Protein AF-0000000068186287 (afdb_homodimer)

Secondary structure (DSSP, 8-state):
-TTSSS--B-HHHHHHHHHHHHHHHHHTTT-S----B-HHHHHHH-TTTTEETBEE-HHHHHHHHHHH--EEBTTTS------TT--STTGGGS---SSSTTTSEEE-TTS-EEE-SS--EE--SEEEEE---TTHHHHHHHHHHHHHHHH--EEEEE--GGGTT--SSEE--GGGBTPPP-EEEEEEEEEE-TTT--EEEEEE-SS-TTSTBTTEEEEESSS-BTTTTTSEEEEE-/-TTSSS--B-HHHHHHHHHHHHHHHHHTTT-S----B-HHHHHHH-TTTTEETBEE-HHHHHHHHHHH--EEBTTTS------TT--STTGGGS---SSSTTTSEEE-TTS-EEE-SS--EE--SEEEEE---TTHHHHHHHHHHHHHHHH--EEEEE--GGGTT--SSEE--GGGBTPPP-EEEEEEEEEE-TTT--EEEEEE-SS-TTSTBTTEEEEESSS-BTTTTTSEEEEE-

Sequence (474 aa):
NQHIPQYCGSCWAHGALSALADRIKIARQGLGDEINLSIQYVLNCAAHTAGSCHGGSHTGVYEFVHRQGFIPYETCMPYIACSTDSTDGFCGHVDTSCTALNTCRTCDASGTCRAITAFPNATVAEYGTYSYFTGGFGAVAEQIKAEIYARGPVATGVNAEPIVNYAGGVVNNTKIWNMMVNHVVSIVGWDMDEETGQQHWIVRNSWGQYWGEMGFFRIVMGKNALGIESEVAWATPNQHIPQYCGSCWAHGALSALADRIKIARQGLGDEINLSIQYVLNCAAHTAGSCHGGSHTGVYEFVHRQGFIPYETCMPYIACSTDSTDGFCGHVDTSCTALNTCRTCDASGTCRAITAFPNATVAEYGTYSYFTGGFGAVAEQIKAEIYARGPVATGVNAEPIVNYAGGVVNNTKIWNMMVNHVVSIVGWDMDEETGQQHWIVRNSWGQYWGEMGFFRIVMGKNALGIESEVAWATP

Solvent-accessible surface area (backbone atoms only — not comparable to full-atom values): 23729 Å² total; per-residue (Å²): 74,34,25,39,86,24,37,23,43,36,34,18,50,50,14,32,42,54,18,44,32,50,22,52,36,54,75,49,72,62,53,76,75,89,66,54,57,23,54,31,32,46,28,22,60,27,50,89,58,18,23,38,44,84,34,60,33,40,62,24,44,52,49,45,27,36,72,70,58,46,43,40,29,23,58,34,26,61,65,62,41,47,16,75,90,36,61,46,77,51,26,74,61,54,86,33,58,67,44,62,56,47,46,18,36,45,29,39,94,87,59,54,66,45,58,52,91,70,62,62,60,47,47,36,73,48,68,50,66,53,65,83,48,94,68,43,46,51,48,43,42,51,50,50,50,52,45,35,73,73,58,30,33,29,20,22,26,22,34,52,77,87,51,74,79,45,65,70,69,67,51,73,53,84,89,38,40,67,31,74,58,78,37,35,24,18,44,67,48,69,52,63,39,83,88,78,62,50,45,26,35,35,31,42,56,47,72,17,46,60,37,36,57,65,19,25,50,32,32,47,56,45,59,27,43,25,16,42,63,56,50,31,29,45,68,36,100,74,33,25,38,87,23,35,24,44,38,33,18,48,50,16,32,43,54,18,45,32,50,21,52,36,55,74,49,71,62,53,77,76,89,66,54,58,23,54,32,33,44,28,22,60,26,50,90,58,18,23,37,45,83,34,61,33,40,63,24,44,52,51,44,26,36,71,69,58,46,44,42,28,24,57,36,27,60,65,60,41,46,16,76,88,35,60,46,76,50,26,76,62,54,86,33,59,68,44,62,58,48,46,18,36,46,30,37,94,88,59,54,68,46,58,53,90,71,62,62,62,47,49,37,73,47,69,52,66,52,64,82,50,96,66,44,45,51,49,46,41,50,51,51,50,52,44,36,73,73,57,30,34,29,20,22,26,24,35,51,76,85,50,75,80,44,64,69,68,68,52,75,53,82,88,39,40,66,33,73,57,77,37,36,25,17,44,67,48,69,52,62,41,84,89,77,62,49,46,28,35,36,32,43,54,47,72,18,46,60,36,36,56,65,18,24,50,32,32,46,56,45,59,27,44,26,16,42,65,56,49,30,29,45,67,38,101

Radius of gyration: 22.87 Å; Cα contacts (8 Å, |Δi|>4): 1196; chains: 2; bounding box: 44×69×54 Å

Structure (mmCIF, N/CA/C/O backbone):
data_AF-0000000068186287-model_v1
#
loop_
_entity.id
_entity.type
_entity.pdbx_description
1 polymer 'Peptidase C1A papain C-terminal domain-containing protein'
#
loop_
_atom_site.group_PDB
_atom_site.id
_atom_site.type_symbol
_atom_site.label_atom_id
_atom_site.label_alt_id
_atom_site.label_comp_id
_atom_site.label_asym_id
_atom_site.label_entity_id
_atom_site.label_seq_id
_atom_site.pdbx_PDB_ins_code
_atom_site.Cartn_x
_atom_site.Cartn_y
_atom_site.Cartn_z
_atom_site.occupancy
_atom_site.B_iso_or_equiv
_atom_site.auth_seq_id
_atom_site.auth_comp_id
_atom_site.auth_asym_id
_atom_site.auth_atom_id
_atom_site.pdbx_PDB_model_num
ATOM 1 N N . ASN A 1 1 ? 2.262 8.367 -0.352 1 96.38 1 ASN A N 1
ATOM 2 C CA . ASN A 1 1 ? 3.059 9.43 -0.958 1 96.38 1 ASN A CA 1
ATOM 3 C C . ASN A 1 1 ? 2.223 10.281 -1.905 1 96.38 1 ASN A C 1
ATOM 5 O O . ASN A 1 1 ? 1.906 9.859 -3.018 1 96.38 1 ASN A O 1
ATOM 9 N N . GLN A 1 2 ? 1.938 11.547 -1.45 1 97.12 2 GLN A N 1
ATOM 10 C CA . GLN A 1 2 ? 1.008 12.383 -2.193 1 97.12 2 GLN A CA 1
ATOM 11 C C . GLN A 1 2 ? 1.682 13 -3.418 1 97.12 2 GLN A C 1
ATOM 13 O O . GLN A 1 2 ? 1.009 13.555 -4.293 1 97.12 2 GLN A O 1
ATOM 18 N N . HIS A 1 3 ? 2.955 12.875 -3.559 1 97.88 3 HIS A N 1
ATOM 19 C CA . HIS A 1 3 ? 3.711 13.602 -4.57 1 97.88 3 HIS A CA 1
ATOM 20 C C . HIS A 1 3 ? 3.887 12.766 -5.836 1 97.88 3 HIS A C 1
ATOM 22 O O . HIS A 1 3 ? 4.469 13.234 -6.816 1 97.88 3 HIS A O 1
ATOM 28 N N . ILE A 1 4 ? 3.393 11.539 -5.762 1 97.88 4 ILE A N 1
ATOM 29 C CA . ILE A 1 4 ? 3.613 10.633 -6.887 1 97.88 4 ILE A CA 1
ATOM 30 C C . ILE A 1 4 ? 2.35 9.82 -7.152 1 97.88 4 ILE A C 1
ATOM 32 O O . ILE A 1 4 ? 1.523 9.633 -6.258 1 97.88 4 ILE A O 1
ATOM 36 N N . PRO A 1 5 ? 2.184 9.375 -8.453 1 97.5 5 PRO A N 1
ATOM 37 C CA . PRO A 1 5 ? 3.08 9.43 -9.609 1 97.5 5 PRO A CA 1
ATOM 38 C C . PRO A 1 5 ? 3.152 10.828 -10.234 1 97.5 5 PRO A C 1
ATOM 40 O O . PRO A 1 5 ? 4.051 11.102 -11.031 1 97.5 5 PRO A O 1
ATOM 43 N N . GLN A 1 6 ? 2.215 11.688 -10.008 1 97.81 6 GLN A N 1
ATOM 44 C CA . GLN A 1 6 ? 2.244 13.125 -10.234 1 97.81 6 GLN A CA 1
ATOM 45 C C . GLN A 1 6 ? 1.784 13.883 -8.992 1 97.81 6 GLN A C 1
ATOM 47 O O . GLN A 1 6 ? 1.196 13.297 -8.086 1 97.81 6 GLN A O 1
ATOM 52 N N . TYR A 1 7 ? 2.035 15.156 -9.008 1 98 7 TYR A N 1
ATOM 53 C CA . TYR A 1 7 ? 1.709 15.922 -7.809 1 98 7 TYR A CA 1
ATOM 54 C C . TYR A 1 7 ? 0.2 16.047 -7.637 1 98 7 TYR A C 1
ATOM 56 O O . TYR A 1 7 ? -0.52 16.328 -8.594 1 98 7 TYR A O 1
ATOM 64 N N . CYS A 1 8 ? -0.28 15.836 -6.457 1 98.56 8 CYS A N 1
ATOM 65 C CA . CYS A 1 8 ? -1.641 16.094 -6.004 1 98.56 8 CYS A CA 1
ATOM 66 C C . CYS A 1 8 ? -1.648 16.594 -4.566 1 98.56 8 CYS A C 1
ATOM 68 O O . CYS A 1 8 ? -1.132 15.938 -3.668 1 98.56 8 CYS A O 1
ATOM 70 N N . GLY A 1 9 ? -2.176 17.812 -4.332 1 98.12 9 GLY A N 1
ATOM 71 C CA . GLY A 1 9 ? -2.289 18.344 -2.986 1 98.12 9 GLY A CA 1
ATOM 72 C C . GLY A 1 9 ? -3.318 17.625 -2.141 1 98.12 9 GLY A C 1
ATOM 73 O O . GLY A 1 9 ? -4.289 18.219 -1.679 1 98.12 9 GLY A O 1
ATOM 74 N N . SER A 1 10 ? -3.086 16.344 -1.918 1 98.62 10 SER A N 1
ATOM 75 C CA . SER A 1 10 ? -4.055 15.477 -1.254 1 98.62 10 SER A CA 1
ATOM 76 C C . SER A 1 10 ? -3.576 15.078 0.136 1 98.62 10 SER A C 1
ATOM 78 O O . SER A 1 10 ? -3.963 14.023 0.65 1 98.62 10 SER A O 1
ATOM 80 N N . CYS A 1 11 ? -2.73 15.875 0.776 1 98.69 11 CYS A N 1
ATOM 81 C CA . CYS A 1 11 ? -2.201 15.594 2.105 1 98.69 11 CYS A CA 1
ATOM 82 C C . CYS A 1 11 ? -3.328 15.391 3.111 1 98.69 11 CYS A C 1
ATOM 84 O O . CYS A 1 11 ? -3.205 14.594 4.039 1 98.69 11 CYS A O 1
ATOM 86 N N . TRP A 1 12 ? -4.414 16.094 2.908 1 98.75 12 TRP A N 1
ATOM 87 C CA . TRP A 1 12 ? -5.566 16.031 3.803 1 98.75 12 TRP A CA 1
ATOM 88 C C . TRP A 1 12 ? -6.176 14.633 3.818 1 98.75 12 TRP A C 1
ATOM 90 O O . TRP A 1 12 ? -6.555 14.125 4.875 1 98.75 12 TRP A O 1
ATOM 100 N N . ALA A 1 13 ? -6.25 14.062 2.727 1 98.88 13 ALA A N 1
ATOM 101 C CA . ALA A 1 13 ? -6.781 12.703 2.631 1 98.88 13 ALA A CA 1
ATOM 102 C C . ALA A 1 13 ? -5.785 11.688 3.188 1 98.88 13 ALA A C 1
ATOM 104 O O . ALA A 1 13 ? -6.172 10.758 3.895 1 98.88 13 ALA A O 1
ATOM 105 N N . HIS A 1 14 ? -4.504 11.891 2.873 1 98.75 14 HIS A N 1
ATOM 106 C CA . HIS A 1 14 ? -3.471 10.992 3.377 1 98.75 14 HIS A CA 1
ATOM 107 C C . HIS A 1 14 ? -3.406 11.023 4.898 1 98.75 14 HIS A C 1
ATOM 109 O O . HIS A 1 14 ? -3.371 9.969 5.547 1 98.75 14 HIS A O 1
ATOM 115 N N . GLY A 1 15 ? -3.355 12.195 5.441 1 98.75 15 GLY A N 1
ATOM 116 C CA . GLY A 1 15 ? -3.295 12.312 6.891 1 98.75 15 GLY A CA 1
ATOM 117 C C . GLY A 1 15 ? -4.492 11.703 7.594 1 98.75 15 GLY A C 1
ATOM 118 O O . GLY A 1 15 ? -4.336 10.977 8.578 1 98.75 15 GLY A O 1
ATOM 119 N N . ALA A 1 16 ? -5.648 11.938 7.098 1 98.81 16 ALA A N 1
ATOM 120 C CA . ALA A 1 16 ? -6.883 11.469 7.727 1 98.81 16 ALA A CA 1
ATOM 121 C C . ALA A 1 16 ? -7.012 9.953 7.621 1 98.81 16 ALA A C 1
ATOM 123 O O . ALA A 1 16 ? -7.262 9.273 8.617 1 98.81 16 ALA A O 1
ATOM 124 N N . LEU A 1 17 ? -6.793 9.461 6.457 1 98.69 17 LEU A N 1
ATOM 125 C CA . LEU A 1 17 ? -7.109 8.055 6.227 1 98.69 17 LEU A CA 1
ATOM 126 C C . LEU A 1 17 ? -6.02 7.152 6.793 1 98.69 17 LEU A C 1
ATOM 128 O O . LEU A 1 17 ? -6.293 6.027 7.207 1 98.69 17 LEU A O 1
ATOM 132 N N . SER A 1 18 ? -4.773 7.605 6.781 1 97.75 18 SER A N 1
ATOM 133 C CA . SER A 1 18 ? -3.762 6.801 7.457 1 97.75 18 SER A CA 1
ATOM 134 C C . SER A 1 18 ? -4.039 6.707 8.953 1 97.75 18 SER A C 1
ATOM 136 O O . SER A 1 18 ? -3.844 5.652 9.562 1 97.75 18 SER A O 1
ATOM 138 N N . ALA A 1 19 ? -4.473 7.816 9.562 1 98.38 19 ALA A N 1
ATOM 139 C CA . ALA A 1 19 ? -4.844 7.789 10.969 1 98.38 19 ALA A CA 1
ATOM 140 C C . ALA A 1 19 ? -5.996 6.816 11.219 1 98.38 19 ALA A C 1
ATOM 142 O O . ALA A 1 19 ? -5.941 5.996 12.141 1 98.38 19 ALA A O 1
ATOM 143 N N . LEU A 1 20 ? -7.008 6.883 10.375 1 98.5 20 LEU A N 1
ATOM 144 C CA . LEU A 1 20 ? -8.164 6.008 10.531 1 98.5 20 LEU A CA 1
ATOM 145 C C . LEU A 1 20 ? -7.77 4.543 10.367 1 98.5 20 LEU A C 1
ATOM 147 O O . LEU A 1 20 ? -8.203 3.689 11.141 1 98.5 20 LEU A O 1
ATOM 151 N N . ALA A 1 21 ? -7.016 4.238 9.414 1 97.25 21 ALA A N 1
ATOM 152 C CA . ALA A 1 21 ? -6.566 2.867 9.18 1 97.25 21 ALA A CA 1
ATOM 153 C C . ALA A 1 21 ? -5.816 2.32 10.391 1 97.25 21 ALA A C 1
ATOM 155 O O . ALA A 1 21 ? -6.035 1.178 10.797 1 97.25 21 ALA A O 1
ATOM 156 N N . ASP A 1 22 ? -4.898 3.096 10.906 1 96.31 22 ASP A N 1
ATOM 157 C CA . ASP A 1 22 ? -4.152 2.688 12.094 1 96.31 22 ASP A CA 1
ATOM 158 C C . ASP A 1 22 ? -5.09 2.422 13.266 1 96.31 22 ASP A C 1
ATOM 160 O O . ASP A 1 22 ? -4.895 1.465 14.023 1 96.31 22 ASP A O 1
ATOM 164 N N . ARG A 1 23 ? -6.027 3.312 13.43 1 97.44 23 ARG A N 1
ATOM 165 C CA . ARG A 1 23 ? -6.973 3.16 14.523 1 97.44 23 ARG A CA 1
ATOM 166 C C . ARG A 1 23 ? -7.758 1.857 14.398 1 97.44 23 ARG A C 1
ATOM 168 O O . ARG A 1 23 ? -8.047 1.203 15.398 1 97.44 23 ARG A O 1
ATOM 175 N N . ILE A 1 24 ? -8.125 1.488 13.234 1 96.88 24 ILE A N 1
ATOM 176 C CA . ILE A 1 24 ? -8.812 0.226 12.992 1 96.88 24 ILE A CA 1
ATOM 177 C C . ILE A 1 24 ? -7.906 -0.941 13.375 1 96.88 24 ILE A C 1
ATOM 179 O O . ILE A 1 24 ? -8.344 -1.885 14.031 1 96.88 24 ILE A O 1
ATOM 183 N N . LYS A 1 25 ? -6.648 -0.848 12.961 1 94.06 25 LYS A N 1
ATOM 184 C CA . LYS A 1 25 ? -5.691 -1.894 13.305 1 94.06 25 LYS A CA 1
ATOM 185 C C . LYS A 1 25 ? -5.523 -2.012 14.812 1 94.06 25 LYS A C 1
ATOM 187 O O . LYS A 1 25 ? -5.449 -3.119 15.352 1 94.06 25 LYS A O 1
ATOM 192 N N . ILE A 1 26 ? -5.438 -0.93 15.438 1 95 26 ILE A N 1
ATOM 193 C CA . ILE A 1 26 ? -5.289 -0.903 16.891 1 95 26 ILE A CA 1
ATOM 194 C C . ILE A 1 26 ? -6.531 -1.503 17.547 1 95 26 ILE A C 1
ATOM 196 O O . ILE A 1 26 ? -6.426 -2.314 18.469 1 95 26 ILE A O 1
ATOM 200 N N . ALA A 1 27 ? -7.676 -1.167 17.078 1 94.56 27 ALA A N 1
ATOM 201 C CA . ALA A 1 27 ? -8.93 -1.683 17.625 1 94.56 27 ALA A CA 1
ATOM 202 C C . ALA A 1 27 ? -9.008 -3.199 17.484 1 94.56 27 ALA A C 1
ATOM 204 O O . ALA A 1 27 ? -9.609 -3.881 18.312 1 94.56 27 ALA A O 1
ATOM 205 N N . ARG A 1 28 ? -8.359 -3.686 16.453 1 93.88 28 ARG A N 1
ATOM 206 C CA . ARG A 1 28 ? -8.336 -5.125 16.203 1 93.88 28 ARG A CA 1
ATOM 207 C C . ARG A 1 28 ? -7.176 -5.789 16.938 1 93.88 28 ARG A C 1
ATOM 209 O O . ARG A 1 28 ? -6.926 -6.98 16.766 1 93.88 28 ARG A O 1
ATOM 216 N N . GLN A 1 29 ? -6.395 -5.027 17.734 1 92.31 29 GLN A N 1
ATOM 217 C CA . GLN A 1 29 ? -5.25 -5.5 18.516 1 92.31 29 GLN A CA 1
ATOM 218 C C . GLN A 1 29 ? -4.168 -6.066 17.594 1 92.31 29 GLN A C 1
ATOM 220 O O . GLN A 1 29 ? -3.541 -7.078 17.922 1 92.31 29 GLN A O 1
ATOM 225 N N . GLY A 1 30 ? -4.152 -5.465 16.453 1 86 30 GLY A N 1
ATOM 226 C CA . GLY A 1 30 ? -3.125 -5.84 15.492 1 86 30 GLY A CA 1
ATOM 227 C C . GLY A 1 30 ? -3.447 -7.117 14.734 1 86 30 GLY A C 1
ATOM 228 O O . GLY A 1 30 ? -2.609 -7.637 13.992 1 86 30 GLY A O 1
ATOM 229 N N . LEU A 1 31 ? -4.578 -7.582 14.898 1 86.56 31 LEU A N 1
ATOM 230 C CA . LEU A 1 31 ? -4.953 -8.844 14.266 1 86.56 31 LEU A CA 1
ATOM 231 C C . LEU A 1 31 ? -5.445 -8.609 12.844 1 86.5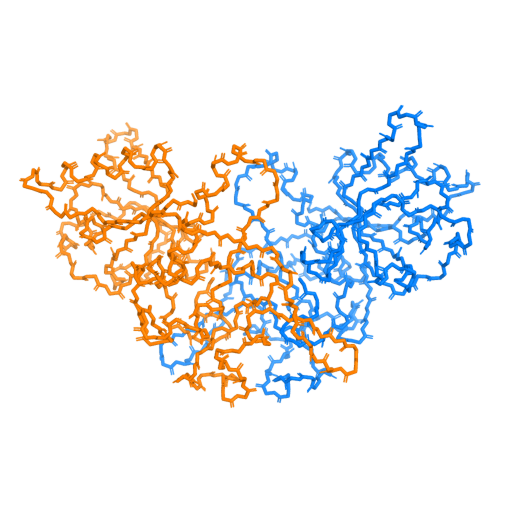6 31 LEU A C 1
ATOM 233 O O . LEU A 1 31 ? -6.02 -7.562 12.539 1 86.56 31 LEU A O 1
ATOM 237 N N . GLY A 1 32 ? -5.121 -9.562 12.039 1 81.88 32 GLY A N 1
ATOM 238 C CA . GLY A 1 32 ? -5.598 -9.508 10.664 1 81.88 32 GLY A CA 1
ATOM 239 C C . GLY A 1 32 ? -4.66 -8.766 9.742 1 81.88 32 GLY A C 1
ATOM 240 O O . GLY A 1 32 ? -3.535 -8.43 10.117 1 81.88 32 GLY A O 1
ATOM 241 N N . ASP A 1 33 ? -5.172 -8.508 8.562 1 80 33 ASP A N 1
ATOM 242 C CA . ASP A 1 33 ? -4.352 -7.898 7.523 1 80 33 ASP A CA 1
ATOM 243 C C . ASP A 1 33 ? -4.234 -6.391 7.727 1 80 33 ASP A C 1
ATOM 245 O O . ASP A 1 33 ? -5.102 -5.773 8.352 1 80 33 ASP A O 1
ATOM 249 N N . GLU A 1 34 ? -3.111 -5.906 7.219 1 80.81 34 GLU A N 1
ATOM 250 C CA . GLU A 1 34 ? -2.982 -4.453 7.16 1 80.81 34 GLU A CA 1
ATOM 251 C C . GLU A 1 34 ? -4.055 -3.838 6.266 1 80.81 34 GLU A C 1
ATOM 253 O O . GLU A 1 34 ? -4.379 -4.383 5.211 1 80.81 34 GLU A O 1
ATOM 258 N N . ILE A 1 35 ? -4.578 -2.73 6.762 1 86.5 35 ILE A N 1
ATOM 259 C CA . ILE A 1 35 ? -5.648 -2.072 6.02 1 86.5 35 ILE A CA 1
ATOM 260 C C . ILE A 1 35 ? -5.148 -0.739 5.465 1 86.5 35 ILE A C 1
ATOM 262 O O . ILE A 1 35 ? -4.555 0.058 6.195 1 86.5 35 ILE A O 1
ATOM 266 N N . ASN A 1 36 ? -5.188 -0.537 4.203 1 94.31 36 ASN A N 1
ATOM 267 C CA . ASN A 1 36 ? -5.051 0.76 3.547 1 94.31 36 ASN A CA 1
ATOM 268 C C . ASN A 1 36 ? -6.363 1.202 2.902 1 94.31 36 ASN A C 1
ATOM 270 O O . ASN A 1 36 ? -7.012 0.421 2.203 1 94.31 36 ASN A O 1
ATOM 274 N N . LEU A 1 37 ? -6.715 2.387 3.205 1 98.38 37 LEU A N 1
ATOM 275 C CA . LEU A 1 37 ? -7.98 2.908 2.695 1 98.38 37 LEU A CA 1
ATOM 276 C C . LEU A 1 37 ? -7.762 3.699 1.409 1 98.38 37 LEU A C 1
ATOM 278 O O . LEU A 1 37 ? -6.676 4.242 1.185 1 98.38 37 LEU A O 1
ATOM 282 N N . SER A 1 38 ? -8.766 3.756 0.603 1 98.62 38 SER A N 1
ATOM 283 C CA . SER A 1 38 ? -8.609 4.281 -0.75 1 98.62 38 SER A CA 1
ATOM 284 C C . SER A 1 38 ? -8.664 5.805 -0.76 1 98.62 38 SER A C 1
ATOM 286 O O . SER A 1 38 ? -9.742 6.395 -0.789 1 98.62 38 SER A O 1
ATOM 288 N N . ILE A 1 39 ? -7.539 6.387 -0.848 1 98.75 39 ILE A N 1
ATOM 289 C CA . ILE A 1 39 ? -7.434 7.836 -0.994 1 98.75 39 ILE A CA 1
ATOM 290 C C . ILE A 1 39 ? -8.062 8.266 -2.318 1 98.75 39 ILE A C 1
ATOM 292 O O . ILE A 1 39 ? -8.75 9.289 -2.383 1 98.75 39 ILE A O 1
ATOM 296 N N . GLN A 1 40 ? -7.863 7.465 -3.342 1 98.81 40 GLN A N 1
ATOM 297 C CA . GLN A 1 40 ? -8.367 7.809 -4.668 1 98.81 40 GLN A CA 1
ATOM 298 C C . GLN A 1 40 ? -9.891 7.871 -4.676 1 98.81 40 GLN A C 1
ATOM 300 O O . GLN A 1 40 ? -10.484 8.711 -5.363 1 98.81 40 GLN A O 1
ATOM 305 N N . TYR A 1 41 ? -10.523 7.012 -3.941 1 98.81 41 TYR A N 1
ATOM 306 C CA . TYR A 1 41 ? -11.977 7.07 -3.846 1 98.81 41 TYR A CA 1
ATOM 307 C C . TYR A 1 41 ? -12.438 8.414 -3.301 1 98.81 41 TYR A C 1
ATOM 309 O O . TYR A 1 41 ? -13.406 9 -3.801 1 98.81 41 TYR A O 1
ATOM 317 N N . VAL A 1 42 ? -11.781 8.914 -2.281 1 98.88 42 VAL A N 1
ATOM 318 C CA . VAL A 1 42 ? -12.117 10.203 -1.688 1 98.88 42 VAL A CA 1
ATOM 319 C C . VAL A 1 42 ? -11.891 11.32 -2.711 1 98.88 42 VAL A C 1
ATOM 321 O O . VAL A 1 42 ? -12.703 12.234 -2.828 1 98.88 42 VAL A O 1
ATOM 324 N N . LEU A 1 43 ? -10.82 11.219 -3.455 1 98.81 43 LEU A N 1
ATOM 325 C CA . LEU A 1 43 ? -10.555 12.203 -4.496 1 98.81 43 LEU A CA 1
ATOM 326 C C . LEU A 1 43 ? -11.633 12.164 -5.574 1 98.81 43 LEU A C 1
ATOM 328 O O . LEU A 1 43 ? -11.961 13.195 -6.164 1 98.81 43 LEU A O 1
ATOM 332 N N . ASN A 1 44 ? -12.141 10.977 -5.805 1 98.75 44 ASN A N 1
ATOM 333 C CA . ASN A 1 44 ? -13.164 10.805 -6.824 1 98.75 44 ASN A CA 1
ATOM 334 C C . ASN A 1 44 ? -14.516 11.352 -6.355 1 98.75 44 ASN A C 1
ATOM 336 O O . ASN A 1 44 ? -15.258 11.938 -7.145 1 98.75 44 ASN A O 1
ATOM 340 N N . CYS A 1 45 ? -14.82 11.195 -5.059 1 98.62 45 CYS A N 1
ATOM 341 C CA . CYS A 1 45 ? -16.234 11.289 -4.719 1 98.62 45 CYS A CA 1
ATOM 342 C C . CYS A 1 45 ? -16.469 12.344 -3.648 1 98.62 45 CYS A C 1
ATOM 344 O O . CYS A 1 45 ? -17.625 12.711 -3.379 1 98.62 45 CYS A O 1
ATOM 346 N N . ALA A 1 46 ? -15.43 12.852 -3.057 1 98.44 46 ALA A N 1
ATOM 347 C CA . ALA A 1 46 ? -15.656 13.703 -1.895 1 98.44 46 ALA A CA 1
ATOM 348 C C . ALA A 1 46 ? -15.305 15.156 -2.205 1 98.44 46 ALA A C 1
ATOM 350 O O . ALA A 1 46 ? -15.016 15.938 -1.296 1 98.44 46 ALA A O 1
ATOM 351 N N . ALA A 1 47 ? -15.273 15.562 -3.428 1 94.75 47 ALA A N 1
ATOM 352 C CA . ALA A 1 47 ? -14.82 16.875 -3.859 1 94.75 47 ALA A CA 1
ATOM 353 C C . ALA A 1 47 ? -15.555 17.984 -3.105 1 94.75 47 ALA A C 1
ATOM 355 O O . ALA A 1 47 ? -14.93 18.938 -2.627 1 94.75 47 ALA A O 1
ATOM 356 N N . HIS A 1 48 ? -16.797 17.812 -2.824 1 95 48 HIS A N 1
ATOM 357 C CA . HIS A 1 48 ? -17.609 18.891 -2.262 1 95 48 HIS A CA 1
ATOM 358 C C . HIS A 1 48 ? -17.438 18.969 -0.748 1 95 48 HIS A C 1
ATOM 360 O O . HIS A 1 48 ? -17.641 20.031 -0.153 1 95 48 HIS A O 1
ATOM 366 N N . THR A 1 49 ? -17.078 17.891 -0.161 1 97.25 49 THR A N 1
ATOM 367 C CA . THR A 1 49 ? -17.047 17.844 1.297 1 97.25 49 THR A CA 1
ATOM 368 C C . THR A 1 49 ? -15.609 17.844 1.811 1 97.25 49 THR A C 1
ATOM 370 O O . THR A 1 49 ? -15.32 18.406 2.871 1 97.25 49 THR A O 1
ATOM 373 N N . ALA A 1 50 ? -14.711 17.25 1.019 1 97.81 50 ALA A N 1
ATOM 374 C CA . ALA A 1 50 ? -13.359 17.047 1.539 1 97.81 50 ALA A CA 1
ATOM 375 C C . ALA A 1 50 ? -12.336 17.812 0.703 1 97.81 50 ALA A C 1
ATOM 377 O O . ALA A 1 50 ? -11.484 18.516 1.246 1 97.81 50 ALA A O 1
ATOM 378 N N . GLY A 1 51 ? -12.359 17.609 -0.627 1 98.12 51 GLY A N 1
ATOM 379 C CA . GLY A 1 51 ? -11.398 18.375 -1.408 1 98.12 51 GLY A CA 1
ATOM 380 C C . GLY A 1 51 ? -10.984 17.672 -2.689 1 98.12 51 GLY A C 1
ATOM 381 O O . GLY A 1 51 ? -11.695 16.812 -3.189 1 98.12 51 GLY A O 1
ATOM 382 N N . SER A 1 52 ? -9.883 18.203 -3.312 1 98.25 52 SER A N 1
ATOM 383 C CA . SER A 1 52 ? -9.312 17.719 -4.566 1 98.25 52 SER A CA 1
ATOM 384 C C . SER A 1 52 ? -7.793 17.797 -4.551 1 98.25 52 SER A C 1
ATOM 386 O O . SER A 1 52 ? -7.184 17.875 -3.482 1 98.25 52 SER A O 1
ATOM 388 N N . CYS A 1 53 ? -7.191 17.719 -5.723 1 98.31 53 CYS A N 1
ATOM 389 C CA . CYS A 1 53 ? -5.738 17.812 -5.812 1 98.31 53 CYS A CA 1
ATOM 390 C C . CYS A 1 53 ? -5.262 19.234 -5.559 1 98.31 53 CYS A C 1
ATOM 392 O O . CYS A 1 53 ? -4.062 19.516 -5.602 1 98.31 53 CYS A O 1
ATOM 394 N N . HIS A 1 54 ? -6.125 20.062 -5.191 1 97.38 54 HIS A N 1
ATOM 395 C CA . HIS A 1 54 ? -5.781 21.453 -4.934 1 97.38 54 HIS A CA 1
ATOM 396 C C . HIS A 1 54 ? -6.047 21.828 -3.48 1 97.38 54 HIS A C 1
ATOM 398 O O . HIS A 1 54 ? -6.227 23 -3.16 1 97.38 54 HIS A O 1
ATOM 404 N N . GLY A 1 55 ? -6.125 20.859 -2.668 1 97.56 55 GLY A N 1
ATOM 405 C CA . GLY A 1 55 ? -6.328 21.078 -1.247 1 97.56 55 GLY A CA 1
ATOM 406 C C . GLY A 1 55 ? -7.625 20.5 -0.727 1 97.56 55 GLY A C 1
ATOM 407 O O . GLY A 1 55 ? -8.5 20.109 -1.509 1 97.56 55 GLY A O 1
ATOM 408 N N . GLY A 1 56 ? -7.723 20.438 0.556 1 97.94 56 GLY A N 1
ATOM 409 C CA . GLY A 1 56 ? -8.906 19.875 1.184 1 97.94 56 GLY A CA 1
ATOM 410 C C . GLY A 1 56 ? -8.844 19.891 2.699 1 97.94 56 GLY A C 1
ATOM 411 O O . GLY A 1 56 ? -8.055 20.625 3.285 1 97.94 56 GLY A O 1
ATOM 412 N N . SER A 1 57 ? -9.797 19.094 3.25 1 97.69 57 SER A N 1
ATOM 413 C CA . SER A 1 57 ? -9.992 19.094 4.695 1 97.69 57 SER A CA 1
ATOM 414 C C . SER A 1 57 ? -9.961 17.672 5.262 1 97.69 57 SER A C 1
ATOM 416 O O . SER A 1 57 ? -10.688 16.797 4.793 1 97.69 57 SER A O 1
ATOM 418 N N . HIS A 1 58 ? -9.094 17.578 6.289 1 98 58 HIS A N 1
ATOM 419 C CA . HIS A 1 58 ? -9.039 16.266 6.93 1 98 58 HIS A CA 1
ATOM 420 C C . HIS A 1 58 ? -10.344 15.953 7.664 1 98 58 HIS A C 1
ATOM 422 O O . HIS A 1 58 ? -10.82 14.82 7.645 1 98 58 HIS A O 1
ATOM 428 N N . THR A 1 59 ? -10.961 16.938 8.297 1 97.69 59 THR A N 1
ATOM 429 C CA . THR A 1 59 ? -12.258 16.719 8.93 1 97.69 59 THR A CA 1
ATOM 430 C C . THR A 1 59 ? -13.328 16.406 7.887 1 97.69 59 THR A C 1
ATOM 432 O O . THR A 1 59 ? -14.25 15.633 8.141 1 97.69 59 THR A O 1
ATOM 435 N N . GLY A 1 60 ? -13.195 17.062 6.766 1 98.56 60 GLY A N 1
ATOM 436 C CA . GLY A 1 60 ? -14.109 16.781 5.664 1 98.56 60 GLY A CA 1
ATOM 437 C C . GLY A 1 60 ? -14.078 15.344 5.207 1 98.56 60 GLY A C 1
ATOM 438 O O . GLY A 1 60 ? -15.094 14.797 4.789 1 98.56 60 GLY A O 1
ATOM 439 N N . VAL A 1 61 ? -12.953 14.719 5.273 1 98.88 61 VAL A N 1
ATOM 440 C CA . VAL A 1 61 ? -12.828 13.312 4.906 1 98.88 61 VAL A CA 1
ATOM 441 C C . VAL A 1 61 ? -13.68 12.461 5.844 1 98.88 61 VAL A C 1
ATOM 443 O O . VAL A 1 61 ? -14.445 11.602 5.395 1 98.88 61 VAL A O 1
ATOM 446 N N . TYR A 1 62 ? -13.508 12.672 7.156 1 98.88 62 TYR A N 1
ATOM 447 C CA . TYR A 1 62 ? -14.258 11.898 8.141 1 98.88 62 TYR A CA 1
ATOM 448 C C . TYR A 1 62 ? -15.758 12.125 7.992 1 98.88 62 TYR A C 1
ATOM 450 O O . TYR A 1 62 ? -16.547 11.188 8.078 1 98.88 62 TYR A O 1
ATOM 458 N N . GLU A 1 63 ? -16.109 13.391 7.738 1 98.75 63 GLU A N 1
ATOM 459 C CA . GLU A 1 63 ? -17.516 13.711 7.516 1 98.75 63 GLU A CA 1
ATOM 460 C C . GLU A 1 63 ? -18.078 12.961 6.309 1 98.75 63 GLU A C 1
ATOM 462 O O . GLU A 1 63 ? -19.141 12.352 6.391 1 98.75 63 GLU A O 1
ATOM 467 N N . PHE A 1 64 ? -17.391 13.031 5.246 1 98.88 64 PHE A N 1
ATOM 468 C CA . PHE A 1 64 ? -17.812 12.367 4.02 1 98.88 64 PHE A CA 1
ATOM 469 C C . PHE A 1 64 ? -18.016 10.875 4.25 1 98.88 64 PHE A C 1
ATOM 471 O O . PHE A 1 64 ? -19.062 10.32 3.889 1 98.88 64 PHE A O 1
ATOM 478 N N . VAL A 1 65 ? -17.016 10.172 4.875 1 98.88 65 VAL A N 1
ATOM 479 C CA . VAL A 1 65 ? -17.078 8.727 5.082 1 98.88 65 VAL A CA 1
ATOM 480 C C . VAL A 1 65 ? -18.234 8.398 6.031 1 98.88 65 VAL A C 1
ATOM 482 O O . VAL A 1 65 ? -18.938 7.402 5.84 1 98.88 65 VAL A O 1
ATOM 485 N N . HIS A 1 66 ? -18.375 9.211 7.074 1 98.81 66 HIS A N 1
ATOM 486 C CA . HIS A 1 66 ? -19.484 9.016 8.008 1 98.81 66 HIS A CA 1
ATOM 487 C C . HIS A 1 66 ? -20.828 9.07 7.293 1 98.81 66 HIS A C 1
ATOM 489 O O . HIS A 1 66 ? -21.672 8.195 7.48 1 98.81 66 HIS A O 1
ATOM 495 N N . ARG A 1 67 ? -21.047 10.008 6.461 1 98.38 67 ARG A N 1
ATOM 496 C CA . ARG A 1 67 ? -22.312 10.195 5.754 1 98.38 67 ARG A CA 1
ATOM 497 C C . ARG A 1 67 ? -22.5 9.141 4.668 1 98.38 67 ARG A C 1
ATOM 499 O O . ARG A 1 67 ? -23.594 8.617 4.488 1 98.38 67 ARG A O 1
ATOM 506 N N . GLN A 1 68 ? -21.438 8.93 3.928 1 98 68 GLN A N 1
ATOM 507 C CA . GLN A 1 68 ? -21.469 7.957 2.842 1 98 68 GLN A CA 1
ATOM 508 C C . GLN A 1 68 ? -21.734 6.551 3.373 1 98 68 GLN A C 1
ATOM 510 O O . GLN A 1 68 ? -22.359 5.73 2.693 1 98 68 GLN A O 1
ATOM 515 N N . GLY A 1 69 ? -21.094 6.273 4.523 1 98.44 69 GLY A N 1
ATOM 516 C CA . GLY A 1 69 ? -21.312 4.996 5.176 1 98.44 69 GLY A CA 1
ATOM 517 C C . GLY A 1 69 ? -20.219 3.984 4.914 1 98.44 69 GLY A C 1
ATOM 518 O O . GLY A 1 69 ? -20.219 2.889 5.477 1 98.44 69 GLY A O 1
ATOM 519 N N . PHE A 1 70 ? -19.297 4.352 3.986 1 98.5 70 PHE A N 1
ATOM 520 C CA . PHE A 1 70 ? -18.188 3.43 3.75 1 98.5 70 PHE A CA 1
ATOM 521 C C . PHE A 1 70 ? -17.016 4.152 3.109 1 98.5 70 PHE A C 1
ATOM 523 O O . PHE A 1 70 ? -17.172 5.23 2.539 1 98.5 70 PHE A O 1
ATOM 530 N N . ILE A 1 71 ? -15.906 3.6 3.225 1 98.75 71 ILE A N 1
ATOM 531 C CA . ILE A 1 71 ? -14.711 3.883 2.445 1 98.75 71 ILE A CA 1
ATOM 532 C C . ILE A 1 71 ? -14.055 2.574 2.012 1 98.75 71 ILE A C 1
ATOM 534 O O . ILE A 1 71 ? -13.727 1.731 2.85 1 98.75 71 ILE A O 1
ATOM 538 N N . PRO A 1 72 ? -13.906 2.371 0.671 1 98.56 72 PRO A N 1
ATOM 539 C CA . PRO A 1 72 ? -13.297 1.125 0.207 1 98.56 72 PRO A CA 1
ATOM 540 C C . PRO A 1 72 ? -11.812 1.028 0.566 1 98.56 72 PRO A C 1
ATOM 542 O O . PRO A 1 72 ? -11.172 2.047 0.832 1 98.56 72 PRO A O 1
ATOM 545 N N . TYR A 1 73 ? -11.32 -0.214 0.59 1 97.75 73 TYR A N 1
ATOM 546 C CA . TYR A 1 73 ? -9.883 -0.427 0.703 1 97.75 73 TYR A CA 1
ATOM 547 C C . TYR A 1 73 ? -9.164 0.021 -0.564 1 97.75 73 TYR A C 1
ATOM 549 O O . TYR A 1 73 ? -9.781 0.148 -1.624 1 97.75 73 TYR A O 1
ATOM 557 N N . GLU A 1 74 ? -7.938 0.279 -0.411 1 96.94 74 GLU A N 1
ATOM 558 C CA . GLU A 1 74 ? -7.113 0.774 -1.51 1 96.94 74 GLU A CA 1
ATOM 559 C C . GLU A 1 74 ? -7.094 -0.213 -2.674 1 96.94 74 GLU A C 1
ATOM 561 O O . GLU A 1 74 ? -6.93 0.184 -3.828 1 96.94 74 GLU A O 1
ATOM 566 N N . THR A 1 75 ? -7.332 -1.553 -2.414 1 96.25 75 THR A N 1
ATOM 567 C CA . THR A 1 75 ? -7.277 -2.586 -3.441 1 96.25 75 THR A CA 1
ATOM 568 C C . THR A 1 75 ? -8.477 -2.479 -4.379 1 96.25 75 THR A C 1
ATOM 570 O O . THR A 1 75 ? -8.539 -3.166 -5.402 1 96.25 75 THR A O 1
ATOM 573 N N . CYS A 1 76 ? -9.375 -1.546 -4.047 1 97.44 76 CYS A N 1
ATOM 574 C CA . CYS A 1 76 ? -10.508 -1.232 -4.918 1 97.44 76 CYS A CA 1
ATOM 575 C C . CYS A 1 76 ? -10.148 -0.111 -5.887 1 97.44 76 CYS A C 1
ATOM 577 O O . CYS A 1 76 ? -10.625 -0.093 -7.023 1 97.44 76 CYS A O 1
ATOM 579 N N . MET A 1 77 ? -9.445 0.838 -5.32 1 97.44 77 MET A N 1
ATOM 580 C CA . MET A 1 77 ? -9.07 2.039 -6.062 1 97.44 77 MET A CA 1
ATOM 581 C C . MET A 1 77 ? -7.707 2.555 -5.602 1 97.44 77 MET A C 1
ATOM 583 O O . MET A 1 77 ? -7.629 3.377 -4.688 1 97.44 77 MET A O 1
ATOM 587 N N . PRO A 1 78 ? -6.664 2.102 -6.273 1 97.69 78 PRO A N 1
ATOM 588 C CA . PRO A 1 78 ? -5.336 2.566 -5.855 1 97.69 78 PRO A CA 1
ATOM 589 C C . PRO A 1 78 ? -5.117 4.051 -6.141 1 97.69 78 PRO A C 1
ATOM 591 O O . PRO A 1 78 ? -5.695 4.598 -7.082 1 97.69 78 PRO A O 1
ATOM 594 N N . TYR A 1 79 ? -4.293 4.648 -5.355 1 98.5 79 TYR A N 1
ATOM 595 C CA . TYR A 1 79 ? -3.973 6.066 -5.488 1 98.5 79 TYR A CA 1
ATOM 596 C C . TYR A 1 79 ? -3.232 6.336 -6.793 1 98.5 79 TYR A C 1
ATOM 598 O O . TYR A 1 79 ? -2.174 5.754 -7.047 1 98.5 79 TYR A O 1
ATOM 606 N N . ILE A 1 80 ? -3.809 7.234 -7.621 1 98.06 80 ILE A N 1
ATOM 607 C CA . ILE A 1 80 ? -3.127 7.582 -8.867 1 98.06 80 ILE A CA 1
ATOM 608 C C . ILE A 1 80 ? -2.877 9.086 -8.914 1 98.06 80 ILE A C 1
ATOM 610 O O . ILE A 1 80 ? -2.35 9.602 -9.906 1 98.06 80 ILE A O 1
ATOM 614 N N . ALA A 1 81 ? -3.301 9.805 -7.848 1 98.5 81 ALA A N 1
ATOM 615 C CA . ALA A 1 81 ? -3.018 11.227 -7.684 1 98.5 81 ALA A CA 1
ATOM 616 C C . ALA A 1 81 ? -3.715 12.047 -8.766 1 98.5 81 ALA A C 1
ATOM 618 O O . ALA A 1 81 ? -3.092 12.906 -9.398 1 98.5 81 ALA A O 1
ATOM 619 N N . CYS A 1 82 ? -4.973 11.742 -8.961 1 98.5 82 CYS A N 1
ATOM 620 C CA . CYS A 1 82 ? -5.789 12.492 -9.906 1 98.5 82 CYS A CA 1
ATOM 621 C C . CYS A 1 82 ? -7.145 12.844 -9.312 1 98.5 82 CYS A C 1
ATOM 623 O O . CYS A 1 82 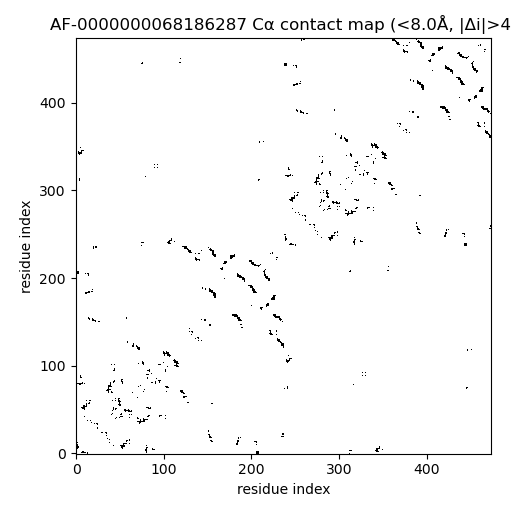? -7.75 12.023 -8.617 1 98.5 82 CYS A O 1
ATOM 625 N N . SER A 1 83 ? -7.547 14 -9.492 1 98.31 83 SER A N 1
ATOM 626 C CA . SER A 1 83 ? -8.922 14.43 -9.266 1 98.31 83 SER A CA 1
ATOM 627 C C . SER A 1 83 ? -9.531 15.039 -10.523 1 98.31 83 SER A C 1
ATOM 629 O O . SER A 1 83 ? -8.828 15.234 -11.523 1 98.31 83 SER A O 1
ATOM 631 N N . THR A 1 84 ? -10.82 15.281 -10.492 1 96.88 84 THR A N 1
ATOM 632 C CA . THR A 1 84 ? -11.539 15.734 -11.68 1 96.88 84 THR A CA 1
ATOM 633 C C . THR A 1 84 ? -10.938 17.031 -12.219 1 96.88 84 THR A C 1
ATOM 635 O O . THR A 1 84 ? -10.93 17.266 -13.43 1 96.88 84 THR A O 1
ATOM 638 N N . ASP A 1 85 ? -10.414 17.828 -11.375 1 96.81 85 ASP A N 1
ATOM 639 C CA . ASP A 1 85 ? -9.938 19.156 -11.766 1 96.81 85 ASP A CA 1
ATOM 640 C C . ASP A 1 85 ? -8.414 19.188 -11.875 1 96.81 85 ASP A C 1
ATOM 642 O O . ASP A 1 85 ? -7.82 20.266 -11.969 1 96.81 85 ASP A O 1
ATOM 646 N N . SER A 1 86 ? -7.793 18.016 -11.875 1 96.5 86 SER A N 1
ATOM 647 C CA . SER A 1 86 ? -6.34 17.984 -12 1 96.5 86 SER A CA 1
ATOM 648 C C . SER A 1 86 ? -5.914 17.625 -13.422 1 96.5 86 SER A C 1
ATOM 650 O O . SER A 1 86 ? -6.605 16.875 -14.117 1 96.5 86 SER A O 1
ATOM 652 N N . THR A 1 87 ? -4.727 18.188 -13.836 1 95.06 87 THR A N 1
ATOM 653 C CA . THR A 1 87 ? -4.266 17.969 -15.203 1 95.06 87 THR A CA 1
ATOM 654 C C . THR A 1 87 ? -2.814 17.5 -15.219 1 95.06 87 THR A C 1
ATOM 656 O O . THR A 1 87 ? -2.244 17.25 -16.281 1 95.06 87 THR A O 1
ATOM 659 N N . ASP A 1 88 ? -2.227 17.391 -14.102 1 95.88 88 ASP A N 1
ATOM 660 C CA . ASP A 1 88 ? -0.825 16.984 -14.031 1 95.88 88 ASP A CA 1
ATOM 661 C C . ASP A 1 88 ? -0.642 15.555 -14.531 1 95.88 88 ASP A C 1
ATOM 663 O O . ASP A 1 88 ? -1.494 14.695 -14.289 1 95.88 88 ASP A O 1
ATOM 667 N N . GLY A 1 89 ? 0.504 15.367 -15.172 1 95.69 89 GLY A N 1
ATOM 668 C CA . GLY A 1 89 ? 0.813 14.023 -15.625 1 95.69 89 GLY A CA 1
ATOM 669 C C . GLY A 1 89 ? -0.243 13.445 -16.547 1 95.69 89 GLY A C 1
ATOM 670 O O . GLY A 1 89 ? -0.604 14.07 -17.547 1 95.69 89 GLY A O 1
ATOM 671 N N . PHE A 1 90 ? -0.722 12.289 -16.156 1 97.44 90 PHE A N 1
ATOM 672 C CA . PHE A 1 90 ? -1.665 11.609 -17.031 1 97.44 90 PHE A CA 1
ATOM 673 C C . PHE A 1 90 ? -3.102 11.883 -16.609 1 97.44 90 PHE A C 1
ATOM 675 O O . PHE A 1 90 ? -4.027 11.211 -17.062 1 97.44 90 PHE A O 1
ATOM 682 N N . CYS A 1 91 ? -3.338 12.812 -15.727 1 97.75 91 CYS A N 1
ATOM 683 C CA . CYS A 1 91 ? -4.652 13.023 -15.133 1 97.75 91 CYS A CA 1
ATOM 684 C C . CYS A 1 91 ? -5.672 13.422 -16.188 1 97.75 91 CYS A C 1
ATOM 686 O O . CYS A 1 91 ? -6.863 13.133 -16.062 1 97.75 91 CYS A O 1
ATOM 688 N N . GLY A 1 92 ? -5.246 14.047 -17.25 1 97.06 92 GLY A N 1
ATOM 689 C CA . GLY A 1 92 ? -6.156 14.414 -18.312 1 97.06 92 GLY A CA 1
ATOM 690 C C . GLY A 1 92 ? -6.707 13.211 -19.062 1 97.06 92 GLY A C 1
ATOM 691 O O . GLY A 1 92 ? -7.641 13.344 -19.859 1 97.06 92 GLY A O 1
ATOM 692 N N . HIS A 1 93 ? -6.223 12.047 -18.797 1 96.94 93 HIS A N 1
ATOM 693 C CA . HIS A 1 93 ? -6.594 10.844 -19.531 1 96.94 93 HIS A CA 1
ATOM 694 C C . HIS A 1 93 ? -7.234 9.805 -18.609 1 96.94 93 HIS A C 1
ATOM 696 O O . HIS A 1 93 ? -7.293 8.625 -18.953 1 96.94 93 HIS A O 1
ATOM 702 N N . VAL A 1 94 ? -7.652 10.242 -17.438 1 96.81 94 VAL A N 1
ATOM 703 C CA . VAL A 1 94 ? -8.242 9.344 -16.453 1 96.81 94 VAL A CA 1
ATOM 704 C C . VAL A 1 94 ? -9.641 9.828 -16.094 1 96.81 94 VAL A C 1
ATOM 706 O O . VAL A 1 94 ? -9.867 11.031 -15.93 1 96.81 94 VAL A O 1
ATOM 709 N N . ASP A 1 95 ? -10.57 8.906 -15.984 1 97.44 95 ASP A N 1
ATOM 710 C CA . ASP A 1 95 ? -11.898 9.219 -15.461 1 97.44 95 ASP A CA 1
ATOM 711 C C . ASP A 1 95 ? -11.922 9.148 -13.938 1 97.44 95 ASP A C 1
ATOM 713 O O . ASP A 1 95 ? -11.781 8.07 -13.359 1 97.44 95 ASP A O 1
ATOM 717 N N . THR A 1 96 ? -12.109 10.258 -13.297 1 98.06 96 THR A N 1
ATOM 718 C CA . THR A 1 96 ? -12.148 10.297 -11.836 1 98.06 96 THR A CA 1
ATOM 719 C C . THR A 1 96 ? -13.531 10.703 -11.344 1 98.06 96 THR A C 1
ATOM 721 O O . THR A 1 96 ? -13.672 11.234 -10.242 1 98.06 96 THR A O 1
ATOM 724 N N . SER A 1 97 ? -14.594 10.539 -12.188 1 98 97 SER A N 1
ATOM 725 C CA . SER A 1 97 ? -15.953 10.852 -11.766 1 98 97 SER A CA 1
ATOM 726 C C . SER A 1 97 ? -16.422 9.914 -10.664 1 98 97 SER A C 1
ATOM 728 O O . SER A 1 97 ? -15.945 8.781 -10.562 1 98 97 SER A O 1
ATOM 730 N N . CYS A 1 98 ? -17.312 10.398 -9.836 1 98.31 98 CYS A N 1
ATOM 731 C CA . CYS A 1 98 ? -17.844 9.578 -8.75 1 98.31 98 CYS A CA 1
ATOM 732 C C . CYS A 1 98 ? -18.891 8.609 -9.266 1 98.31 98 CYS A C 1
ATOM 734 O O . CYS A 1 98 ? -20.078 8.945 -9.359 1 98.31 98 CYS A O 1
ATOM 736 N N . THR A 1 99 ? -18.547 7.422 -9.664 1 98.31 99 THR A N 1
ATOM 737 C CA . THR A 1 99 ? -19.391 6.355 -10.18 1 98.31 99 THR A CA 1
ATOM 738 C C . THR A 1 99 ? -19.078 5.027 -9.492 1 98.31 99 THR A C 1
ATOM 740 O O . THR A 1 99 ? -18.094 4.926 -8.75 1 98.31 99 THR A O 1
ATOM 743 N N . ALA A 1 100 ? -19.859 4.008 -9.734 1 98.31 100 ALA A N 1
ATOM 744 C CA . ALA A 1 100 ? -19.594 2.678 -9.195 1 98.31 100 ALA A CA 1
ATOM 745 C C . ALA A 1 100 ? -18.25 2.145 -9.656 1 98.31 100 ALA A C 1
ATOM 747 O O . ALA A 1 100 ? -17.516 1.536 -8.875 1 98.31 100 ALA A O 1
ATOM 748 N N . LEU A 1 101 ? -17.906 2.422 -10.938 1 98.19 101 LEU A N 1
ATOM 749 C CA . LEU A 1 101 ? -16.641 1.977 -11.516 1 98.19 101 LEU A CA 1
ATOM 750 C C . LEU A 1 101 ? -15.453 2.629 -10.812 1 98.19 101 LEU A C 1
ATOM 752 O O . LEU A 1 101 ? -14.398 2.016 -10.672 1 98.19 101 LEU A O 1
ATOM 756 N N . ASN A 1 102 ? -15.641 3.854 -10.383 1 98.31 102 ASN A N 1
ATOM 757 C CA . ASN A 1 102 ? -14.555 4.605 -9.75 1 98.31 102 ASN A CA 1
ATOM 758 C C . ASN A 1 102 ? -14.672 4.578 -8.234 1 98.31 102 ASN A C 1
ATOM 760 O O . ASN A 1 102 ? -14.133 5.449 -7.547 1 98.31 102 ASN A O 1
ATOM 764 N N . THR A 1 103 ? -15.477 3.615 -7.723 1 98.5 103 THR A N 1
ATOM 765 C CA . THR A 1 103 ? -15.547 3.252 -6.309 1 98.5 103 THR A CA 1
ATOM 766 C C . THR A 1 103 ? -14.766 1.967 -6.043 1 98.5 103 THR A C 1
ATOM 768 O O . THR A 1 103 ? -13.883 1.937 -5.184 1 98.5 103 THR A O 1
ATOM 771 N N . CYS A 1 104 ? -15.062 0.982 -6.789 1 98.56 104 CYS A N 1
ATOM 772 C CA . CYS A 1 104 ? -14.367 -0.297 -6.805 1 98.56 104 CYS A CA 1
ATOM 773 C C . CYS A 1 104 ? -14.516 -0.988 -8.156 1 98.56 104 CYS A C 1
ATOM 775 O O . CYS A 1 104 ? -15.625 -1.09 -8.68 1 98.56 104 CYS A O 1
ATOM 777 N N . ARG A 1 105 ? -13.391 -1.412 -8.688 1 98.44 105 ARG A N 1
ATOM 778 C CA . ARG A 1 105 ? -13.492 -2.074 -9.984 1 98.44 105 ARG A CA 1
ATOM 779 C C . ARG A 1 105 ? -12.469 -3.191 -10.109 1 98.44 105 ARG A C 1
ATOM 781 O O . ARG A 1 105 ? -11.547 -3.291 -9.297 1 98.44 105 ARG A O 1
ATOM 788 N N . THR A 1 106 ? -12.648 -4.031 -11.023 1 98.06 106 THR A N 1
ATOM 789 C CA . THR A 1 106 ? -11.672 -4.992 -11.523 1 98.06 106 THR A CA 1
ATOM 790 C C . THR A 1 106 ? -11.617 -4.965 -13.047 1 98.06 106 THR A C 1
ATOM 792 O O . THR A 1 106 ? -12.609 -4.625 -13.703 1 98.06 106 THR A O 1
ATOM 795 N N . CYS A 1 107 ? -10.484 -5.203 -13.562 1 98 107 CYS A N 1
ATOM 796 C CA . CYS A 1 107 ? -10.305 -5.238 -15.016 1 98 107 CYS A CA 1
ATOM 797 C C . CYS A 1 107 ? -9.75 -6.586 -15.461 1 98 107 CYS A C 1
ATOM 799 O O . CYS A 1 107 ? -9.172 -7.32 -14.656 1 98 107 CYS A O 1
ATOM 801 N N . ASP A 1 108 ? -9.984 -6.926 -16.703 1 95.62 108 ASP A N 1
ATOM 802 C CA . ASP A 1 108 ? -9.516 -8.211 -17.219 1 95.62 108 ASP A CA 1
ATOM 803 C C . ASP A 1 108 ? -8.562 -8.023 -18.391 1 95.62 108 ASP A C 1
ATOM 805 O O . ASP A 1 108 ? -8.25 -6.891 -18.766 1 95.62 108 ASP A O 1
ATOM 809 N N . ALA A 1 109 ? -8.133 -9.133 -18.953 1 92.88 109 ALA A N 1
ATOM 810 C CA . ALA A 1 109 ? -7.062 -9.133 -19.938 1 92.88 109 ALA A CA 1
ATOM 811 C C . ALA A 1 109 ? -7.523 -8.484 -21.25 1 92.88 109 ALA A C 1
ATOM 813 O O . ALA A 1 109 ? -6.703 -8.125 -22.094 1 92.88 109 ALA A O 1
ATOM 814 N N . SER A 1 110 ? -8.789 -8.352 -21.484 1 93.94 110 SER A N 1
ATOM 815 C CA . SER A 1 110 ? -9.312 -7.695 -22.688 1 93.94 110 SER A CA 1
ATOM 816 C C . SER A 1 110 ? -9.273 -6.176 -22.531 1 93.94 110 SER A C 1
ATOM 818 O O . SER A 1 110 ? -9.523 -5.449 -23.5 1 93.94 110 SER A O 1
ATOM 820 N N . GLY A 1 111 ? -9.023 -5.715 -21.312 1 93.06 111 GLY A N 1
ATOM 821 C CA . GLY A 1 111 ? -9 -4.285 -21.047 1 93.06 111 GLY A CA 1
ATOM 822 C C . GLY A 1 111 ? -10.32 -3.756 -20.516 1 93.06 111 GLY A C 1
ATOM 823 O O . GLY A 1 111 ? -10.445 -2.566 -20.219 1 93.06 111 GLY A O 1
ATOM 824 N N . THR A 1 112 ? -11.266 -4.629 -20.359 1 96.62 112 THR A N 1
ATOM 825 C CA . THR A 1 112 ? -12.578 -4.23 -19.875 1 96.62 112 THR A CA 1
ATOM 826 C C . THR A 1 112 ? -12.602 -4.207 -18.344 1 96.62 112 THR A C 1
ATOM 828 O O . THR A 1 112 ? -12.133 -5.145 -17.703 1 96.62 112 THR A O 1
ATOM 831 N N . CYS A 1 113 ? -13.078 -3.121 -17.844 1 97.75 113 CYS A N 1
ATOM 832 C CA . CYS A 1 113 ? -13.258 -3.012 -16.406 1 97.75 113 CYS A CA 1
ATOM 833 C C . CYS A 1 113 ? -14.734 -3.059 -16.031 1 97.75 113 CYS A C 1
ATOM 835 O O . CYS A 1 113 ? -15.594 -2.635 -16.812 1 97.75 113 CYS A O 1
ATOM 837 N N . ARG A 1 114 ? -15.031 -3.641 -14.906 1 98 114 ARG A N 1
ATOM 838 C CA . ARG A 1 114 ? -16.391 -3.697 -14.375 1 98 114 ARG A CA 1
ATOM 839 C C . ARG A 1 114 ? -16.406 -3.287 -12.906 1 98 114 ARG A C 1
ATOM 841 O O . ARG A 1 114 ? -15.445 -3.523 -12.172 1 98 114 ARG A O 1
ATOM 848 N N . ALA A 1 115 ? -17.484 -2.719 -12.469 1 98.31 115 ALA A N 1
ATOM 849 C CA . ALA A 1 115 ? -17.672 -2.336 -11.07 1 98.31 115 ALA A CA 1
ATOM 850 C C . ALA A 1 115 ? -17.891 -3.562 -10.195 1 98.31 115 ALA A C 1
ATOM 852 O O . ALA A 1 115 ? -18.531 -4.527 -10.617 1 98.31 115 ALA A O 1
ATOM 853 N N . ILE A 1 116 ? -17.328 -3.553 -9.055 1 97.44 116 ILE A N 1
ATOM 854 C CA . ILE A 1 116 ? -17.562 -4.535 -8 1 97.44 116 ILE A CA 1
ATOM 855 C C . ILE A 1 116 ? -18.531 -3.955 -6.965 1 97.44 116 ILE A C 1
ATOM 857 O O . ILE A 1 116 ? -18.344 -2.836 -6.488 1 97.44 116 ILE A O 1
ATOM 861 N N . THR A 1 117 ? -19.547 -4.645 -6.547 1 94.44 117 THR A N 1
ATOM 862 C CA . THR A 1 117 ? -20.594 -4.078 -5.684 1 94.44 117 THR A CA 1
ATOM 863 C C . THR A 1 117 ? -20.391 -4.531 -4.238 1 94.44 117 THR A C 1
ATOM 865 O O . THR A 1 117 ? -20.953 -3.936 -3.318 1 94.44 117 THR A O 1
ATOM 868 N N . ALA A 1 118 ? -19.734 -5.641 -4.039 1 96.06 118 ALA A N 1
ATOM 869 C CA . ALA A 1 118 ? -19.391 -6.113 -2.703 1 96.06 118 ALA A CA 1
ATOM 870 C C . ALA A 1 118 ? -17.875 -6.121 -2.5 1 96.06 118 ALA A C 1
ATOM 872 O O . ALA A 1 118 ? -17.156 -6.863 -3.174 1 96.06 118 ALA A O 1
ATOM 873 N N . PHE A 1 119 ? -17.422 -5.266 -1.685 1 97.12 119 PHE A N 1
ATOM 874 C CA . PHE A 1 119 ? -15.992 -5.102 -1.466 1 97.12 119 PHE A CA 1
ATOM 875 C C . PHE A 1 119 ? -15.703 -4.746 -0.013 1 97.12 119 PHE A C 1
ATOM 877 O O . PHE A 1 119 ? -16.562 -4.184 0.675 1 97.12 119 PHE A O 1
ATOM 884 N N . PRO A 1 120 ? -14.547 -5.148 0.45 1 96.44 120 PRO A N 1
ATOM 885 C CA . PRO A 1 120 ? -14.211 -4.762 1.821 1 96.44 120 PRO A CA 1
ATOM 886 C C . PRO A 1 120 ? -14.109 -3.248 1.998 1 96.44 120 PRO A C 1
ATOM 888 O O . PRO A 1 120 ? -13.641 -2.549 1.095 1 96.44 120 PRO A O 1
ATOM 891 N N . ASN A 1 121 ? -14.539 -2.777 3.113 1 97.75 121 ASN A N 1
ATOM 892 C CA . ASN A 1 121 ? -14.562 -1.349 3.408 1 97.75 121 ASN A CA 1
ATOM 893 C C . ASN A 1 121 ? -14.523 -1.085 4.91 1 97.75 121 ASN A C 1
ATOM 895 O O . ASN A 1 121 ? -14.539 -2.023 5.711 1 97.75 121 ASN A O 1
ATOM 899 N N . ALA A 1 122 ? -14.305 0.134 5.238 1 97.94 122 ALA A N 1
ATOM 900 C CA . ALA A 1 122 ? -14.383 0.63 6.609 1 97.94 122 ALA A CA 1
ATOM 901 C C . ALA A 1 122 ? -15.422 1.743 6.73 1 97.94 122 ALA A C 1
ATOM 903 O O . ALA A 1 122 ? -15.945 2.225 5.723 1 97.94 122 ALA A O 1
ATOM 904 N N . THR A 1 123 ? -15.773 2.074 7.996 1 98.31 123 THR A N 1
ATOM 905 C CA . THR A 1 123 ? -16.75 3.123 8.258 1 98.31 123 THR A CA 1
ATOM 906 C C . THR A 1 123 ? -16.219 4.098 9.312 1 98.31 123 THR A C 1
ATOM 908 O O . THR A 1 123 ? -15.195 3.848 9.938 1 98.31 123 THR A O 1
ATOM 911 N N . VAL A 1 124 ? -16.828 5.203 9.359 1 98.56 124 VAL A N 1
ATOM 912 C CA . VAL A 1 124 ? -16.641 6.145 10.461 1 98.56 124 VAL A CA 1
ATOM 913 C C . VAL A 1 124 ? -17.938 6.238 11.273 1 98.56 124 VAL A C 1
ATOM 915 O O . VAL A 1 124 ? -18.969 6.688 10.766 1 98.56 124 VAL A O 1
ATOM 918 N N . ALA A 1 125 ? -17.875 5.773 12.469 1 98.25 125 ALA A N 1
ATOM 919 C CA . ALA A 1 125 ? -19.031 5.852 13.352 1 98.25 125 ALA A CA 1
ATOM 920 C C . ALA A 1 125 ? -19.172 7.242 13.961 1 98.25 125 ALA A C 1
ATOM 922 O O . ALA A 1 125 ? -20.266 7.816 13.969 1 98.25 125 ALA A O 1
ATOM 923 N N . GLU A 1 126 ? -18.031 7.781 14.523 1 97.88 126 GLU A N 1
ATOM 924 C CA . GLU A 1 126 ? -17.969 9.109 15.117 1 97.88 126 GLU A CA 1
ATOM 925 C C . GLU A 1 126 ? -16.703 9.844 14.68 1 97.88 126 GLU A C 1
ATOM 927 O O . GLU A 1 126 ? -15.711 9.219 14.312 1 97.88 126 GLU A O 1
ATOM 932 N N . TYR A 1 127 ? -16.797 11.109 14.688 1 97.88 127 TYR A N 1
ATOM 933 C CA . TYR A 1 127 ? -15.641 11.953 14.438 1 97.88 127 TYR A CA 1
ATOM 934 C C . TYR A 1 127 ? -15.766 13.289 15.156 1 97.88 127 TYR A C 1
ATOM 936 O O . TYR A 1 127 ? -16.859 13.672 15.578 1 97.88 127 TYR A O 1
ATOM 944 N N . GLY A 1 128 ? -14.641 13.922 15.367 1 95.56 128 GLY A N 1
ATOM 945 C CA . GLY A 1 128 ? -14.633 15.195 16.062 1 95.56 128 GLY A CA 1
ATOM 946 C C . GLY A 1 128 ? -13.297 15.906 16 1 95.56 128 GLY A C 1
ATOM 947 O O . GLY A 1 128 ? -12.383 15.453 15.312 1 95.56 128 GLY A O 1
ATOM 948 N N . THR A 1 129 ? -13.289 17.031 16.578 1 93.25 129 THR A N 1
ATOM 949 C CA . THR A 1 129 ? -12.086 17.844 16.641 1 93.25 129 THR A CA 1
ATOM 950 C C . THR A 1 129 ? -11.789 18.281 18.078 1 93.25 129 THR A C 1
ATOM 952 O O . THR A 1 129 ? -12.68 18.25 18.938 1 93.25 129 THR A O 1
ATOM 955 N N . TYR A 1 130 ? -10.531 18.375 18.266 1 83.25 130 TYR A N 1
ATOM 956 C CA . TYR A 1 130 ? -10.148 19.031 19.516 1 83.25 130 TYR A CA 1
ATOM 957 C C . TYR A 1 130 ? -9.875 20.516 19.281 1 83.25 130 TYR A C 1
ATOM 959 O O . TYR A 1 130 ? -9.234 20.891 18.281 1 83.25 130 TYR A O 1
ATOM 967 N N . SER A 1 131 ? -10.695 21.344 19.859 1 65.62 131 SER A N 1
ATOM 968 C CA . SER A 1 131 ? -10.547 22.797 19.797 1 65.62 131 SER A CA 1
ATOM 969 C C . SER A 1 131 ? -9.703 23.328 20.938 1 65.62 131 SER A C 1
ATOM 971 O O . SER A 1 131 ? -9.602 22.688 21.984 1 65.62 131 SER A O 1
ATOM 973 N N . TYR A 1 132 ? -9.016 24.469 20.469 1 62.22 132 TYR A N 1
ATOM 974 C CA . TYR A 1 132 ? -8.258 25.188 21.484 1 62.22 132 TYR A CA 1
ATOM 975 C C . TYR A 1 132 ? -9.055 25.312 22.781 1 62.22 132 TYR A C 1
ATOM 977 O O . TYR A 1 132 ? -10.227 25.703 22.766 1 62.22 132 TYR A O 1
ATOM 985 N N . PHE A 1 133 ? -8.586 24.547 23.781 1 60.03 133 PHE A N 1
ATOM 986 C CA . PHE A 1 133 ? -9.164 24.719 25.109 1 60.03 133 PHE A CA 1
ATOM 987 C C . PHE A 1 133 ? -8.469 25.859 25.844 1 60.03 133 PHE A C 1
ATOM 989 O O . PHE A 1 133 ? -7.312 26.172 25.578 1 60.03 133 PHE A O 1
ATOM 996 N N . THR A 1 134 ? -9.125 26.547 26.641 1 63.88 134 THR A N 1
ATOM 997 C CA . THR A 1 134 ? -8.781 27.656 27.516 1 63.88 134 THR A CA 1
ATOM 998 C C . THR A 1 134 ? -7.52 27.344 28.328 1 63.88 134 THR A C 1
ATOM 1000 O O . THR A 1 134 ? -6.828 28.25 28.781 1 63.88 134 THR A O 1
ATOM 1003 N N . GLY A 1 135 ? -7.113 26.141 28.391 1 67.81 135 GLY A N 1
ATOM 1004 C CA . GLY A 1 135 ? -6.016 25.812 29.281 1 67.81 135 GLY A CA 1
ATOM 1005 C C . GLY A 1 135 ? -4.664 25.828 28.594 1 67.81 135 GLY A C 1
ATOM 1006 O O . GLY A 1 135 ? -3.666 25.375 29.156 1 67.81 135 GLY A O 1
ATOM 1007 N N . GLY A 1 136 ? -4.574 26.406 27.438 1 82.62 136 GLY A N 1
ATOM 1008 C CA . GLY A 1 136 ? -3.297 26.5 26.75 1 82.62 136 GLY A CA 1
ATOM 1009 C C . GLY A 1 136 ? -2.955 25.234 25.969 1 82.62 136 GLY A C 1
ATOM 1010 O O . GLY A 1 136 ? -3.686 24.25 26.031 1 82.62 136 GLY A O 1
ATOM 1011 N N . PHE A 1 137 ? -1.823 25.266 25.328 1 86.94 137 PHE A N 1
ATOM 1012 C CA . PHE A 1 137 ? -1.475 24.172 24.422 1 86.94 137 PHE A CA 1
ATOM 1013 C C . PHE A 1 137 ? -0.916 22.984 25.188 1 86.94 137 PHE A C 1
ATOM 1015 O O . PHE A 1 137 ? -0.902 21.859 24.672 1 86.94 137 PHE A O 1
ATOM 1022 N N . GLY A 1 138 ? -0.53 23.219 26.391 1 86.81 138 GLY A N 1
ATOM 1023 C CA . GLY A 1 138 ? -0.215 22.094 27.25 1 86.81 138 GLY A CA 1
ATOM 1024 C C . GLY A 1 138 ? -1.409 21.188 27.516 1 86.81 138 GLY A C 1
ATOM 1025 O O . GLY A 1 138 ? -1.295 19.969 27.453 1 86.81 138 GLY A O 1
ATOM 1026 N N . ALA A 1 139 ? -2.438 21.859 27.797 1 88.38 139 ALA A N 1
ATOM 1027 C CA . ALA A 1 139 ? -3.666 21.109 28.062 1 88.38 139 ALA A CA 1
ATOM 1028 C C . ALA A 1 139 ? -4.145 20.391 26.812 1 88.38 139 ALA A C 1
ATOM 1030 O O . ALA A 1 139 ? -4.617 19.25 26.891 1 88.38 139 ALA A O 1
ATOM 1031 N N . VAL A 1 140 ? -4.027 21.031 25.703 1 90.94 140 VAL A N 1
ATOM 1032 C CA . VAL A 1 140 ? -4.414 20.422 24.438 1 90.94 140 VAL A CA 1
ATOM 1033 C C . VAL A 1 140 ? -3.547 19.188 24.156 1 90.94 140 VAL A C 1
ATOM 1035 O O . VAL A 1 140 ? -4.051 18.156 23.734 1 90.94 140 VAL A O 1
ATOM 1038 N N . ALA A 1 141 ? -2.275 19.344 24.438 1 93.88 141 ALA A N 1
ATOM 1039 C CA . ALA A 1 141 ? -1.346 18.234 24.234 1 93.88 141 ALA A CA 1
ATOM 1040 C C . ALA A 1 141 ? -1.744 17.016 25.078 1 93.88 141 ALA A C 1
ATOM 1042 O O . ALA A 1 141 ? -1.678 15.883 24.594 1 93.88 141 ALA A O 1
ATOM 1043 N N . GLU A 1 142 ? -2.162 17.25 26.266 1 93.31 142 GLU A N 1
ATOM 1044 C CA . GLU A 1 142 ? -2.59 16.141 27.125 1 93.31 142 GLU A CA 1
ATOM 1045 C C . GLU A 1 142 ? -3.838 15.469 26.562 1 93.31 142 GLU A C 1
ATOM 1047 O O . GLU A 1 142 ? -3.988 14.25 26.672 1 93.31 142 GLU A O 1
ATOM 1052 N N . GLN A 1 143 ? -4.707 16.25 26.031 1 93.19 143 GLN A N 1
ATOM 1053 C CA . GLN A 1 143 ? -5.895 15.688 25.406 1 93.19 143 GLN A CA 1
ATOM 1054 C C . GLN A 1 143 ? -5.527 14.828 24.203 1 93.19 143 GLN A C 1
ATOM 1056 O O . GLN A 1 143 ? -6.094 13.75 24 1 93.19 143 GLN A O 1
ATOM 1061 N N . ILE A 1 144 ? -4.648 15.328 23.438 1 95.94 144 ILE A N 1
ATOM 1062 C CA . ILE A 1 144 ? -4.199 14.594 22.25 1 95.94 144 ILE A CA 1
ATOM 1063 C C . ILE A 1 144 ? -3.539 13.281 22.688 1 95.94 144 ILE A C 1
ATOM 1065 O O . ILE A 1 144 ? -3.812 12.227 22.125 1 95.94 144 ILE A O 1
ATOM 1069 N N . LYS A 1 145 ? -2.691 13.352 23.734 1 96.62 145 LYS A N 1
ATOM 1070 C CA . LYS A 1 145 ? -2.057 12.148 24.266 1 96.62 145 LYS A CA 1
ATOM 1071 C C . LYS A 1 145 ? -3.1 11.117 24.688 1 96.62 145 LYS A C 1
ATOM 1073 O O . LYS A 1 145 ? -2.977 9.93 24.391 1 96.62 145 LYS A O 1
ATOM 1078 N N . ALA A 1 146 ? -4.062 11.602 25.422 1 96 146 ALA A N 1
ATOM 1079 C CA . ALA A 1 146 ? -5.117 10.711 25.891 1 96 146 ALA A CA 1
ATOM 1080 C C . ALA A 1 146 ? -5.848 10.055 24.734 1 96 146 ALA A C 1
ATOM 1082 O O . ALA A 1 146 ? -6.164 8.859 24.781 1 96 146 ALA A O 1
ATOM 1083 N N . GLU A 1 147 ? -6.129 10.844 23.688 1 96.31 147 GLU A N 1
ATOM 1084 C CA . GLU A 1 147 ? -6.801 10.336 22.5 1 96.31 147 GLU A CA 1
ATOM 1085 C C . GLU A 1 147 ? -5.973 9.258 21.812 1 96.31 147 GLU A C 1
ATOM 1087 O O . GLU A 1 147 ? -6.484 8.18 21.5 1 96.31 147 GLU A O 1
ATOM 1092 N N . ILE A 1 148 ? -4.727 9.516 21.656 1 97.88 148 ILE A N 1
ATOM 1093 C CA . ILE A 1 148 ? -3.834 8.586 20.969 1 97.88 148 ILE A CA 1
ATOM 1094 C C . ILE A 1 148 ? -3.688 7.312 21.797 1 97.88 148 ILE A C 1
ATOM 1096 O O . ILE A 1 148 ? -3.725 6.207 21.25 1 97.88 148 ILE A O 1
ATOM 1100 N N . TYR A 1 149 ? -3.543 7.484 23.094 1 97.62 149 TYR A N 1
ATOM 1101 C CA . TYR A 1 149 ? -3.396 6.34 23.984 1 97.62 149 TYR A CA 1
ATOM 1102 C C . TYR A 1 149 ? -4.617 5.43 23.906 1 97.62 149 TYR A C 1
ATOM 1104 O O . TYR A 1 149 ? -4.488 4.207 23.859 1 97.62 149 TYR A O 1
ATOM 1112 N N . ALA A 1 150 ? -5.73 6.039 23.859 1 96.31 150 ALA A N 1
ATOM 1113 C CA . ALA A 1 150 ? -6.977 5.285 23.969 1 96.31 150 ALA A CA 1
ATOM 1114 C C . ALA A 1 150 ? -7.383 4.691 22.625 1 96.31 150 ALA A C 1
ATOM 1116 O O . ALA A 1 150 ? -7.871 3.559 22.562 1 96.31 150 ALA A O 1
ATOM 1117 N N . ARG A 1 151 ? -7.23 5.523 21.562 1 96.5 151 ARG A N 1
ATOM 1118 C CA . ARG A 1 151 ? -7.938 5.102 20.344 1 96.5 151 ARG A CA 1
ATOM 1119 C C . ARG A 1 151 ? -7.023 5.168 19.125 1 96.5 151 ARG A C 1
ATOM 1121 O O . ARG A 1 151 ? -7.398 4.715 18.047 1 96.5 151 ARG A O 1
ATOM 1128 N N . GLY A 1 152 ? -5.836 5.805 19.266 1 97.94 152 GLY A N 1
ATOM 1129 C CA . GLY A 1 152 ? -4.891 5.773 18.156 1 97.94 152 GLY A CA 1
ATOM 1130 C C . GLY A 1 152 ? -4.609 7.145 17.578 1 97.94 152 GLY A C 1
ATOM 1131 O O . GLY A 1 152 ? -5.016 8.164 18.141 1 97.94 152 GLY A O 1
ATOM 1132 N N . PRO A 1 153 ? -3.973 7.203 16.438 1 98.44 153 PRO A N 1
ATOM 1133 C CA . PRO A 1 153 ? -3.461 8.438 15.828 1 98.44 153 PRO A CA 1
ATOM 1134 C C . PRO A 1 153 ? -4.566 9.445 15.516 1 98.44 153 PRO A C 1
ATOM 1136 O O . PRO A 1 153 ? -5.734 9.062 15.398 1 98.44 153 PRO A O 1
ATOM 1139 N N . VAL A 1 154 ? -4.105 10.695 15.344 1 98.69 154 VAL A N 1
ATOM 1140 C CA . VAL A 1 154 ? -5.016 11.773 14.984 1 98.69 154 VAL A CA 1
ATOM 1141 C C . VAL A 1 154 ? -4.484 12.516 13.766 1 98.69 154 VAL A C 1
ATOM 1143 O O . VAL A 1 154 ? -3.277 12.531 13.516 1 98.69 154 VAL A O 1
ATOM 1146 N N . ALA A 1 155 ? -5.395 13.102 12.984 1 98.62 155 ALA A N 1
ATOM 1147 C CA . ALA A 1 155 ? -5.031 13.984 11.875 1 98.62 155 ALA A CA 1
ATOM 1148 C C . ALA A 1 155 ? -4.992 15.445 12.32 1 98.62 155 ALA A C 1
ATOM 1150 O O . ALA A 1 155 ? -5.824 15.875 13.125 1 98.62 155 ALA A O 1
ATOM 1151 N N . THR A 1 156 ? -4.016 16.188 11.75 1 98 156 THR A N 1
ATOM 1152 C CA . THR A 1 156 ? -3.92 17.594 12.148 1 98 156 THR A CA 1
ATOM 1153 C C . THR A 1 156 ? -3.207 18.406 11.07 1 98 156 THR A C 1
ATOM 1155 O O . THR A 1 156 ? -2.621 17.844 10.141 1 98 156 THR A O 1
ATOM 1158 N N . GLY A 1 157 ? -3.299 19.734 11.25 1 97 157 GLY A N 1
ATOM 1159 C CA . GLY A 1 157 ? -2.607 20.641 10.352 1 97 157 GLY A CA 1
ATOM 1160 C C . GLY A 1 157 ? -1.24 21.062 10.859 1 97 157 GLY A C 1
ATOM 1161 O O . GLY A 1 157 ? -1.005 21.094 12.07 1 97 157 GLY A O 1
ATOM 1162 N N . VAL A 1 158 ? -0.36 21.359 9.922 1 97.75 158 VAL A N 1
ATOM 1163 C CA . VAL A 1 158 ? 0.926 21.984 10.211 1 97.75 158 VAL A CA 1
ATOM 1164 C C . VAL A 1 158 ? 1.288 22.969 9.094 1 97.75 158 VAL A C 1
ATOM 1166 O O . VAL A 1 158 ? 0.733 22.906 7.996 1 97.75 158 VAL A O 1
ATOM 1169 N N . ASN A 1 159 ? 2.098 23.875 9.484 1 98.31 159 ASN A N 1
ATOM 1170 C CA . ASN A 1 159 ? 2.766 24.641 8.438 1 98.31 159 ASN A CA 1
ATOM 1171 C C . ASN A 1 159 ? 3.941 23.875 7.84 1 98.31 159 ASN A C 1
ATOM 1173 O O . ASN A 1 159 ? 4.891 23.531 8.547 1 98.31 159 ASN A O 1
ATOM 1177 N N . ALA A 1 160 ? 3.924 23.672 6.562 1 97.69 160 ALA A N 1
ATOM 1178 C CA . ALA A 1 160 ? 4.891 22.766 5.93 1 97.69 160 ALA A CA 1
ATOM 1179 C C . ALA A 1 160 ? 6.188 23.5 5.602 1 97.69 160 ALA A C 1
ATOM 1181 O O . ALA A 1 160 ? 7.227 22.875 5.387 1 97.69 160 ALA A O 1
ATOM 1182 N N . GLU A 1 161 ? 6.23 24.734 5.543 1 96.94 161 GLU A N 1
ATOM 1183 C CA . GLU A 1 161 ? 7.32 25.516 4.961 1 96.94 161 GLU A CA 1
ATOM 1184 C C . GLU A 1 161 ? 8.633 25.25 5.695 1 96.94 161 GLU A C 1
ATOM 1186 O O . GLU A 1 161 ? 9.656 24.984 5.066 1 96.94 161 GLU A O 1
ATOM 1191 N N . PRO A 1 162 ? 8.625 25.234 6.984 1 97.5 162 PRO A N 1
ATOM 1192 C CA . PRO A 1 162 ? 9.898 25.078 7.684 1 97.5 162 PRO A CA 1
ATOM 1193 C C . PRO A 1 162 ? 10.422 23.641 7.648 1 97.5 162 PRO A C 1
ATOM 1195 O O . PRO A 1 162 ? 11.57 23.391 8.016 1 97.5 162 PRO A O 1
ATOM 1198 N N . ILE A 1 163 ? 9.609 22.703 7.207 1 97.56 163 ILE A N 1
ATOM 1199 C CA . ILE A 1 163 ? 10.055 21.312 7.348 1 97.56 163 ILE A CA 1
ATOM 1200 C C . ILE A 1 163 ? 10.305 20.719 5.965 1 97.56 163 ILE A C 1
ATOM 1202 O O . ILE A 1 163 ? 10.539 19.516 5.844 1 97.56 163 ILE A O 1
ATOM 1206 N N . VAL A 1 164 ? 10.336 21.484 4.945 1 96.75 164 VAL A N 1
ATOM 1207 C CA . VAL A 1 164 ? 10.547 20.984 3.59 1 96.75 164 VAL A CA 1
ATOM 1208 C C . VAL A 1 164 ? 11.867 20.234 3.516 1 96.75 164 VAL A C 1
ATOM 1210 O O . VAL A 1 164 ? 11.953 19.172 2.889 1 96.75 164 VAL A O 1
ATOM 1213 N N . ASN A 1 165 ? 12.914 20.688 4.277 1 95.88 165 ASN A N 1
ATOM 1214 C CA . ASN A 1 165 ? 14.242 20.078 4.223 1 95.88 165 ASN A CA 1
ATOM 1215 C C . ASN A 1 165 ? 14.562 19.312 5.504 1 95.88 165 ASN A C 1
ATOM 1217 O O . ASN A 1 165 ? 15.734 19.125 5.836 1 95.88 165 ASN A O 1
ATOM 1221 N N . TYR A 1 166 ? 13.57 19 6.25 1 97.25 166 TYR A N 1
ATOM 1222 C CA . TYR A 1 166 ? 13.773 18.234 7.477 1 97.25 166 TYR A CA 1
ATOM 1223 C C . TYR A 1 166 ? 14.469 16.906 7.191 1 97.25 166 TYR A C 1
ATOM 1225 O O . TYR A 1 166 ? 14.047 16.156 6.312 1 97.25 166 TYR A O 1
ATOM 1233 N N . ALA A 1 167 ? 15.523 16.625 7.969 1 95.12 167 ALA A N 1
ATOM 1234 C CA . ALA A 1 167 ? 16.281 15.398 7.754 1 95.12 167 ALA A CA 1
ATOM 1235 C C . ALA A 1 167 ? 16.438 14.609 9.055 1 95.12 167 ALA A C 1
ATOM 1237 O O . ALA A 1 167 ? 16.922 13.477 9.047 1 95.12 167 ALA A O 1
ATOM 1238 N N . GLY A 1 168 ? 16.047 15.266 10.203 1 95.94 168 GLY A N 1
ATOM 1239 C CA . GLY A 1 168 ? 16.141 14.578 11.477 1 95.94 168 GLY A CA 1
ATOM 1240 C C . GLY A 1 168 ? 16.141 15.523 12.664 1 95.94 168 GLY A C 1
ATOM 1241 O O . GLY A 1 168 ? 16.203 16.75 12.492 1 95.94 168 GLY A O 1
ATOM 1242 N N . GLY A 1 169 ? 15.992 14.938 13.867 1 94.5 169 GLY A N 1
ATOM 1243 C CA . GLY A 1 169 ? 15.945 15.711 15.094 1 94.5 169 GLY A CA 1
ATOM 1244 C C . GLY A 1 169 ? 14.547 16.172 15.461 1 94.5 169 GLY A C 1
ATOM 1245 O O . GLY A 1 169 ? 13.586 15.883 14.742 1 94.5 169 GLY A O 1
ATOM 1246 N N . VAL A 1 170 ? 14.461 16.859 16.609 1 96.5 170 VAL A N 1
ATOM 1247 C CA . VAL A 1 170 ? 13.18 17.391 17.062 1 96.5 170 VAL A CA 1
ATOM 1248 C C . VAL A 1 170 ? 13.023 18.828 16.594 1 96.5 170 VAL A C 1
ATOM 1250 O O . VAL A 1 170 ? 13.852 19.688 16.922 1 96.5 170 VAL A O 1
ATOM 1253 N N . VAL A 1 171 ? 12.055 19.109 15.75 1 95.75 171 VAL A N 1
ATOM 1254 C CA . VAL A 1 171 ? 11.742 20.469 15.336 1 95.75 171 VAL A CA 1
ATOM 1255 C C . VAL A 1 171 ? 11.344 21.297 16.562 1 95.75 171 VAL A C 1
ATOM 1257 O O . VAL A 1 171 ? 10.297 21.047 17.172 1 95.75 171 VAL A O 1
ATOM 1260 N N . ASN A 1 172 ? 12.203 22.141 16.922 1 92.38 172 ASN A N 1
ATOM 1261 C CA . ASN A 1 172 ? 12.047 22.938 18.125 1 92.38 172 ASN A CA 1
ATOM 1262 C C . ASN A 1 172 ? 12.625 24.344 17.953 1 92.38 172 ASN A C 1
ATOM 1264 O O . ASN A 1 172 ? 13.789 24.578 18.281 1 92.38 172 ASN A O 1
ATOM 1268 N N . ASN A 1 173 ? 11.914 25.156 17.375 1 91.31 173 ASN A N 1
ATOM 1269 C CA . ASN A 1 173 ? 12.273 26.547 17.203 1 91.31 173 ASN A CA 1
ATOM 1270 C C . ASN A 1 173 ? 11.117 27.469 17.562 1 91.31 173 ASN A C 1
ATOM 1272 O O . ASN A 1 173 ? 10.023 27.359 17 1 91.31 173 ASN A O 1
ATOM 1276 N N . THR A 1 174 ? 11.398 28.406 18.5 1 90.81 174 THR A N 1
ATOM 1277 C CA . THR A 1 174 ? 10.352 29.281 18.984 1 90.81 174 THR A CA 1
ATOM 1278 C C . THR A 1 174 ? 9.773 30.125 17.844 1 90.81 174 THR A C 1
ATOM 1280 O O . THR A 1 174 ? 8.656 30.625 17.938 1 90.81 174 THR A O 1
ATOM 1283 N N . LYS A 1 175 ? 10.484 30.328 16.766 1 94.75 175 LYS A N 1
ATOM 1284 C CA . LYS A 1 175 ? 10.062 31.156 15.641 1 94.75 175 LYS A CA 1
ATOM 1285 C C . LYS A 1 175 ? 8.953 30.5 14.836 1 94.75 175 LYS A C 1
ATOM 1287 O O . LYS A 1 175 ? 8.289 31.141 14.023 1 94.75 175 LYS A O 1
ATOM 1292 N N . ILE A 1 176 ? 8.711 29.203 15.141 1 93.69 176 ILE A N 1
ATOM 1293 C CA . ILE A 1 176 ? 7.754 28.5 14.297 1 93.69 176 ILE A CA 1
ATOM 1294 C C . ILE A 1 176 ? 6.496 28.172 15.102 1 93.69 176 ILE A C 1
ATOM 1296 O O . ILE A 1 176 ? 5.656 27.391 14.664 1 93.69 176 ILE A O 1
ATOM 1300 N N . TRP A 1 177 ? 6.395 28.844 16.281 1 93.12 177 TRP A N 1
ATOM 1301 C CA . TRP A 1 177 ? 5.215 28.609 17.109 1 93.12 177 TRP A CA 1
ATOM 1302 C C . TRP A 1 177 ? 3.986 29.281 16.5 1 93.12 177 TRP A C 1
ATOM 1304 O O . TRP A 1 177 ? 4.094 30.359 15.922 1 93.12 177 TRP A O 1
ATOM 1314 N N . ASN A 1 178 ? 2.852 28.578 16.641 1 93.56 178 ASN A N 1
ATOM 1315 C CA . ASN A 1 178 ? 1.535 29.109 16.297 1 93.56 178 ASN A CA 1
ATOM 1316 C C . ASN A 1 178 ? 1.468 29.547 14.836 1 93.56 178 ASN A C 1
ATOM 1318 O O . ASN A 1 178 ? 0.885 30.594 14.531 1 93.56 178 ASN A O 1
ATOM 1322 N N . MET A 1 179 ? 2.115 28.828 13.969 1 94.94 179 MET A N 1
ATOM 1323 C CA . MET A 1 179 ? 2.057 29.156 12.547 1 94.94 179 MET A CA 1
ATOM 1324 C C . MET A 1 179 ? 0.727 28.719 11.945 1 94.94 179 MET A C 1
ATOM 1326 O O . MET A 1 179 ? 0.088 27.797 12.438 1 94.94 179 MET A O 1
ATOM 1330 N N . MET A 1 180 ? 0.328 29.5 10.93 1 95.81 180 MET A N 1
ATOM 1331 C CA . MET A 1 180 ? -0.858 29.094 10.172 1 95.81 180 MET A CA 1
ATOM 1332 C C . MET A 1 180 ? -0.622 27.781 9.445 1 95.81 180 MET A C 1
ATOM 1334 O O . MET A 1 180 ? 0.41 27.594 8.797 1 95.81 180 MET A O 1
ATOM 1338 N N . VAL A 1 181 ? -1.598 26.922 9.5 1 96.44 181 VAL A N 1
ATOM 1339 C CA . VAL A 1 181 ? -1.422 25.578 8.93 1 96.44 181 VAL A CA 1
ATOM 1340 C C . VAL A 1 181 ? -1.69 25.625 7.426 1 96.44 181 VAL A C 1
ATOM 1342 O O . VAL A 1 181 ? -2.549 26.375 6.961 1 96.44 181 VAL A O 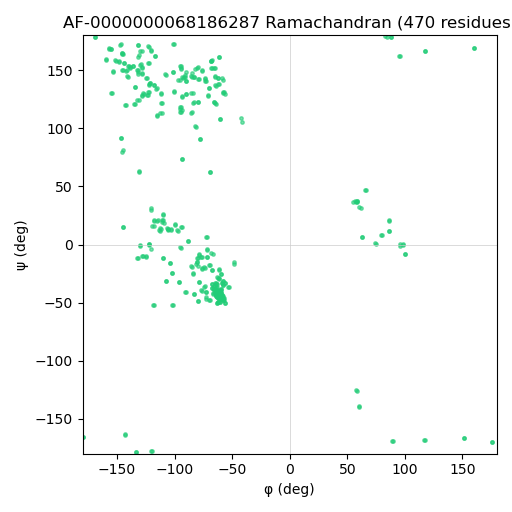1
ATOM 1345 N N . ASN A 1 182 ? -0.946 24.828 6.594 1 97.75 182 ASN A N 1
ATOM 1346 C CA . ASN A 1 182 ? -1.142 24.719 5.156 1 97.75 182 ASN A CA 1
ATOM 1347 C C . ASN A 1 182 ? -0.87 23.297 4.664 1 97.75 182 ASN A C 1
ATOM 1349 O O . ASN A 1 182 ? -0.689 23.062 3.467 1 97.75 182 ASN A O 1
ATOM 1353 N N . HIS A 1 183 ? -0.817 22.391 5.535 1 98.19 183 HIS A N 1
ATOM 1354 C CA . HIS A 1 183 ? -0.541 20.984 5.293 1 98.19 183 HIS A CA 1
ATOM 1355 C C . HIS A 1 183 ? -1.163 20.109 6.371 1 98.19 183 HIS A C 1
ATOM 1357 O O . HIS A 1 183 ? -1.33 20.547 7.512 1 98.19 183 HIS A O 1
ATOM 1363 N N . VAL A 1 184 ? -1.548 18.891 5.953 1 98.69 184 VAL A N 1
ATOM 1364 C CA . VAL A 1 184 ? -2.152 17.984 6.926 1 98.69 184 VAL A CA 1
ATOM 1365 C C . VAL A 1 184 ? -1.26 16.766 7.117 1 98.69 184 VAL A C 1
ATOM 1367 O O . VAL A 1 184 ? -0.74 16.203 6.145 1 98.69 184 VAL A O 1
ATOM 1370 N N . VAL A 1 185 ? -1.044 16.375 8.375 1 98.81 185 VAL A N 1
ATOM 1371 C CA . VAL A 1 185 ? -0.243 15.227 8.781 1 98.81 185 VAL A CA 1
ATOM 1372 C C . VAL A 1 185 ? -0.994 14.422 9.836 1 98.81 185 VAL A C 1
ATOM 1374 O O . VAL A 1 185 ? -2.158 14.703 10.133 1 98.81 185 VAL A O 1
ATOM 1377 N N . SER A 1 186 ? -0.353 13.344 10.328 1 98.75 186 SER A N 1
ATOM 1378 C CA . SER A 1 186 ? -0.915 12.539 11.414 1 98.75 186 SER A CA 1
ATOM 1379 C C . SER A 1 186 ? 0.043 12.469 12.594 1 98.75 186 SER A C 1
ATOM 1381 O O . SER A 1 186 ? 1.228 12.164 12.422 1 98.75 186 SER A O 1
ATOM 1383 N N . ILE A 1 187 ? -0.444 12.773 13.781 1 98.75 187 ILE A N 1
ATOM 1384 C CA . ILE A 1 187 ? 0.311 12.453 14.984 1 98.75 187 ILE A CA 1
ATOM 1385 C C . ILE A 1 187 ? 0.051 11.008 15.391 1 98.75 187 ILE A C 1
ATOM 1387 O O . ILE A 1 187 ? -1.084 10.641 15.703 1 98.75 187 ILE A O 1
ATOM 1391 N N . VAL A 1 188 ? 1.169 10.195 15.469 1 98.19 188 VAL A N 1
ATOM 1392 C CA . VAL A 1 188 ? 0.958 8.766 15.664 1 98.19 188 VAL A CA 1
ATOM 1393 C C . VAL A 1 188 ? 1.402 8.367 17.078 1 98.19 188 VAL A C 1
ATOM 1395 O O . VAL A 1 188 ? 1.136 7.254 17.516 1 98.19 188 VAL A O 1
ATOM 1398 N N . GLY A 1 189 ? 2.068 9.234 17.734 1 98.31 189 GLY A N 1
ATOM 1399 C CA . GLY A 1 189 ? 2.555 8.977 19.078 1 98.31 189 GLY A CA 1
ATOM 1400 C C . GLY A 1 189 ? 3.41 10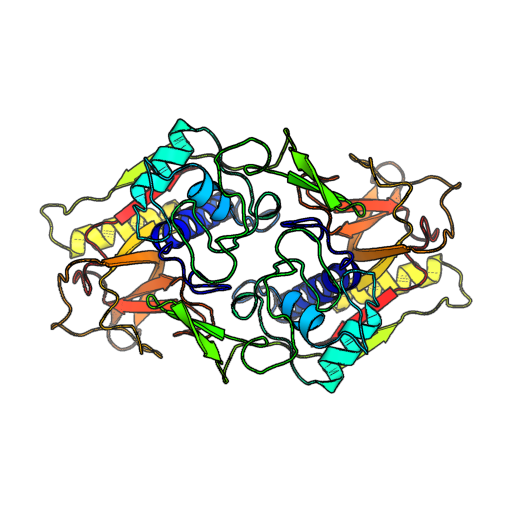.094 19.641 1 98.31 189 GLY A C 1
ATOM 1401 O O . GLY A 1 189 ? 3.396 11.211 19.109 1 98.31 189 GLY A O 1
ATOM 1402 N N . TRP A 1 190 ? 4.008 9.789 20.75 1 98.25 190 TRP A N 1
ATOM 1403 C CA . TRP A 1 190 ? 4.906 10.75 21.375 1 98.25 190 TRP A CA 1
ATOM 1404 C C . TRP A 1 190 ? 6.023 10.031 22.125 1 98.25 190 TRP A C 1
ATOM 1406 O O . TRP A 1 190 ? 5.961 8.82 22.344 1 98.25 190 TRP A O 1
ATOM 1416 N N . ASP A 1 191 ? 7.016 10.789 22.281 1 97.31 191 ASP A N 1
ATOM 1417 C CA . ASP A 1 191 ? 8.148 10.297 23.062 1 97.31 191 ASP A CA 1
ATOM 1418 C C . ASP A 1 191 ? 8.828 11.43 23.812 1 97.31 191 ASP A C 1
ATOM 1420 O O . ASP A 1 191 ? 8.367 12.57 23.781 1 97.31 191 ASP A O 1
ATOM 1424 N N . MET A 1 192 ? 9.773 11.055 24.688 1 95.19 192 MET A N 1
ATOM 1425 C CA . MET A 1 192 ? 10.484 12.016 25.516 1 95.19 192 MET A CA 1
ATOM 1426 C C . MET A 1 192 ? 12 11.859 25.375 1 95.19 192 MET A C 1
ATOM 1428 O O . MET A 1 192 ? 12.5 10.734 25.312 1 95.19 192 MET A O 1
ATOM 1432 N N . ASP A 1 193 ? 12.656 12.977 25.125 1 91.38 193 ASP A N 1
ATOM 1433 C CA . ASP A 1 193 ? 14.117 12.953 25.203 1 91.38 193 ASP A CA 1
ATOM 1434 C C . ASP A 1 193 ? 14.578 12.656 26.625 1 91.38 193 ASP A C 1
ATOM 1436 O O . ASP A 1 193 ? 14.289 13.422 27.547 1 91.38 193 ASP A O 1
ATOM 1440 N N . GLU A 1 194 ? 15.305 11.602 26.672 1 90.31 194 GLU A N 1
ATOM 1441 C CA . GLU A 1 194 ? 15.664 11.141 28 1 90.31 194 GLU A CA 1
ATOM 1442 C C . GLU A 1 194 ? 16.609 12.133 28.688 1 90.31 194 GLU A C 1
ATOM 1444 O O . GLU A 1 194 ? 16.578 12.289 29.906 1 90.31 194 GLU A O 1
ATOM 1449 N N . GLU A 1 195 ? 17.469 12.766 27.906 1 89.88 195 GLU A N 1
ATOM 1450 C CA . GLU A 1 195 ? 18.453 13.68 28.484 1 89.88 195 GLU A CA 1
ATOM 1451 C C . GLU A 1 195 ? 17.828 15.016 28.859 1 89.88 195 GLU A C 1
ATOM 1453 O O . GLU A 1 195 ? 18.094 15.539 29.953 1 89.88 195 GLU A O 1
ATOM 1458 N N . THR A 1 196 ? 16.938 15.57 28.109 1 88.31 196 THR A N 1
ATOM 1459 C CA . THR A 1 196 ? 16.422 16.922 28.312 1 88.31 196 THR A CA 1
ATOM 1460 C C . THR A 1 196 ? 15.016 16.875 28.922 1 88.31 196 THR A C 1
ATOM 1462 O O . THR A 1 196 ? 14.516 17.875 29.438 1 88.31 196 THR A O 1
ATOM 1465 N N . GLY A 1 197 ? 14.375 15.703 28.859 1 91.25 197 GLY A N 1
ATOM 1466 C CA . GLY A 1 197 ? 13 15.578 29.328 1 91.25 197 GLY A CA 1
ATOM 1467 C C . GLY A 1 197 ? 11.992 16.203 28.375 1 91.25 197 GLY A C 1
ATOM 1468 O O . GLY A 1 197 ? 10.797 16.219 28.672 1 91.25 197 GLY A O 1
ATOM 1469 N N . GLN A 1 198 ? 12.445 16.719 27.328 1 92.25 198 GLN A N 1
ATOM 1470 C CA . GLN A 1 198 ? 11.555 17.359 26.359 1 92.25 198 GLN A CA 1
ATOM 1471 C C . GLN A 1 198 ? 10.711 16.328 25.625 1 92.25 198 GLN A C 1
ATOM 1473 O O . GLN A 1 198 ? 11.242 15.344 25.094 1 92.25 198 GLN A O 1
ATOM 1478 N N . GLN A 1 199 ? 9.367 16.641 25.672 1 96.75 199 GLN A N 1
ATOM 1479 C CA . GLN A 1 199 ? 8.453 15.742 24.984 1 96.75 199 GLN A CA 1
ATOM 1480 C C . GLN A 1 199 ? 8.219 16.188 23.547 1 96.75 199 GLN A C 1
ATOM 1482 O O . GLN A 1 199 ? 8.234 17.391 23.25 1 96.75 199 GLN A O 1
ATOM 1487 N N . HIS A 1 200 ? 8.078 15.203 22.656 1 98.06 200 HIS A N 1
ATOM 1488 C CA . HIS A 1 200 ? 7.828 15.531 21.25 1 98.06 200 HIS A CA 1
ATOM 1489 C C . HIS A 1 200 ? 6.789 14.594 20.641 1 98.06 200 HIS A C 1
ATOM 1491 O O . HIS A 1 200 ? 6.594 13.477 21.141 1 98.06 200 HIS A O 1
ATOM 1497 N N . TRP A 1 201 ? 6.102 15.133 19.641 1 98.5 201 TRP A N 1
ATOM 1498 C CA . TRP A 1 201 ? 5.199 14.328 18.828 1 98.5 201 TRP A CA 1
ATOM 1499 C C . TRP A 1 201 ? 5.973 13.523 17.781 1 98.5 201 TRP A C 1
ATOM 1501 O O . TRP A 1 201 ? 6.977 13.992 17.25 1 98.5 201 TRP A O 1
ATOM 1511 N N . ILE A 1 202 ? 5.562 12.305 17.516 1 98.44 202 ILE A N 1
ATOM 1512 C CA . ILE A 1 202 ? 5.949 11.539 16.344 1 98.44 202 ILE A CA 1
ATOM 1513 C C . ILE A 1 202 ? 4.902 11.711 15.242 1 98.44 202 ILE A C 1
ATOM 1515 O O . ILE A 1 202 ? 3.73 11.375 15.438 1 98.44 202 ILE A O 1
ATOM 1519 N N . VAL A 1 203 ? 5.352 12.273 14.109 1 98.81 203 VAL A N 1
ATOM 1520 C CA . VAL A 1 203 ? 4.395 12.742 13.117 1 98.81 203 VAL A CA 1
ATOM 1521 C C . VAL A 1 203 ? 4.66 12.055 11.781 1 98.81 203 VAL A C 1
ATOM 1523 O O . VAL A 1 203 ? 5.805 11.992 11.32 1 98.81 203 VAL A O 1
ATOM 1526 N N . ARG A 1 204 ? 3.625 11.523 11.18 1 98.31 204 ARG A N 1
ATOM 1527 C CA . ARG A 1 204 ? 3.713 10.906 9.859 1 98.31 204 ARG A CA 1
ATOM 1528 C C . ARG A 1 204 ? 3.373 11.914 8.766 1 98.31 204 ARG A C 1
ATOM 1530 O O . ARG A 1 204 ? 2.326 12.562 8.812 1 98.31 204 ARG A O 1
ATOM 1537 N N . ASN A 1 205 ? 4.246 12.023 7.828 1 98.44 205 ASN A N 1
ATOM 1538 C CA . ASN A 1 205 ? 4.066 12.867 6.652 1 98.44 205 ASN A CA 1
ATOM 1539 C C . ASN A 1 205 ? 3.65 12.047 5.434 1 98.44 205 ASN A C 1
ATOM 1541 O O . ASN A 1 205 ? 3.537 10.828 5.512 1 98.44 205 ASN A O 1
ATOM 1545 N N . SER A 1 206 ? 3.316 12.758 4.34 1 98.38 206 SER A N 1
ATOM 1546 C CA . SER A 1 206 ? 2.865 12.078 3.133 1 98.38 206 SER A CA 1
ATOM 1547 C C . SER A 1 206 ? 3.771 12.391 1.947 1 98.38 206 SER A C 1
ATOM 1549 O O . SER A 1 206 ? 3.309 12.453 0.806 1 98.38 206 SER A O 1
ATOM 1551 N N . TRP A 1 207 ? 5.031 12.641 2.203 1 97.75 207 TRP A N 1
ATOM 1552 C CA . TRP A 1 207 ? 5.949 13.07 1.151 1 97.75 207 TRP A CA 1
ATOM 1553 C C . TRP A 1 207 ? 6.891 11.938 0.753 1 97.75 207 TRP A C 1
ATOM 1555 O O . TRP A 1 207 ? 7.895 12.172 0.078 1 97.75 207 TRP A O 1
ATOM 1565 N N . GLY A 1 208 ? 6.551 10.719 1.191 1 95.31 208 GLY A N 1
ATOM 1566 C CA . GLY A 1 208 ? 7.367 9.562 0.861 1 95.31 208 GLY A CA 1
ATOM 1567 C C . GLY A 1 208 ? 8.367 9.203 1.945 1 95.31 208 GLY A C 1
ATOM 1568 O O . GLY A 1 208 ? 8.734 10.055 2.762 1 95.31 208 GLY A O 1
ATOM 1569 N N . GLN A 1 209 ? 8.891 7.957 1.88 1 95.69 209 GLN A N 1
ATOM 1570 C CA . GLN A 1 209 ? 9.773 7.449 2.926 1 95.69 209 GLN A CA 1
ATOM 1571 C C . GLN A 1 209 ? 11.195 7.957 2.736 1 95.69 209 GLN A C 1
ATOM 1573 O O . GLN A 1 209 ? 12.023 7.867 3.648 1 95.69 209 GLN A O 1
ATOM 1578 N N . TYR A 1 210 ? 11.477 8.492 1.544 1 94.75 210 TYR A N 1
ATOM 1579 C CA . TYR A 1 210 ? 12.797 9.086 1.34 1 94.75 210 TYR A CA 1
ATOM 1580 C C . TYR A 1 210 ? 12.961 10.344 2.188 1 94.75 210 TYR A C 1
ATOM 1582 O O . TYR A 1 210 ? 14.086 10.742 2.498 1 94.75 210 TYR A O 1
ATOM 1590 N N . TRP A 1 211 ? 11.906 10.938 2.574 1 96.94 211 TRP A N 1
ATOM 1591 C CA . TRP A 1 211 ? 11.883 12.227 3.256 1 96.94 211 TRP A CA 1
ATOM 1592 C C . TRP A 1 211 ? 11.961 12.047 4.766 1 96.94 211 TRP A C 1
ATOM 1594 O O . TRP A 1 211 ? 11.312 11.148 5.32 1 96.94 211 TRP A O 1
ATOM 1604 N N . GLY A 1 212 ? 12.703 12.906 5.465 1 97.19 212 GLY A N 1
ATOM 1605 C CA . GLY A 1 212 ? 12.75 12.914 6.918 1 97.19 212 GLY A CA 1
ATOM 1606 C C . GLY A 1 212 ? 13.25 11.609 7.508 1 97.19 212 GLY A C 1
ATOM 1607 O O . GLY A 1 212 ? 14.273 11.078 7.074 1 97.19 212 GLY A O 1
ATOM 1608 N N . GLU A 1 213 ? 12.617 11.242 8.547 1 96.38 213 GLU A N 1
ATOM 1609 C CA . GLU A 1 213 ? 12.922 9.969 9.188 1 96.38 213 GLU A CA 1
ATOM 1610 C C . GLU A 1 213 ? 12.008 8.859 8.688 1 96.38 213 GLU A C 1
ATOM 1612 O O . GLU A 1 213 ? 11.055 8.484 9.359 1 96.38 213 GLU A O 1
ATOM 1617 N N . MET A 1 214 ? 12.289 8.422 7.418 1 95.12 214 MET A N 1
ATOM 1618 C CA . MET A 1 214 ? 11.492 7.391 6.758 1 95.12 214 MET A CA 1
ATOM 1619 C C . MET A 1 214 ? 10.031 7.809 6.66 1 95.12 214 MET A C 1
ATOM 1621 O O . MET A 1 214 ? 9.133 7.016 6.949 1 95.12 214 MET A O 1
ATOM 1625 N N . GLY A 1 215 ? 9.844 9.102 6.418 1 96.75 215 GLY A N 1
ATOM 1626 C CA . GLY A 1 215 ? 8.5 9.609 6.219 1 96.75 215 GLY A CA 1
ATOM 1627 C C . GLY A 1 215 ? 7.906 10.234 7.469 1 96.75 215 GLY A C 1
ATOM 1628 O O . GLY A 1 215 ? 6.785 10.75 7.441 1 96.75 215 GLY A O 1
ATOM 1629 N N . PHE A 1 216 ? 8.719 10.234 8.57 1 97.81 216 PHE A N 1
ATOM 1630 C CA . PHE A 1 216 ? 8.266 10.797 9.836 1 97.81 216 PHE A CA 1
ATOM 1631 C C . PHE A 1 216 ? 9.125 11.984 10.242 1 97.81 216 PHE A C 1
ATOM 1633 O O . PHE A 1 216 ? 10.203 12.203 9.68 1 97.81 216 PHE A O 1
ATOM 1640 N N . PHE A 1 217 ? 8.609 12.766 11.141 1 98.31 217 PHE A N 1
ATOM 1641 C CA . PHE A 1 217 ? 9.398 13.805 11.797 1 98.31 217 PHE A CA 1
ATOM 1642 C C . PHE A 1 217 ? 8.961 13.992 13.242 1 98.31 217 PHE A C 1
ATOM 1644 O O . PHE A 1 217 ? 7.918 13.461 13.648 1 98.31 217 PHE A O 1
ATOM 1651 N N . ARG A 1 218 ? 9.758 14.648 14.016 1 98.31 218 ARG A N 1
ATOM 1652 C CA . ARG A 1 218 ? 9.508 14.906 15.43 1 98.31 218 ARG A CA 1
ATOM 1653 C C . ARG A 1 218 ? 9.414 16.406 15.695 1 98.31 218 ARG A C 1
ATOM 1655 O O . ARG A 1 218 ? 10.172 17.188 15.125 1 98.31 218 ARG A O 1
ATOM 1662 N N . ILE A 1 219 ? 8.453 16.703 16.484 1 98 219 ILE A N 1
ATOM 1663 C CA . ILE A 1 219 ? 8.242 18.125 16.75 1 98 219 ILE A CA 1
ATOM 1664 C C . ILE A 1 219 ? 7.875 18.328 18.219 1 98 219 ILE A C 1
ATOM 1666 O O . ILE A 1 219 ? 7.133 17.531 18.797 1 98 219 ILE A O 1
ATOM 1670 N N . VAL A 1 220 ? 8.336 19.422 18.812 1 97.25 220 VAL A N 1
ATOM 1671 C CA . VAL A 1 220 ? 8.148 19.703 20.219 1 97.25 220 VAL A CA 1
ATOM 1672 C C . VAL A 1 220 ? 6.656 19.734 20.562 1 97.25 220 VAL A C 1
ATOM 1674 O O . VAL A 1 220 ? 5.852 20.25 19.781 1 97.25 220 VAL A O 1
ATOM 1677 N N . MET A 1 221 ? 6.336 19.219 21.703 1 96.31 221 MET A N 1
ATOM 1678 C CA . MET A 1 221 ? 4.961 19.078 22.188 1 96.31 221 MET A CA 1
ATOM 1679 C C . MET A 1 221 ? 4.574 20.25 23.078 1 96.31 221 MET A C 1
ATOM 1681 O O . MET A 1 221 ? 5.391 20.719 23.875 1 96.31 221 MET A O 1
ATOM 1685 N N . GLY A 1 222 ? 3.332 20.688 22.938 1 93.56 222 GLY A N 1
ATOM 1686 C CA . GLY A 1 222 ? 2.746 21.594 23.906 1 93.56 222 GLY A CA 1
ATOM 1687 C C . GLY A 1 222 ? 3.057 23.047 23.625 1 93.56 222 GLY A C 1
ATOM 1688 O O . GLY A 1 222 ? 2.771 23.922 24.453 1 93.56 222 GLY A O 1
ATOM 1689 N N . LYS A 1 223 ? 3.613 23.312 22.406 1 93.69 223 LYS A N 1
ATOM 1690 C CA . LYS A 1 223 ? 3.988 24.688 22.078 1 93.69 223 LYS A CA 1
ATOM 1691 C C . LYS A 1 223 ? 3.258 25.156 20.812 1 93.69 223 LYS A C 1
ATOM 1693 O O . LYS A 1 223 ? 3.459 26.297 20.375 1 93.69 223 LYS A O 1
ATOM 1698 N N . ASN A 1 224 ? 2.475 24.312 20.25 1 95.19 224 ASN A N 1
ATOM 1699 C CA . ASN A 1 224 ? 1.775 24.547 18.984 1 95.19 224 ASN A CA 1
ATOM 1700 C C . ASN A 1 224 ? 2.742 24.938 17.875 1 95.19 224 ASN A C 1
ATOM 1702 O O . ASN A 1 224 ? 2.488 25.875 17.125 1 95.19 224 ASN A O 1
ATOM 1706 N N . ALA A 1 225 ? 3.881 24.297 17.969 1 96.38 225 ALA A N 1
ATOM 1707 C CA . ALA A 1 225 ? 4.863 24.469 16.906 1 96.38 225 ALA A CA 1
ATOM 1708 C C . ALA A 1 225 ? 4.277 24.109 15.539 1 96.38 225 ALA A C 1
ATOM 1710 O O . ALA A 1 225 ? 3.627 23.062 15.398 1 96.38 225 ALA A O 1
ATOM 1711 N N . LEU A 1 226 ? 4.449 25.031 14.539 1 97.5 226 LEU A N 1
ATOM 1712 C CA . LEU A 1 226 ? 3.951 24.891 13.172 1 97.5 226 LEU A CA 1
ATOM 1713 C C . LEU A 1 226 ? 2.428 24.828 13.148 1 97.5 226 LEU A C 1
ATOM 1715 O O . LEU A 1 226 ? 1.828 24.531 12.117 1 97.5 226 LEU A O 1
ATOM 1719 N N . GLY A 1 227 ? 1.779 25.031 14.258 1 95.25 227 GLY A N 1
ATOM 1720 C CA . GLY A 1 227 ? 0.329 25.016 14.344 1 95.25 227 GLY A CA 1
ATOM 1721 C C . GLY A 1 227 ? -0.229 23.609 14.562 1 95.25 227 GLY A C 1
ATOM 1722 O O . GLY A 1 227 ? -1.43 23.391 14.398 1 95.25 227 GLY A O 1
ATOM 1723 N N . ILE A 1 228 ? 0.562 22.688 15.039 1 96.5 228 ILE A N 1
ATOM 1724 C CA . ILE A 1 228 ? 0.251 21.266 14.945 1 96.5 228 ILE A CA 1
ATOM 1725 C C . ILE A 1 228 ? -0.857 20.922 15.938 1 96.5 228 ILE A C 1
ATOM 1727 O O . ILE A 1 228 ? -1.535 19.891 15.789 1 96.5 228 ILE A O 1
ATOM 1731 N N . GLU A 1 229 ? -1.093 21.719 16.953 1 95.69 229 GLU A N 1
ATOM 1732 C CA . GLU A 1 229 ? -2.059 21.359 18 1 95.69 229 GLU A CA 1
ATOM 1733 C C . GLU A 1 229 ? -3.344 22.156 17.859 1 95.69 229 GLU A C 1
ATOM 1735 O O . GLU A 1 229 ? -4.219 22.109 18.719 1 95.69 229 GLU A O 1
ATOM 1740 N N . SER A 1 230 ? -3.508 22.828 16.703 1 92.38 230 SER A N 1
ATOM 1741 C CA . SER A 1 230 ? -4.605 23.781 16.562 1 92.38 230 SER A CA 1
ATOM 1742 C C . SER A 1 230 ? -5.805 23.141 15.875 1 92.38 230 SER A C 1
ATOM 1744 O O . SER A 1 230 ? -6.945 23.562 16.078 1 92.38 230 SER A O 1
ATOM 1746 N N . GLU A 1 231 ? -5.57 22.219 14.992 1 91.88 231 GLU A N 1
ATOM 1747 C CA . GLU A 1 231 ? -6.648 21.641 14.188 1 91.88 231 GLU A CA 1
ATOM 1748 C C . GLU A 1 231 ? -6.602 20.125 14.203 1 91.88 231 GLU A C 1
ATOM 1750 O O . GLU A 1 231 ? -6.562 19.484 13.148 1 91.88 231 GLU A O 1
ATOM 1755 N N . VAL A 1 232 ? -6.773 19.594 15.383 1 96.56 232 VAL A N 1
ATOM 1756 C CA . VAL A 1 232 ? -6.648 18.141 15.57 1 96.56 232 VAL A CA 1
ATOM 1757 C C . VAL A 1 232 ? -8.008 17.484 15.359 1 96.56 232 VAL A C 1
ATOM 1759 O O . VAL A 1 232 ? -9.023 17.938 15.891 1 96.56 232 VAL A O 1
ATOM 1762 N N . ALA A 1 233 ? -8.039 16.453 14.531 1 97.5 233 ALA A N 1
ATOM 1763 C CA . ALA A 1 233 ? -9.266 15.711 14.258 1 97.5 233 ALA A CA 1
ATOM 1764 C C . ALA A 1 233 ? -9.078 14.227 14.539 1 97.5 233 ALA A C 1
ATOM 1766 O O . ALA A 1 233 ? -7.988 13.688 14.352 1 97.5 233 ALA A O 1
ATOM 1767 N N . TRP A 1 234 ? -10.141 13.594 15.07 1 97.81 234 TRP A N 1
ATOM 1768 C CA . TRP A 1 234 ? -10.164 12.156 15.32 1 97.81 234 TRP A CA 1
ATOM 1769 C C . TRP A 1 234 ? -11.406 11.516 14.719 1 97.81 234 TRP A C 1
ATOM 1771 O O . TRP A 1 234 ? -12.391 12.211 14.438 1 97.81 234 TRP A O 1
ATOM 1781 N N . ALA A 1 235 ? -11.352 10.227 14.406 1 98.31 235 ALA A N 1
ATOM 1782 C CA . ALA A 1 235 ? -12.484 9.43 13.961 1 98.31 235 ALA A CA 1
ATOM 1783 C C . ALA A 1 235 ? -12.43 8.023 14.539 1 98.31 235 ALA A C 1
ATOM 1785 O O . ALA A 1 235 ? -11.352 7.516 14.859 1 98.31 235 ALA A O 1
ATOM 1786 N N . THR A 1 236 ? -13.586 7.43 14.758 1 96.38 236 THR A N 1
ATOM 1787 C CA . THR A 1 236 ? -13.664 6.043 15.195 1 96.38 236 THR A CA 1
ATOM 1788 C C . THR A 1 236 ? -14.461 5.203 14.203 1 96.38 236 THR A C 1
ATOM 1790 O O . THR A 1 236 ? -15.445 5.68 13.625 1 96.38 236 THR A O 1
ATOM 1793 N N . PRO A 1 237 ? -13.938 4.027 14 1 93.88 237 PRO A N 1
ATOM 1794 C CA . PRO A 1 237 ? -14.656 3.154 13.078 1 93.88 237 PRO A CA 1
ATOM 1795 C C . PRO A 1 237 ? -15.945 2.594 13.672 1 93.88 237 PRO A C 1
ATOM 1797 O O . PRO A 1 237 ? -16.094 2.525 14.898 1 93.88 237 PRO A O 1
ATOM 1800 N N . ASN B 1 1 ? -2.984 -5.477 -6.043 1 96.31 1 ASN B N 1
ATOM 1801 C CA . ASN B 1 1 ? -4.039 -5.789 -7.004 1 96.31 1 ASN B CA 1
ATOM 1802 C C . ASN B 1 1 ? -3.594 -5.512 -8.438 1 96.31 1 ASN B C 1
ATOM 1804 O O . ASN B 1 1 ? -3.527 -4.355 -8.859 1 96.31 1 ASN B O 1
ATOM 1808 N N . GLN B 1 2 ? -3.371 -6.621 -9.195 1 97.12 2 GLN B N 1
ATOM 1809 C CA . GLN B 1 2 ? -2.779 -6.48 -10.523 1 97.12 2 GLN B CA 1
ATOM 1810 C C . GLN B 1 2 ? -3.818 -6.035 -11.547 1 97.12 2 GLN B C 1
ATOM 1812 O O . GLN B 1 2 ? -3.473 -5.648 -12.664 1 97.12 2 GLN B O 1
ATOM 1817 N N . HIS B 1 3 ? -5.059 -6 -11.203 1 97.88 3 HIS B N 1
ATOM 1818 C CA . HIS B 1 3 ? -6.137 -5.789 -12.164 1 97.88 3 HIS B CA 1
ATOM 1819 C C . HIS B 1 3 ? -6.535 -4.32 -12.234 1 97.88 3 HIS B C 1
ATOM 1821 O O . HIS B 1 3 ? -7.418 -3.947 -13.008 1 97.88 3 HIS B O 1
ATOM 1827 N N . ILE B 1 4 ? -5.871 -3.518 -11.391 1 97.94 4 ILE B N 1
ATOM 1828 C CA . ILE B 1 4 ? -6.258 -2.111 -11.328 1 97.94 4 ILE B CA 1
ATOM 1829 C C . ILE B 1 4 ? -5.016 -1.236 -11.203 1 97.94 4 ILE B C 1
ATOM 1831 O O . ILE B 1 4 ? -3.965 -1.7 -10.75 1 97.94 4 ILE B O 1
ATOM 1835 N N . PRO B 1 5 ? -5.137 0.056 -11.688 1 97.5 5 PRO B N 1
ATOM 1836 C CA . PRO B 1 5 ? -6.305 0.778 -12.188 1 97.5 5 PRO B CA 1
ATOM 1837 C C . PRO B 1 5 ? -6.703 0.344 -13.602 1 97.5 5 PRO B C 1
ATOM 1839 O O . PRO B 1 5 ? -7.809 0.65 -14.055 1 97.5 5 PRO B O 1
ATOM 1842 N N . GLN B 1 6 ? -5.855 -0.238 -14.367 1 97.81 6 GLN B N 1
ATOM 1843 C CA . GLN B 1 6 ? -6.117 -1.004 -15.586 1 97.81 6 GLN B CA 1
ATOM 1844 C C . GLN B 1 6 ? -5.449 -2.375 -15.523 1 97.81 6 GLN B C 1
ATOM 1846 O O . GLN B 1 6 ? -4.578 -2.609 -14.68 1 97.81 6 GLN B O 1
ATOM 1851 N N . TYR B 1 7 ? -5.848 -3.223 -16.422 1 98 7 TYR B N 1
ATOM 1852 C CA . TYR B 1 7 ? -5.312 -4.578 -16.359 1 98 7 TYR B CA 1
ATOM 1853 C C . TYR B 1 7 ? -3.838 -4.605 -16.75 1 98 7 TYR B C 1
ATOM 1855 O O . TYR B 1 7 ? -3.434 -3.977 -17.719 1 98 7 TYR B O 1
ATOM 1863 N N . CYS B 1 8 ? -3.043 -5.297 -16 1 98.56 8 CYS B N 1
ATOM 1864 C CA . CYS B 1 8 ? -1.653 -5.641 -16.281 1 98.56 8 CYS B CA 1
ATOM 1865 C C . CYS B 1 8 ? -1.334 -7.051 -15.805 1 98.56 8 CYS B C 1
ATOM 1867 O O . CYS B 1 8 ? -1.503 -7.367 -14.625 1 98.56 8 CYS B O 1
ATOM 1869 N N . GLY B 1 9 ? -0.92 -7.938 -16.719 1 98.12 9 GLY B N 1
ATOM 1870 C CA . GLY B 1 9 ? -0.526 -9.289 -16.344 1 98.12 9 GLY B CA 1
ATOM 1871 C C . GLY B 1 9 ? 0.768 -9.336 -15.555 1 98.12 9 GLY B C 1
ATOM 1872 O O . GLY B 1 9 ? 1.744 -9.953 -15.992 1 98.12 9 GLY B O 1
ATOM 1873 N N . SER B 1 10 ? 0.751 -8.719 -14.398 1 98.62 10 SER B N 1
ATOM 1874 C CA . SER B 1 10 ? 1.956 -8.547 -13.594 1 98.62 10 SER B CA 1
ATOM 1875 C C . SER B 1 10 ? 1.901 -9.406 -12.328 1 98.62 10 SER B C 1
ATOM 1877 O O . SER B 1 10 ? 2.525 -9.07 -11.32 1 98.62 10 SER B O 1
ATOM 1879 N N . CYS B 1 11 ? 1.163 -10.508 -12.328 1 98.69 11 CYS B N 1
ATOM 1880 C CA . CYS B 1 11 ? 1.03 -11.406 -11.188 1 98.69 11 CYS B CA 1
ATOM 1881 C C . CYS B 1 11 ? 2.393 -11.898 -10.719 1 98.69 11 CYS B C 1
ATOM 1883 O O . CYS B 1 11 ? 2.609 -12.102 -9.523 1 98.69 11 CYS B O 1
ATOM 1885 N N . TRP B 1 12 ? 3.303 -12.055 -11.641 1 98.75 12 TRP B N 1
ATOM 1886 C CA . TRP B 1 12 ? 4.645 -12.555 -11.359 1 98.75 12 TRP B CA 1
ATOM 1887 C C . TRP B 1 12 ? 5.398 -11.594 -10.438 1 98.75 12 TRP B C 1
ATOM 1889 O O . TRP B 1 12 ? 6.094 -12.023 -9.516 1 98.75 12 TRP B O 1
ATOM 1899 N N . ALA B 1 13 ? 5.262 -10.391 -10.68 1 98.88 13 ALA B N 1
ATOM 1900 C CA . ALA B 1 13 ? 5.906 -9.383 -9.844 1 98.88 13 ALA B CA 1
ATOM 1901 C C . ALA B 1 13 ? 5.219 -9.273 -8.484 1 98.88 13 ALA B C 1
ATOM 1903 O O . ALA B 1 13 ? 5.883 -9.156 -7.453 1 98.88 13 ALA B O 1
ATOM 1904 N N . HIS B 1 14 ? 3.885 -9.328 -8.5 1 98.75 14 HIS B N 1
ATOM 1905 C CA . HIS B 1 14 ? 3.131 -9.258 -7.254 1 98.75 14 HIS B CA 1
ATOM 1906 C C . HIS B 1 14 ? 3.457 -10.438 -6.348 1 98.75 14 HIS B C 1
ATOM 1908 O O . HIS B 1 14 ? 3.715 -10.258 -5.156 1 98.75 14 HIS B O 1
ATOM 1914 N N . GLY B 1 15 ? 3.41 -11.602 -6.895 1 98.69 15 GLY B N 1
ATOM 1915 C CA . GLY B 1 15 ? 3.713 -12.781 -6.102 1 98.69 15 GLY B CA 1
ATOM 1916 C C . GLY B 1 15 ? 5.113 -12.773 -5.523 1 98.69 15 GLY B C 1
ATOM 1917 O O . GLY B 1 15 ? 5.305 -13.062 -4.344 1 98.69 15 GLY B O 1
ATOM 1918 N N . ALA B 1 16 ? 6.07 -12.414 -6.301 1 98.81 16 ALA B N 1
ATOM 1919 C CA . ALA B 1 16 ? 7.473 -12.438 -5.887 1 98.81 16 ALA B CA 1
ATOM 1920 C C . ALA B 1 16 ? 7.75 -11.367 -4.836 1 98.81 16 ALA B C 1
ATOM 1922 O O . ALA B 1 16 ? 8.336 -11.656 -3.787 1 98.81 16 ALA B O 1
ATOM 1923 N N . LEU B 1 17 ? 7.297 -10.195 -5.105 1 98.69 17 LEU B N 1
ATOM 1924 C CA . LEU B 1 17 ? 7.715 -9.078 -4.262 1 98.69 17 LEU B CA 1
ATOM 1925 C C . LEU B 1 17 ? 6.922 -9.062 -2.959 1 98.69 17 LEU B C 1
ATOM 1927 O O . LEU B 1 17 ? 7.426 -8.617 -1.926 1 98.69 17 LEU B O 1
ATOM 1931 N N . SER B 1 18 ? 5.668 -9.5 -2.986 1 97.75 18 SER B N 1
ATOM 1932 C CA . SER B 1 18 ? 4.969 -9.617 -1.71 1 97.75 18 SER B CA 1
ATOM 1933 C C . SER B 1 18 ? 5.633 -10.656 -0.812 1 97.75 18 SER B C 1
ATOM 1935 O O . SER B 1 18 ? 5.734 -10.461 0.401 1 97.75 18 SER B O 1
ATOM 1937 N N . ALA B 1 19 ? 6.078 -11.773 -1.395 1 98.38 19 ALA B N 1
ATOM 1938 C CA . ALA B 1 19 ? 6.805 -12.781 -0.622 1 98.38 19 ALA B CA 1
ATOM 1939 C C . ALA B 1 19 ? 8.086 -12.195 -0.036 1 98.38 19 ALA B C 1
ATOM 1941 O O . ALA B 1 19 ? 8.375 -12.383 1.15 1 98.38 19 ALA B O 1
ATOM 1942 N N . LEU B 1 20 ? 8.836 -11.492 -0.855 1 98.5 20 LEU B N 1
ATOM 1943 C CA . LEU B 1 20 ? 10.094 -10.906 -0.397 1 98.5 20 LEU B CA 1
ATOM 1944 C C . LEU B 1 20 ? 9.844 -9.891 0.714 1 98.5 20 LEU B C 1
ATOM 1946 O O . LEU B 1 20 ? 10.57 -9.867 1.713 1 98.5 20 LEU B O 1
ATOM 1950 N N . ALA B 1 21 ? 8.906 -9.055 0.567 1 97.31 21 ALA B N 1
ATOM 1951 C CA . ALA B 1 21 ? 8.578 -8.055 1.581 1 97.31 21 ALA B CA 1
ATOM 1952 C C . ALA B 1 21 ? 8.242 -8.719 2.914 1 97.31 21 ALA B C 1
ATOM 1954 O O . ALA B 1 21 ? 8.695 -8.266 3.969 1 97.31 21 ALA B O 1
ATOM 1955 N N . ASP B 1 22 ? 7.406 -9.711 2.873 1 96.31 22 ASP B N 1
ATOM 1956 C CA . ASP B 1 22 ? 7.047 -10.445 4.086 1 96.31 22 ASP B CA 1
ATOM 1957 C C . ASP B 1 22 ? 8.281 -11.047 4.75 1 96.31 22 ASP B C 1
ATOM 1959 O O . ASP B 1 22 ? 8.406 -11.023 5.977 1 96.31 22 ASP B O 1
ATOM 1963 N N . ARG B 1 23 ? 9.109 -11.617 3.936 1 97.5 23 ARG B N 1
ATOM 1964 C CA . ARG B 1 23 ? 10.328 -12.242 4.465 1 97.5 23 ARG B CA 1
ATOM 1965 C C . ARG B 1 23 ? 11.203 -11.211 5.172 1 97.5 23 ARG B C 1
ATOM 1967 O O . ARG B 1 23 ? 11.82 -11.516 6.195 1 97.5 23 ARG B O 1
ATOM 1974 N N . ILE B 1 24 ? 11.289 -10.047 4.656 1 96.88 24 ILE B N 1
ATOM 1975 C CA . ILE B 1 24 ? 12.039 -8.969 5.289 1 96.88 24 ILE B CA 1
ATOM 1976 C C . ILE B 1 24 ? 11.406 -8.617 6.637 1 96.88 24 ILE B C 1
ATOM 1978 O O . ILE B 1 24 ? 12.109 -8.461 7.637 1 96.88 24 ILE B O 1
ATOM 1982 N N . LYS B 1 25 ? 10.094 -8.523 6.641 1 94.06 25 LYS B N 1
ATOM 1983 C CA . LYS B 1 25 ? 9.383 -8.234 7.883 1 94.06 25 LYS B CA 1
ATOM 1984 C C . LYS B 1 25 ? 9.625 -9.32 8.922 1 94.06 25 LYS B C 1
ATOM 1986 O O . LYS B 1 25 ? 9.828 -9.023 10.102 1 94.06 25 LYS B O 1
ATOM 1991 N N . ILE B 1 26 ? 9.57 -10.492 8.5 1 95 26 ILE B N 1
ATOM 1992 C CA . ILE B 1 26 ? 9.805 -11.625 9.391 1 95 26 ILE B CA 1
ATOM 1993 C C . ILE B 1 26 ? 11.234 -11.586 9.922 1 95 26 ILE B C 1
ATOM 1995 O O . ILE B 1 26 ? 11.469 -11.781 11.117 1 95 26 ILE B O 1
ATOM 1999 N N . ALA B 1 27 ? 12.18 -11.312 9.094 1 94.5 27 ALA B N 1
ATOM 2000 C CA . ALA B 1 27 ? 13.578 -11.242 9.492 1 94.5 27 ALA B CA 1
ATOM 2001 C C . ALA B 1 27 ? 13.805 -10.148 10.531 1 94.5 27 ALA B C 1
ATOM 2003 O O . ALA B 1 27 ? 14.68 -10.273 11.391 1 94.5 27 ALA B O 1
ATOM 2004 N N . ARG B 1 28 ? 12.969 -9.133 10.445 1 93.88 28 ARG B N 1
ATOM 2005 C CA . ARG B 1 28 ? 13.055 -8.031 11.398 1 93.88 28 ARG B CA 1
ATOM 2006 C C . ARG B 1 28 ? 12.219 -8.305 12.641 1 93.88 28 ARG B C 1
ATOM 2008 O O . ARG B 1 28 ? 12.07 -7.43 13.5 1 93.88 28 ARG B O 1
ATOM 2015 N N . GLN B 1 29 ? 11.594 -9.484 12.742 1 92.31 29 GLN B N 1
ATOM 2016 C CA . GLN B 1 29 ? 10.742 -9.906 13.852 1 92.31 29 GLN B CA 1
ATOM 2017 C C . GLN B 1 29 ? 9.547 -8.984 14.016 1 92.31 29 GLN B C 1
ATOM 2019 O O . GLN B 1 29 ? 9.148 -8.656 15.133 1 92.31 29 GLN B O 1
ATOM 2024 N N . GLY B 1 30 ? 9.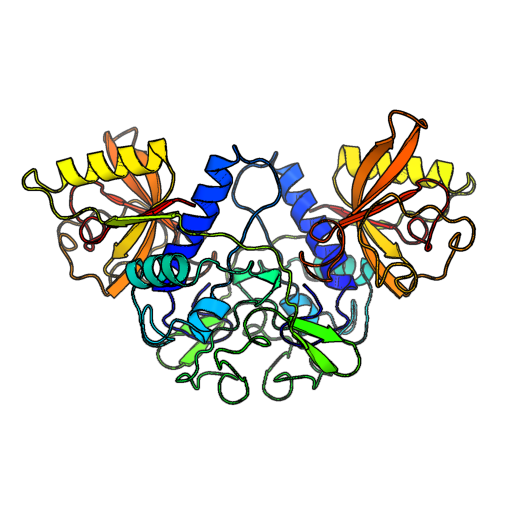156 -8.5 12.875 1 85.88 30 GLY B N 1
ATOM 2025 C CA . GLY B 1 30 ? 7.969 -7.656 12.844 1 85.88 30 GLY B CA 1
ATOM 2026 C C . GLY B 1 30 ? 8.242 -6.23 13.281 1 85.88 30 GLY B C 1
ATOM 2027 O O . GLY B 1 30 ? 7.316 -5.438 13.445 1 85.88 30 GLY B O 1
ATOM 2028 N N . LEU B 1 31 ? 9.438 -5.918 13.445 1 86.56 31 LEU B N 1
ATOM 2029 C CA . LEU B 1 31 ? 9.789 -4.586 13.922 1 86.56 31 LEU B CA 1
ATOM 2030 C C . LEU B 1 31 ? 9.859 -3.594 12.766 1 86.56 31 LEU B C 1
ATOM 2032 O O . LEU B 1 31 ? 10.211 -3.967 11.648 1 86.56 31 LEU B O 1
ATOM 2036 N N . GLY B 1 32 ? 9.445 -2.422 13.102 1 82.12 32 GLY B N 1
ATOM 2037 C CA . GLY B 1 32 ? 9.539 -1.358 12.109 1 82.12 32 GLY B CA 1
ATOM 2038 C C . GLY B 1 32 ? 8.312 -1.253 11.234 1 82.12 32 GLY B C 1
ATOM 2039 O O . GLY B 1 32 ? 7.297 -1.903 11.492 1 82.12 32 GLY B O 1
ATOM 2040 N N . ASP B 1 33 ? 8.469 -0.468 10.195 1 80.12 33 ASP B N 1
ATOM 2041 C CA . ASP B 1 33 ? 7.34 -0.173 9.32 1 80.12 33 ASP B CA 1
ATOM 2042 C C . ASP B 1 33 ? 7.102 -1.308 8.328 1 80.12 33 ASP B C 1
ATOM 2044 O O . ASP B 1 33 ? 8.023 -2.062 8.008 1 80.12 33 ASP B O 1
ATOM 2048 N N . GLU B 1 34 ? 5.832 -1.386 7.953 1 81.06 34 GLU B N 1
ATOM 2049 C CA . GLU B 1 34 ? 5.52 -2.289 6.848 1 81.06 34 GLU B CA 1
ATOM 2050 C C . GLU B 1 34 ? 6.242 -1.868 5.57 1 81.06 34 GLU B C 1
ATOM 2052 O O . GLU B 1 34 ? 6.34 -0.677 5.27 1 81.06 34 GLU B O 1
ATOM 2057 N N . ILE B 1 35 ? 6.742 -2.885 4.895 1 86.56 35 ILE B N 1
ATOM 2058 C CA . ILE B 1 35 ? 7.492 -2.611 3.672 1 86.56 35 ILE B CA 1
ATOM 2059 C C . ILE B 1 35 ? 6.707 -3.107 2.461 1 86.56 35 ILE B C 1
ATOM 2061 O O . ILE B 1 35 ? 6.227 -4.242 2.449 1 86.56 35 ILE B O 1
ATOM 2065 N N . ASN B 1 36 ? 6.395 -2.277 1.537 1 94.19 36 ASN B N 1
ATOM 2066 C CA . ASN B 1 36 ? 5.934 -2.625 0.197 1 94.19 36 ASN B CA 1
ATOM 2067 C C . ASN B 1 36 ? 6.969 -2.262 -0.864 1 94.19 36 ASN B C 1
ATOM 2069 O O . ASN B 1 36 ? 7.5 -1.15 -0.86 1 94.19 36 ASN B O 1
ATOM 2073 N N . LEU B 1 37 ? 7.238 -3.201 -1.682 1 98.38 37 LEU B N 1
ATOM 2074 C CA . LEU B 1 37 ? 8.258 -2.994 -2.705 1 98.38 37 LEU B CA 1
ATOM 2075 C C . LEU B 1 37 ? 7.621 -2.551 -4.02 1 98.38 37 LEU B C 1
ATOM 2077 O O . LEU B 1 37 ? 6.457 -2.855 -4.285 1 98.38 37 LEU B O 1
ATOM 2081 N N . SER B 1 38 ? 8.367 -1.856 -4.797 1 98.62 38 SER B N 1
ATOM 2082 C CA . SER B 1 38 ? 7.812 -1.187 -5.969 1 98.62 38 SER B CA 1
ATOM 2083 C C . SER B 1 38 ? 7.676 -2.15 -7.145 1 98.62 38 SER B C 1
ATOM 2085 O O . SER B 1 38 ? 8.633 -2.371 -7.887 1 98.62 38 SER B O 1
ATOM 2087 N N . ILE B 1 39 ? 6.504 -2.596 -7.352 1 98.75 39 ILE B N 1
ATOM 2088 C CA . ILE B 1 39 ? 6.188 -3.428 -8.508 1 98.75 39 ILE B CA 1
ATOM 2089 C C . ILE B 1 39 ? 6.398 -2.627 -9.797 1 98.75 39 ILE B C 1
ATOM 2091 O O . ILE B 1 39 ? 6.914 -3.152 -10.781 1 98.75 39 ILE B O 1
ATOM 2095 N N . GLN B 1 40 ? 6.039 -1.366 -9.758 1 98.81 40 GLN B N 1
ATOM 2096 C CA . GLN B 1 40 ? 6.141 -0.524 -10.945 1 98.81 40 GLN B CA 1
ATOM 2097 C C . GLN B 1 40 ? 7.594 -0.374 -11.391 1 98.81 40 GLN B C 1
ATOM 2099 O O . GLN B 1 40 ? 7.879 -0.318 -12.586 1 98.81 40 GLN B O 1
ATOM 2104 N N . TYR B 1 41 ? 8.492 -0.295 -10.453 1 98.81 41 TYR B N 1
ATOM 2105 C CA . TYR B 1 41 ? 9.906 -0.226 -10.812 1 98.81 41 TYR B CA 1
ATOM 2106 C C . TYR B 1 41 ? 10.32 -1.447 -11.625 1 98.81 41 TYR B C 1
ATOM 2108 O O . TYR B 1 41 ? 11.047 -1.325 -12.617 1 98.81 41 TYR B O 1
ATOM 2116 N N . VAL B 1 42 ? 9.891 -2.621 -11.219 1 98.88 42 VAL B N 1
ATOM 2117 C CA . VAL B 1 42 ? 10.211 -3.857 -11.93 1 98.88 42 VAL B CA 1
ATOM 2118 C C . VAL B 1 42 ? 9.602 -3.826 -13.328 1 98.88 42 VAL B C 1
ATOM 2120 O O . VAL B 1 42 ? 10.234 -4.234 -14.305 1 98.88 42 VAL B O 1
ATOM 2123 N N . LEU B 1 43 ? 8.391 -3.328 -13.43 1 98.81 43 LEU B N 1
ATOM 2124 C CA . LEU B 1 43 ? 7.75 -3.203 -14.727 1 98.81 43 LEU B CA 1
ATOM 2125 C C . LEU B 1 43 ? 8.516 -2.23 -15.625 1 98.81 43 LEU B C 1
ATOM 2127 O O . LEU B 1 43 ? 8.555 -2.404 -16.844 1 98.81 43 LEU B O 1
ATOM 2131 N N . ASN B 1 44 ? 9.07 -1.23 -14.984 1 98.75 44 ASN B N 1
ATOM 2132 C CA . ASN B 1 44 ? 9.82 -0.223 -15.734 1 98.75 44 ASN B CA 1
ATOM 2133 C C . ASN B 1 44 ? 11.164 -0.762 -16.203 1 98.75 44 ASN B C 1
ATOM 2135 O O . ASN B 1 44 ? 11.602 -0.456 -17.312 1 98.75 44 ASN B O 1
ATOM 2139 N N . CYS B 1 45 ? 11.812 -1.605 -15.398 1 98.62 45 CYS B N 1
ATOM 2140 C CA . CYS B 1 45 ? 13.242 -1.748 -15.625 1 98.62 45 CYS B CA 1
ATOM 2141 C C . CYS B 1 45 ? 13.617 -3.209 -15.852 1 98.62 45 CYS B C 1
ATOM 2143 O O . CYS B 1 45 ? 14.742 -3.512 -16.266 1 98.62 45 CYS B O 1
ATOM 2145 N N . ALA B 1 46 ? 12.719 -4.109 -15.602 1 98.44 46 ALA B N 1
ATOM 2146 C CA . ALA B 1 46 ? 13.125 -5.512 -15.609 1 98.44 46 ALA B CA 1
ATOM 2147 C C . ALA B 1 46 ? 12.531 -6.25 -16.812 1 98.44 46 ALA B C 1
ATOM 2149 O O . ALA B 1 46 ? 12.383 -7.473 -16.781 1 98.44 46 ALA B O 1
ATOM 2150 N N . ALA B 1 47 ? 12.133 -5.582 -17.844 1 94.5 47 ALA B N 1
ATOM 2151 C CA . ALA B 1 47 ? 11.43 -6.16 -18.984 1 94.5 47 ALA B CA 1
ATOM 2152 C C . ALA B 1 47 ? 12.195 -7.348 -19.562 1 94.5 47 ALA B C 1
ATOM 2154 O O . ALA B 1 47 ? 11.602 -8.398 -19.828 1 94.5 47 ALA B O 1
ATOM 2155 N N . HIS B 1 48 ? 13.477 -7.293 -19.578 1 94.88 48 HIS B N 1
ATOM 2156 C CA . HIS B 1 48 ? 14.273 -8.312 -20.266 1 94.88 48 HIS B CA 1
ATOM 2157 C C . HIS B 1 48 ? 14.492 -9.531 -19.375 1 94.88 48 HIS B C 1
ATOM 2159 O O . HIS B 1 48 ? 14.688 -10.641 -19.875 1 94.88 48 HIS B O 1
ATOM 2165 N N . THR B 1 49 ? 14.43 -9.328 -18.109 1 97.19 49 THR B N 1
ATOM 2166 C CA . THR B 1 49 ? 14.781 -10.414 -17.188 1 97.19 49 THR B CA 1
ATOM 2167 C C . THR B 1 49 ? 13.539 -10.977 -16.516 1 97.19 49 THR B C 1
ATOM 2169 O O . THR B 1 49 ? 13.477 -12.172 -16.219 1 97.19 49 THR B O 1
ATOM 2172 N N . ALA B 1 50 ? 12.539 -10.109 -16.312 1 97.81 50 ALA B N 1
ATOM 2173 C CA . ALA B 1 50 ? 11.406 -10.539 -15.5 1 97.81 50 ALA B CA 1
ATOM 2174 C C . ALA B 1 50 ? 10.109 -10.516 -16.312 1 97.81 50 ALA B C 1
ATOM 2176 O O . ALA B 1 50 ? 9.352 -11.492 -16.312 1 97.81 50 ALA B O 1
ATOM 2177 N N . GLY B 1 51 ? 9.812 -9.383 -16.969 1 98.06 51 GLY B N 1
ATOM 2178 C CA . GLY B 1 51 ? 8.602 -9.398 -17.766 1 98.06 51 GLY B CA 1
ATOM 2179 C C . GLY B 1 51 ? 7.957 -8.031 -17.891 1 98.06 51 GLY B C 1
ATOM 2180 O O . GLY B 1 51 ? 8.617 -7.008 -17.719 1 98.06 51 GLY B O 1
ATOM 2181 N N . SER B 1 52 ? 6.684 -8.023 -18.375 1 98.25 52 SER B N 1
ATOM 2182 C CA . SER B 1 52 ? 5.875 -6.832 -18.625 1 98.25 52 SER B CA 1
ATOM 2183 C C . SER B 1 52 ? 4.41 -7.082 -18.281 1 98.25 52 SER B C 1
ATOM 2185 O O . SER B 1 52 ? 4.09 -8.023 -17.547 1 98.25 52 SER B O 1
ATOM 2187 N N . CYS B 1 53 ? 3.539 -6.219 -18.766 1 98.31 53 CYS B N 1
ATOM 2188 C CA . CYS B 1 53 ? 2.111 -6.383 -18.516 1 98.31 53 CYS B CA 1
ATOM 2189 C C . CYS B 1 53 ? 1.548 -7.551 -19.312 1 98.31 53 CYS B C 1
ATOM 2191 O O . CYS B 1 53 ? 0.351 -7.84 -19.234 1 98.31 53 CYS B O 1
ATOM 2193 N N . HIS B 1 54 ? 2.375 -8.25 -19.938 1 97.38 54 HIS B N 1
ATOM 2194 C CA . HIS B 1 54 ? 1.937 -9.383 -20.75 1 97.38 54 HIS B CA 1
ATOM 2195 C C . HIS B 1 54 ? 2.525 -10.688 -20.234 1 97.38 54 HIS B C 1
ATOM 2197 O O . HIS B 1 54 ? 2.637 -11.664 -20.984 1 97.38 54 HIS B O 1
ATOM 2203 N N . GLY B 1 55 ? 2.922 -10.68 -19.031 1 97.56 55 GLY B N 1
ATOM 2204 C CA . GLY B 1 55 ? 3.459 -11.875 -18.406 1 97.56 55 GLY B CA 1
ATOM 2205 C C . GLY B 1 55 ? 4.91 -11.734 -17.984 1 97.56 55 GLY B C 1
ATOM 2206 O O . GLY B 1 55 ? 5.59 -10.789 -18.391 1 97.56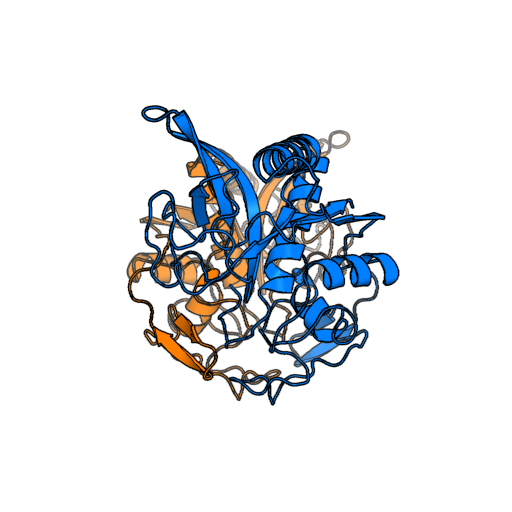 55 GLY B O 1
ATOM 2207 N N . GLY B 1 56 ? 5.34 -12.656 -17.188 1 97.94 56 GLY B N 1
ATOM 2208 C CA . GLY B 1 56 ? 6.707 -12.625 -16.688 1 97.94 56 GLY B CA 1
ATOM 2209 C C . GLY B 1 56 ? 7.039 -13.797 -15.781 1 97.94 56 GLY B C 1
ATOM 2210 O O . GLY B 1 56 ? 6.348 -14.82 -15.797 1 97.94 56 GLY B O 1
ATOM 2211 N N . SER B 1 57 ? 8.188 -13.578 -15.094 1 97.69 57 SER B N 1
ATOM 2212 C CA . SER B 1 57 ? 8.75 -14.648 -14.281 1 97.69 57 SER B CA 1
ATOM 2213 C C . SER B 1 57 ? 9.039 -14.172 -12.867 1 97.69 57 SER B C 1
ATOM 2215 O O . SER B 1 57 ? 9.711 -13.156 -12.664 1 97.69 57 SER B O 1
ATOM 2217 N N . HIS B 1 58 ? 8.484 -14.992 -11.938 1 98 58 HIS B N 1
ATOM 2218 C CA . HIS B 1 58 ? 8.75 -14.641 -10.547 1 98 58 HIS B CA 1
ATOM 2219 C C . HIS B 1 58 ? 10.227 -14.844 -10.203 1 98 58 HIS B C 1
ATOM 2221 O O . HIS B 1 58 ? 10.812 -14.039 -9.484 1 98 58 HIS B O 1
ATOM 2227 N N . THR B 1 59 ? 10.867 -15.883 -10.727 1 97.62 59 THR B N 1
ATOM 2228 C CA . THR B 1 59 ? 12.297 -16.062 -10.5 1 97.62 59 THR B CA 1
ATOM 2229 C C . THR B 1 59 ? 13.086 -14.945 -11.172 1 97.62 59 THR B C 1
ATOM 2231 O O . THR B 1 59 ? 14.133 -14.531 -10.672 1 97.62 59 THR B O 1
ATOM 2234 N N . GLY B 1 60 ? 12.594 -14.531 -12.32 1 98.5 60 GLY B N 1
ATOM 2235 C CA . GLY B 1 60 ? 13.219 -13.414 -13.008 1 98.5 60 GLY B CA 1
ATOM 2236 C C . GLY B 1 60 ? 13.25 -12.141 -12.18 1 98.5 60 GLY B C 1
ATOM 2237 O O . GLY B 1 60 ? 14.188 -11.352 -12.281 1 98.5 60 GLY B O 1
ATOM 2238 N N . VAL B 1 61 ? 12.266 -11.938 -11.383 1 98.88 61 VAL B N 1
ATOM 2239 C CA . VAL B 1 61 ? 12.219 -10.766 -10.508 1 98.88 61 VAL B CA 1
ATOM 2240 C C . VAL B 1 61 ? 13.375 -10.82 -9.516 1 98.88 61 VAL B C 1
ATOM 2242 O O . VAL B 1 61 ? 14.102 -9.844 -9.336 1 98.88 61 VAL B O 1
ATOM 2245 N N . TYR B 1 62 ? 13.531 -11.969 -8.844 1 98.88 62 TYR B N 1
ATOM 2246 C CA . TYR B 1 62 ? 14.594 -12.125 -7.855 1 98.88 62 TYR B CA 1
ATOM 2247 C C . TYR B 1 62 ? 15.969 -11.977 -8.5 1 98.88 62 TYR B C 1
ATOM 2249 O O . TYR B 1 62 ? 16.859 -11.344 -7.938 1 98.88 62 TYR B O 1
ATOM 2257 N N . GLU B 1 63 ? 16.078 -12.555 -9.703 1 98.75 63 GLU B N 1
ATOM 2258 C CA . GLU B 1 63 ? 17.344 -12.422 -10.445 1 98.75 63 GLU B CA 1
ATOM 2259 C C . GLU B 1 63 ? 17.656 -10.953 -10.742 1 98.75 63 GLU B C 1
ATOM 2261 O O . GLU B 1 63 ? 18.766 -10.492 -10.5 1 98.75 63 GLU B O 1
ATOM 2266 N N . PHE B 1 64 ? 16.703 -10.281 -11.258 1 98.88 64 PHE B N 1
ATOM 2267 C CA . PHE B 1 64 ? 16.875 -8.875 -11.609 1 98.88 64 PHE B CA 1
ATOM 2268 C C . PHE B 1 64 ? 17.312 -8.07 -10.391 1 98.88 64 PHE B C 1
ATOM 2270 O O . PHE B 1 64 ? 18.281 -7.312 -10.461 1 98.88 64 PHE B O 1
ATOM 2277 N N . VAL B 1 65 ? 16.594 -8.211 -9.219 1 98.88 65 VAL B N 1
ATOM 2278 C CA . VAL B 1 65 ? 16.891 -7.434 -8.023 1 98.88 65 VAL B CA 1
ATOM 2279 C C . VAL B 1 65 ? 18.281 -7.797 -7.504 1 98.88 65 VAL B C 1
ATOM 2281 O O . VAL B 1 65 ? 19.031 -6.93 -7.047 1 98.88 65 VAL B O 1
ATOM 2284 N N . HIS B 1 66 ? 18.594 -9.086 -7.527 1 98.81 66 HIS B N 1
ATOM 2285 C CA . HIS B 1 66 ? 19.922 -9.531 -7.102 1 98.81 66 HIS B CA 1
ATOM 2286 C C . HIS B 1 66 ? 21.016 -8.867 -7.922 1 98.81 66 HIS B C 1
ATOM 2288 O O . HIS B 1 66 ? 21.984 -8.344 -7.359 1 98.81 66 HIS B O 1
ATOM 2294 N N . ARG B 1 67 ? 20.906 -8.812 -9.18 1 98.38 67 ARG B N 1
ATOM 2295 C CA . ARG B 1 67 ? 21.906 -8.25 -10.078 1 98.38 67 ARG B CA 1
ATOM 2296 C C . ARG B 1 67 ? 21.938 -6.723 -9.977 1 98.38 67 ARG B C 1
ATOM 2298 O O . ARG B 1 67 ? 23 -6.113 -9.969 1 98.38 67 ARG B O 1
ATOM 2305 N N . GLN B 1 68 ? 20.75 -6.156 -10.008 1 98 68 GLN B N 1
ATOM 2306 C CA . GLN B 1 68 ? 20.609 -4.703 -9.93 1 98 68 GLN B CA 1
ATOM 2307 C C . GLN B 1 68 ? 21.172 -4.168 -8.617 1 98 68 GLN B C 1
ATOM 2309 O O . GLN B 1 68 ? 21.688 -3.049 -8.562 1 98 68 GLN B O 1
ATOM 2314 N N . GLY B 1 69 ? 20.891 -4.934 -7.539 1 98.44 69 GLY B N 1
ATOM 2315 C CA . GLY B 1 69 ? 21.422 -4.578 -6.242 1 98.44 69 GLY B CA 1
ATOM 2316 C C . GLY B 1 69 ? 20.422 -3.867 -5.348 1 98.44 69 GLY B C 1
ATOM 2317 O O . GLY B 1 69 ? 20.719 -3.588 -4.184 1 98.44 69 GLY B O 1
ATOM 2318 N N . PHE B 1 70 ? 19.25 -3.514 -5.941 1 98.5 70 PHE B N 1
ATOM 2319 C CA . PHE B 1 70 ? 18.25 -2.879 -5.098 1 98.5 70 PHE B CA 1
ATOM 2320 C C . PHE B 1 70 ? 16.859 -3 -5.727 1 98.5 70 PHE B C 1
ATOM 2322 O O . PHE B 1 70 ? 16.734 -3.24 -6.93 1 98.5 70 PHE B O 1
ATOM 2329 N N . ILE B 1 71 ? 15.906 -2.877 -4.961 1 98.69 71 ILE B N 1
ATOM 2330 C CA . ILE B 1 71 ? 14.516 -2.619 -5.332 1 98.69 71 ILE B CA 1
ATOM 2331 C C . ILE B 1 71 ? 13.938 -1.532 -4.43 1 98.69 71 ILE B C 1
ATOM 2333 O O . ILE B 1 71 ? 13.938 -1.667 -3.205 1 98.69 71 ILE B O 1
ATOM 2337 N N . PRO B 1 72 ? 13.477 -0.397 -5.039 1 98.56 72 PRO B N 1
ATOM 2338 C CA . PRO B 1 72 ? 12.922 0.678 -4.215 1 98.56 72 PRO B CA 1
ATOM 2339 C C . PRO B 1 72 ? 11.609 0.286 -3.543 1 98.56 72 PRO B C 1
ATOM 2341 O O . PRO B 1 72 ? 10.938 -0.65 -3.986 1 98.56 72 PRO B O 1
ATOM 2344 N N . TYR B 1 73 ? 11.289 1.001 -2.467 1 97.75 73 TYR B N 1
ATOM 2345 C CA . TYR B 1 73 ? 9.969 0.877 -1.868 1 97.75 73 TYR B CA 1
ATOM 2346 C C . TYR B 1 73 ? 8.898 1.462 -2.785 1 97.75 73 TYR B C 1
ATOM 2348 O O . TYR B 1 73 ? 9.203 2.26 -3.674 1 97.75 73 TYR B O 1
ATOM 2356 N N . GLU B 1 74 ? 7.73 1.03 -2.574 1 96.94 74 GLU B N 1
ATOM 2357 C CA . GLU B 1 74 ? 6.598 1.445 -3.396 1 96.94 74 GLU B CA 1
ATOM 2358 C C . GLU B 1 74 ? 6.398 2.957 -3.34 1 96.94 74 GLU B C 1
ATOM 2360 O O . GLU B 1 74 ? 5.898 3.561 -4.293 1 96.94 74 GLU B O 1
ATOM 2365 N N . THR B 1 75 ? 6.848 3.654 -2.23 1 96.25 75 THR B N 1
ATOM 2366 C CA . THR B 1 75 ? 6.656 5.09 -2.049 1 96.25 75 THR B CA 1
ATOM 2367 C C . THR B 1 75 ? 7.551 5.879 -3.002 1 96.25 75 THR B C 1
ATOM 2369 O O . THR B 1 75 ? 7.418 7.098 -3.121 1 96.25 75 THR B O 1
ATOM 2372 N N . CYS B 1 76 ? 8.398 5.137 -3.727 1 97.44 76 CYS B N 1
ATOM 2373 C CA . CYS B 1 76 ? 9.219 5.734 -4.773 1 97.44 76 CYS B CA 1
ATOM 2374 C C . CYS B 1 76 ? 8.492 5.707 -6.117 1 97.44 76 CYS B C 1
ATOM 2376 O O . CYS B 1 76 ? 8.656 6.613 -6.934 1 97.44 76 CYS B O 1
ATOM 2378 N N . MET B 1 77 ? 7.855 4.59 -6.32 1 97.38 77 MET B N 1
ATOM 2379 C CA . MET B 1 77 ? 7.16 4.332 -7.578 1 97.38 77 MET B CA 1
ATOM 2380 C C . MET B 1 77 ? 5.914 3.486 -7.352 1 97.38 77 MET B C 1
ATOM 2382 O O . MET B 1 77 ? 5.977 2.256 -7.406 1 97.38 77 MET B O 1
ATOM 2386 N N . PRO B 1 78 ? 4.793 4.148 -7.141 1 97.62 78 PRO B N 1
ATOM 2387 C CA . PRO B 1 78 ? 3.572 3.375 -6.902 1 97.62 78 PRO B CA 1
ATOM 2388 C C . PRO B 1 78 ? 3.109 2.605 -8.141 1 97.62 78 PRO B C 1
ATOM 2390 O O . PRO B 1 78 ? 3.361 3.035 -9.266 1 97.62 78 PRO B O 1
ATOM 2393 N N . TYR B 1 79 ? 2.443 1.525 -7.906 1 98.44 79 TYR B N 1
ATOM 2394 C CA . TYR B 1 79 ? 1.927 0.681 -8.977 1 98.44 79 TYR B CA 1
ATOM 2395 C C . TYR B 1 79 ? 0.848 1.405 -9.773 1 98.44 79 TYR B C 1
ATOM 2397 O O . TYR B 1 79 ? -0.159 1.842 -9.211 1 98.44 79 TYR B O 1
ATOM 2405 N N . ILE B 1 80 ? 1.078 1.53 -11.102 1 98.06 80 ILE B N 1
ATOM 2406 C CA . ILE B 1 80 ? 0.063 2.168 -11.93 1 98.06 80 ILE B CA 1
ATOM 2407 C C . ILE B 1 80 ? -0.372 1.212 -13.039 1 98.06 80 ILE B C 1
ATOM 2409 O O . ILE B 1 80 ? -1.189 1.569 -13.891 1 98.06 80 ILE B O 1
ATOM 2413 N N . ALA B 1 81 ? 0.222 -0.001 -13.055 1 98.5 81 ALA B N 1
ATOM 2414 C CA . ALA B 1 81 ? -0.181 -1.073 -13.961 1 98.5 81 ALA B CA 1
ATOM 2415 C C . ALA B 1 81 ? 0.109 -0.702 -15.414 1 98.5 81 ALA B C 1
ATOM 2417 O O . ALA B 1 81 ? -0.755 -0.845 -16.281 1 98.5 81 ALA B O 1
ATOM 2418 N N . CYS B 1 82 ? 1.299 -0.207 -15.617 1 98.5 82 CYS B N 1
ATOM 2419 C CA . CYS B 1 82 ? 1.74 0.134 -16.969 1 98.5 82 CYS B CA 1
ATOM 2420 C C . CYS B 1 82 ? 3.154 -0.375 -17.219 1 98.5 82 CYS B C 1
ATOM 2422 O O . CYS B 1 82 ? 4.012 -0.305 -16.344 1 98.5 82 CYS B O 1
ATOM 2424 N N . SER B 1 83 ? 3.357 -0.939 -18.312 1 98.25 83 SER B N 1
ATOM 2425 C CA . SER B 1 83 ? 4.68 -1.22 -18.859 1 98.25 83 SER B CA 1
ATOM 2426 C C . SER B 1 83 ? 4.859 -0.578 -20.234 1 98.25 83 SER B C 1
ATOM 2428 O O . SER B 1 83 ? 3.908 -0.04 -20.797 1 98.25 83 SER B O 1
ATOM 2430 N N . THR B 1 84 ? 6.082 -0.6 -20.734 1 96.81 84 THR B N 1
ATOM 2431 C CA . THR B 1 84 ? 6.406 0.1 -21.969 1 96.81 84 THR B CA 1
ATOM 2432 C C . THR B 1 84 ? 5.535 -0.402 -23.109 1 96.81 84 THR B C 1
ATOM 2434 O O . THR B 1 84 ? 5.18 0.365 -24.016 1 96.81 84 THR B O 1
ATOM 2437 N N . ASP B 1 85 ? 5.152 -1.617 -23.094 1 96.75 85 ASP B N 1
ATOM 2438 C CA . ASP B 1 85 ? 4.438 -2.227 -24.203 1 96.75 85 ASP B CA 1
ATOM 2439 C C . ASP B 1 85 ? 2.945 -2.35 -23.906 1 96.75 85 ASP B C 1
ATOM 2441 O O . ASP B 1 85 ? 2.213 -3.033 -24.625 1 96.75 85 ASP B O 1
ATOM 2445 N N . SER B 1 86 ? 2.482 -1.675 -22.859 1 96.44 86 SER B N 1
ATOM 2446 C CA . SER B 1 86 ? 1.062 -1.737 -22.531 1 96.44 86 SER B CA 1
ATOM 2447 C C . SER B 1 86 ? 0.33 -0.488 -23 1 96.44 86 SER B C 1
ATOM 2449 O O . SER B 1 86 ? 0.907 0.602 -23.047 1 96.44 86 SER B O 1
ATOM 2451 N N . THR B 1 87 ? -0.982 -0.673 -23.375 1 95.06 87 THR B N 1
ATOM 2452 C CA . THR B 1 87 ? -1.75 0.446 -23.906 1 95.06 87 THR B CA 1
ATOM 2453 C C . THR B 1 87 ? -3.088 0.579 -23.188 1 95.06 87 THR B C 1
ATOM 2455 O O . THR B 1 87 ? -3.881 1.471 -23.5 1 95.06 87 THR B O 1
ATOM 2458 N N . ASP B 1 88 ? -3.342 -0.271 -22.281 1 95.88 88 ASP B N 1
ATOM 2459 C CA . ASP B 1 88 ? -4.617 -0.241 -21.562 1 95.88 88 ASP B CA 1
ATOM 2460 C C . ASP B 1 88 ? -4.754 1.033 -20.734 1 95.88 88 ASP B C 1
ATOM 2462 O O . ASP B 1 88 ? -3.771 1.518 -20.172 1 95.88 88 ASP B O 1
ATOM 2466 N N . GLY B 1 89 ? -5.992 1.494 -20.688 1 95.62 89 GLY B N 1
ATOM 2467 C CA . GLY B 1 89 ? -6.246 2.666 -19.859 1 95.62 89 GLY B CA 1
ATOM 2468 C C . GLY B 1 89 ? -5.402 3.863 -20.266 1 95.62 89 GLY B C 1
ATOM 2469 O O . GLY B 1 89 ? -5.387 4.266 -21.422 1 95.62 89 GLY B O 1
ATOM 2470 N N . PHE B 1 90 ? -4.699 4.379 -19.266 1 97.38 90 PHE B N 1
ATOM 2471 C CA . PHE B 1 90 ? -3.939 5.598 -19.531 1 97.38 90 PHE B CA 1
ATOM 2472 C C . PHE B 1 90 ? -2.482 5.273 -19.828 1 97.38 90 PHE B C 1
ATOM 2474 O O . PHE B 1 90 ? -1.631 6.164 -19.844 1 97.38 90 PHE B O 1
ATOM 2481 N N . CYS B 1 91 ? -2.145 4.035 -20.062 1 97.75 91 CYS B N 1
ATOM 2482 C CA . CYS B 1 91 ? -0.756 3.609 -20.203 1 97.75 91 CYS B CA 1
ATOM 2483 C C . CYS B 1 91 ? -0.096 4.285 -21.406 1 97.75 91 CYS B C 1
ATOM 2485 O O . CYS B 1 91 ? 1.114 4.516 -21.406 1 97.75 91 CYS B O 1
ATOM 2487 N N . GLY B 1 92 ? -0.844 4.621 -22.406 1 97.06 92 GLY B N 1
ATOM 2488 C CA . GLY B 1 92 ? -0.288 5.312 -23.562 1 97.06 92 GLY B CA 1
ATOM 2489 C C . GLY B 1 92 ? 0.192 6.715 -23.234 1 97.06 92 GLY B C 1
ATOM 2490 O O . GLY B 1 92 ? 0.859 7.348 -24.062 1 97.06 92 GLY B O 1
ATOM 2491 N N . HIS B 1 93 ? -0.076 7.207 -22.078 1 96.94 93 HIS B N 1
ATOM 2492 C CA . HIS B 1 93 ? 0.24 8.578 -21.703 1 96.94 93 HIS B CA 1
ATOM 2493 C C . HIS B 1 93 ? 1.216 8.625 -20.531 1 96.94 93 HIS B C 1
ATOM 2495 O O . HIS B 1 93 ? 1.329 9.641 -19.844 1 96.94 93 HIS B O 1
ATOM 2501 N N . VAL B 1 94 ? 1.861 7.492 -20.266 1 96.75 94 VAL B N 1
ATOM 2502 C CA . VAL B 1 94 ? 2.789 7.391 -19.141 1 96.75 94 VAL B CA 1
ATOM 2503 C C . VAL B 1 94 ? 4.168 6.977 -19.641 1 96.75 94 VAL B C 1
ATOM 2505 O O . VAL B 1 94 ? 4.281 6.113 -20.516 1 96.75 94 VAL B O 1
ATOM 2508 N N . ASP B 1 95 ? 5.195 7.605 -19.125 1 97.38 95 ASP B N 1
ATOM 2509 C CA . ASP B 1 95 ? 6.566 7.172 -19.391 1 97.38 95 ASP B CA 1
ATOM 2510 C C . ASP B 1 95 ? 6.984 6.066 -18.422 1 97.38 95 ASP B C 1
ATOM 2512 O O . ASP B 1 95 ? 7.133 6.301 -17.234 1 97.38 95 ASP B O 1
ATOM 2516 N N . THR B 1 96 ? 7.199 4.898 -18.938 1 98 96 THR B N 1
ATOM 2517 C CA . THR B 1 96 ? 7.602 3.771 -18.094 1 98 96 THR B CA 1
ATOM 2518 C C . THR B 1 96 ? 9.008 3.305 -18.453 1 98 96 THR B C 1
ATOM 2520 O O . THR B 1 96 ? 9.359 2.145 -18.25 1 98 96 THR B O 1
ATOM 2523 N N . SER B 1 97 ? 9.836 4.18 -19.125 1 98 97 SER B N 1
ATOM 2524 C CA . SER B 1 97 ? 11.211 3.828 -19.453 1 98 97 SER B CA 1
ATOM 2525 C C . SER B 1 97 ? 12.055 3.648 -18.203 1 98 97 SER B C 1
ATOM 2527 O O . SER B 1 97 ? 11.75 4.223 -17.156 1 98 97 SER B O 1
ATOM 2529 N N . CYS B 1 98 ? 13.062 2.816 -18.312 1 98.25 98 CYS B N 1
ATOM 2530 C CA . CYS B 1 98 ? 13.953 2.584 -17.172 1 98.25 98 CYS B CA 1
ATOM 2531 C C . CYS B 1 98 ? 14.945 3.729 -17.016 1 98.25 98 CYS B C 1
ATOM 2533 O O . CYS B 1 98 ? 16.016 3.719 -17.625 1 98.25 98 CYS B O 1
ATOM 2535 N N . THR B 1 99 ? 14.648 4.754 -16.266 1 98.25 99 THR B N 1
ATOM 2536 C CA . THR B 1 99 ? 15.461 5.934 -15.992 1 98.25 99 THR B CA 1
ATOM 2537 C C . THR B 1 99 ? 15.492 6.23 -14.492 1 98.25 99 THR B C 1
ATOM 2539 O O . THR B 1 99 ? 14.758 5.613 -13.719 1 98.25 99 THR B O 1
ATOM 2542 N N . ALA B 1 100 ? 16.312 7.16 -14.062 1 98.31 100 ALA B N 1
ATOM 2543 C CA . ALA B 1 100 ? 16.359 7.57 -12.664 1 98.31 100 ALA B CA 1
ATOM 2544 C C . ALA B 1 100 ? 15.016 8.102 -12.188 1 98.31 100 ALA B C 1
ATOM 2546 O O . ALA B 1 100 ? 14.578 7.812 -11.07 1 98.31 100 ALA B O 1
ATOM 2547 N N . LEU B 1 101 ? 14.32 8.852 -13.078 1 98.19 101 LEU B N 1
ATOM 2548 C CA . LEU B 1 101 ? 13.016 9.422 -12.766 1 98.19 101 LEU B CA 1
ATOM 2549 C C . LEU B 1 101 ? 11.977 8.328 -12.539 1 98.19 101 LEU B C 1
ATOM 2551 O O . LEU B 1 101 ? 11.078 8.484 -11.711 1 98.19 101 LEU B O 1
ATOM 2555 N N . ASN B 1 102 ? 12.117 7.238 -13.25 1 98.31 102 ASN B N 1
ATOM 2556 C CA . ASN B 1 102 ? 11.148 6.148 -13.164 1 98.31 102 ASN B CA 1
ATOM 2557 C C . ASN B 1 102 ? 11.648 5.027 -12.258 1 98.31 102 ASN B C 1
ATOM 2559 O O . ASN B 1 102 ? 11.195 3.887 -12.359 1 98.31 102 ASN B O 1
ATOM 2563 N N . THR B 1 103 ? 12.68 5.344 -11.43 1 98.5 103 THR B N 1
ATOM 2564 C CA . THR B 1 103 ? 13.148 4.516 -10.328 1 98.5 103 THR B CA 1
ATOM 2565 C C . THR B 1 103 ? 12.625 5.043 -8.992 1 98.5 103 THR B C 1
ATOM 2567 O O . THR B 1 103 ? 12.008 4.305 -8.227 1 98.5 103 THR B O 1
ATOM 2570 N N . CYS B 1 104 ? 12.828 6.277 -8.766 1 98.56 104 CYS B N 1
ATOM 2571 C CA . CYS B 1 104 ? 12.312 7.023 -7.625 1 98.56 104 CYS B CA 1
ATOM 2572 C C . CYS B 1 104 ? 12.203 8.508 -7.953 1 98.56 104 CYS B C 1
ATOM 2574 O O . CYS B 1 104 ? 13.141 9.109 -8.477 1 98.56 104 CYS B O 1
ATOM 2576 N N . ARG B 1 105 ? 11.039 9.055 -7.668 1 98.44 105 ARG B N 1
ATOM 2577 C CA . ARG B 1 105 ? 10.883 10.477 -7.973 1 98.44 105 ARG B CA 1
ATOM 2578 C C . ARG B 1 105 ? 10 11.164 -6.941 1 98.44 105 ARG B C 1
ATOM 2580 O O . ARG B 1 105 ? 9.336 10.508 -6.137 1 98.44 105 ARG B O 1
ATOM 2587 N N . THR B 1 106 ? 10.047 12.406 -6.906 1 98.06 106 THR B N 1
ATOM 2588 C CA . THR B 1 106 ? 9.094 13.289 -6.23 1 98.06 106 THR B CA 1
ATOM 2589 C C . THR B 1 106 ? 8.648 14.414 -7.156 1 98.06 106 THR B C 1
ATOM 2591 O O . THR B 1 106 ? 9.375 14.797 -8.078 1 98.06 106 THR B O 1
ATOM 2594 N N . CYS B 1 107 ? 7.461 14.836 -6.98 1 98 107 CYS B N 1
ATOM 2595 C CA . CYS B 1 107 ? 6.918 15.938 -7.777 1 98 107 CYS B CA 1
ATOM 2596 C C . CYS B 1 107 ? 6.438 17.078 -6.883 1 98 107 CYS B C 1
ATOM 2598 O O . CYS B 1 107 ? 6.172 16.859 -5.699 1 98 107 CYS B O 1
ATOM 2600 N N . ASP B 1 108 ? 6.391 18.25 -7.438 1 95.69 108 ASP B N 1
ATOM 2601 C CA . ASP B 1 108 ? 5.973 19.406 -6.652 1 95.69 108 ASP B CA 1
ATOM 2602 C C . ASP B 1 108 ? 4.73 20.062 -7.254 1 95.69 108 ASP B C 1
ATOM 2604 O O . ASP B 1 108 ? 4.195 19.594 -8.258 1 95.69 108 ASP B O 1
ATOM 2608 N N . ALA B 1 109 ? 4.309 21.156 -6.637 1 92.94 109 ALA B N 1
ATOM 2609 C CA . ALA B 1 109 ? 3.027 21.766 -6.957 1 92.94 109 ALA B CA 1
ATOM 2610 C C . ALA B 1 109 ? 3.053 22.406 -8.344 1 92.94 109 ALA B C 1
ATOM 2612 O O . ALA B 1 109 ? 2.004 22.703 -8.914 1 92.94 109 ALA B O 1
ATOM 2613 N N . SER B 1 110 ? 4.188 22.656 -8.914 1 94 110 SER B N 1
ATOM 2614 C CA . SER B 1 110 ? 4.297 23.203 -10.266 1 94 110 SER B CA 1
ATOM 2615 C C . SER B 1 110 ? 4.105 22.109 -11.312 1 94 110 SER B C 1
ATOM 2617 O O . SER B 1 110 ? 4.004 22.406 -12.508 1 94 110 SER B O 1
ATOM 2619 N N . GLY B 1 111 ? 4.125 20.844 -10.859 1 93.19 111 GLY B N 1
ATOM 2620 C CA . GLY B 1 111 ? 4 19.734 -11.781 1 93.19 111 GLY B CA 1
ATOM 2621 C C . GLY B 1 111 ? 5.336 19.141 -12.203 1 93.19 111 GLY B C 1
ATOM 2622 O O . GLY B 1 111 ? 5.387 18.172 -12.953 1 93.19 111 GLY B O 1
ATOM 2623 N N . THR B 1 112 ? 6.395 19.719 -11.703 1 96.62 112 THR B N 1
ATOM 2624 C CA . THR B 1 112 ? 7.73 19.25 -12.047 1 96.62 112 THR B CA 1
ATOM 2625 C C . THR B 1 112 ? 8.141 18.078 -11.156 1 96.62 112 THR B C 1
ATOM 2627 O O . THR B 1 112 ? 7.973 18.125 -9.938 1 96.62 112 THR B O 1
ATOM 2630 N N . CYS B 1 113 ? 8.602 17.062 -11.797 1 97.75 113 CYS B N 1
ATOM 2631 C CA . CYS B 1 113 ? 9.125 15.914 -11.055 1 97.75 113 CYS B CA 1
ATOM 2632 C C . CYS B 1 113 ? 10.648 15.844 -11.172 1 97.75 113 CYS B C 1
ATOM 2634 O O . CYS B 1 113 ? 11.211 16.281 -12.18 1 97.75 113 CYS B O 1
ATOM 2636 N N . ARG B 1 114 ? 11.281 15.391 -10.141 1 98 114 ARG B N 1
ATOM 2637 C CA . ARG B 1 114 ? 12.727 15.18 -10.125 1 98 114 ARG B CA 1
ATOM 2638 C C . ARG B 1 114 ? 13.078 13.812 -9.562 1 98 114 ARG B C 1
ATOM 2640 O O . ARG B 1 114 ? 12.375 13.289 -8.695 1 98 114 ARG B O 1
ATOM 2647 N N . ALA B 1 115 ? 14.164 13.258 -10.016 1 98.31 115 ALA B N 1
ATOM 2648 C CA . ALA B 1 115 ? 14.648 11.969 -9.516 1 98.31 115 ALA B CA 1
ATOM 2649 C C . ALA B 1 115 ? 15.242 12.117 -8.117 1 98.31 115 ALA B C 1
ATOM 2651 O O . ALA B 1 115 ? 15.867 13.133 -7.805 1 98.31 115 ALA B O 1
ATOM 2652 N N . ILE B 1 116 ? 14.992 11.18 -7.285 1 97.44 116 ILE B N 1
ATOM 2653 C CA . ILE B 1 116 ? 15.609 11.039 -5.969 1 97.44 116 ILE B CA 1
ATOM 2654 C C . ILE B 1 116 ? 16.719 10 -6.031 1 97.44 116 ILE B C 1
ATOM 2656 O O . ILE B 1 116 ? 16.516 8.891 -6.539 1 97.44 116 ILE B O 1
ATOM 2660 N N . THR B 1 117 ? 17.891 10.25 -5.531 1 94.44 117 THR B N 1
ATOM 2661 C CA . THR B 1 117 ? 19.047 9.359 -5.707 1 94.44 117 THR B CA 1
ATOM 2662 C C . THR B 1 117 ? 19.281 8.539 -4.445 1 94.44 117 THR B C 1
ATOM 2664 O O . THR B 1 117 ? 19.984 7.527 -4.488 1 94.44 117 THR B O 1
ATOM 2667 N N . ALA B 1 118 ? 18.844 9.008 -3.318 1 96.12 118 ALA B N 1
ATOM 2668 C CA . ALA B 1 118 ? 18.906 8.258 -2.068 1 96.12 118 ALA B CA 1
ATOM 2669 C C . ALA B 1 118 ? 17.516 7.93 -1.546 1 96.12 118 ALA B C 1
ATOM 2671 O O . ALA B 1 118 ? 16.75 8.828 -1.204 1 96.12 118 ALA B O 1
ATOM 2672 N N . PHE B 1 119 ? 17.188 6.711 -1.581 1 97.12 119 PHE B N 1
ATOM 2673 C CA . PHE B 1 119 ? 15.852 6.27 -1.2 1 97.12 119 PHE B CA 1
ATOM 2674 C C . PHE B 1 119 ? 15.898 4.906 -0.526 1 97.12 119 PHE B C 1
ATOM 2676 O O . PHE B 1 119 ? 16.828 4.125 -0.765 1 97.12 119 PHE B O 1
ATOM 2683 N N . PRO B 1 120 ? 14.961 4.68 0.366 1 96.31 120 PRO B N 1
ATOM 2684 C CA . PRO B 1 120 ? 14.945 3.35 0.981 1 96.31 120 PRO B CA 1
ATOM 2685 C C . PRO B 1 120 ? 14.703 2.234 -0.033 1 96.31 120 PRO B C 1
ATOM 2687 O O . PRO B 1 120 ? 13.938 2.414 -0.983 1 96.31 120 PRO B O 1
ATOM 2690 N N . ASN B 1 121 ? 15.352 1.138 0.166 1 97.75 121 ASN B N 1
ATOM 2691 C CA . ASN B 1 121 ? 15.273 0.003 -0.748 1 97.75 121 ASN B CA 1
ATOM 2692 C C . ASN B 1 121 ? 15.594 -1.311 -0.038 1 97.75 121 ASN B C 1
ATOM 2694 O O . ASN B 1 121 ? 15.93 -1.313 1.146 1 97.75 121 ASN B O 1
ATOM 2698 N N . ALA B 1 122 ? 15.312 -2.365 -0.708 1 97.94 122 ALA B N 1
ATOM 2699 C CA . ALA B 1 122 ? 15.68 -3.713 -0.283 1 97.94 122 ALA B CA 1
ATOM 2700 C C . ALA B 1 122 ? 16.578 -4.391 -1.32 1 97.94 122 ALA B C 1
ATOM 2702 O O . ALA B 1 122 ? 16.766 -3.871 -2.422 1 97.94 122 ALA B O 1
ATOM 2703 N N . THR B 1 123 ? 17.188 -5.523 -0.907 1 98.31 123 THR B N 1
ATOM 2704 C CA . THR B 1 123 ? 18.078 -6.277 -1.793 1 98.31 123 THR B CA 1
ATOM 2705 C C . THR B 1 123 ? 17.734 -7.762 -1.763 1 98.31 123 THR B C 1
ATOM 2707 O O . THR B 1 123 ? 16.938 -8.203 -0.926 1 98.31 123 THR B O 1
ATOM 2710 N N . VAL B 1 124 ? 18.172 -8.438 -2.734 1 98.56 124 VAL B N 1
ATOM 2711 C CA . VAL B 1 124 ? 18.172 -9.891 -2.74 1 98.56 124 VAL B CA 1
ATOM 2712 C C . VAL B 1 124 ? 19.609 -10.406 -2.65 1 98.56 124 VAL B C 1
ATOM 2714 O O . VAL B 1 124 ? 20.422 -10.18 -3.557 1 98.56 124 VAL B O 1
ATOM 2717 N N . ALA B 1 125 ? 19.906 -11.023 -1.553 1 98.25 125 ALA B N 1
ATOM 2718 C CA . ALA B 1 125 ? 21.25 -11.594 -1.378 1 98.25 125 ALA B CA 1
ATOM 2719 C C . ALA B 1 125 ? 21.375 -12.93 -2.107 1 98.25 125 ALA B C 1
ATOM 2721 O O . ALA B 1 125 ? 22.359 -13.172 -2.809 1 98.25 125 ALA B O 1
ATOM 2722 N N . GLU B 1 126 ? 20.359 -13.844 -1.886 1 97.88 126 GLU B N 1
ATOM 2723 C CA . GLU B 1 126 ? 20.297 -15.156 -2.521 1 97.88 126 GLU B CA 1
ATOM 2724 C C . GLU B 1 126 ? 18.875 -15.453 -3.012 1 97.88 126 GLU B C 1
ATOM 2726 O O . GLU B 1 126 ? 17.906 -14.891 -2.5 1 97.88 126 GLU B O 1
ATOM 2731 N N . TYR B 1 127 ? 18.828 -16.266 -3.992 1 97.88 127 TYR B N 1
ATOM 2732 C CA . TYR B 1 127 ? 17.531 -16.75 -4.48 1 97.88 127 TYR B CA 1
ATOM 2733 C C . TYR B 1 127 ? 17.688 -18.141 -5.094 1 97.88 127 TYR B C 1
ATOM 2735 O O . TYR B 1 127 ? 18.797 -18.578 -5.414 1 97.88 127 TYR B O 1
ATOM 2743 N N . GLY B 1 128 ? 16.594 -18.844 -5.16 1 95.44 128 GLY B N 1
ATOM 2744 C CA . GLY B 1 128 ? 16.609 -20.188 -5.707 1 95.44 128 GLY B CA 1
ATOM 2745 C C . GLY B 1 128 ? 15.219 -20.766 -5.941 1 95.44 128 GLY B C 1
ATOM 2746 O O . GLY B 1 128 ? 14.219 -20.062 -5.77 1 95.44 128 GLY B O 1
ATOM 2747 N N . THR B 1 129 ? 15.211 -21.922 -6.449 1 93.12 129 THR B N 1
ATOM 2748 C CA . THR B 1 129 ? 13.977 -22.641 -6.719 1 93.12 129 THR B CA 1
ATOM 2749 C C . THR B 1 129 ? 14.016 -24.031 -6.109 1 93.12 129 THR B C 1
ATOM 2751 O O . THR B 1 129 ? 15.086 -24.547 -5.812 1 93.12 129 THR B O 1
ATOM 2754 N N . TYR B 1 130 ? 12.844 -24.391 -5.727 1 82.81 130 TYR B N 1
ATOM 2755 C CA . TYR B 1 130 ? 12.727 -25.797 -5.383 1 82.81 130 TYR B CA 1
ATOM 2756 C C . TYR B 1 130 ? 12.227 -26.609 -6.574 1 82.81 130 TYR B C 1
ATOM 2758 O O . TYR B 1 130 ? 11.305 -26.188 -7.281 1 82.81 130 TYR B O 1
ATOM 2766 N N . SER B 1 131 ? 13.078 -27.484 -7.078 1 65.5 131 SER B N 1
ATOM 2767 C CA . SER B 1 131 ? 12.742 -28.375 -8.188 1 65.5 131 SER B CA 1
ATOM 2768 C C . SER B 1 131 ? 12.188 -29.688 -7.676 1 65.5 131 SER B C 1
ATOM 2770 O O . SER B 1 131 ? 12.453 -30.094 -6.539 1 65.5 131 SER B O 1
ATOM 2772 N N . TYR B 1 132 ? 11.219 -30.141 -8.594 1 61.78 132 TYR B N 1
ATOM 2773 C CA . TYR B 1 132 ? 10.656 -31.469 -8.344 1 61.78 132 TYR B CA 1
ATOM 2774 C C . TYR B 1 132 ? 11.742 -32.438 -7.906 1 61.78 132 TYR B C 1
ATOM 2776 O O . TYR B 1 132 ? 12.789 -32.562 -8.555 1 61.78 132 TYR B O 1
ATOM 2784 N N . PHE B 1 133 ? 11.734 -32.75 -6.598 1 59.31 133 PHE B N 1
ATOM 2785 C CA . PHE B 1 133 ? 12.617 -33.812 -6.133 1 59.31 133 PHE B CA 1
ATOM 2786 C C . PHE B 1 133 ? 11.984 -35.188 -6.363 1 59.31 133 PHE B C 1
ATOM 2788 O O . PHE B 1 133 ? 10.758 -35.281 -6.461 1 59.31 133 PHE B O 1
ATOM 2795 N N . THR B 1 134 ? 12.742 -36.156 -6.551 1 63.06 134 THR B N 1
ATOM 2796 C CA . THR B 1 134 ? 12.5 -37.594 -6.77 1 63.06 134 THR B CA 1
ATOM 2797 C C . THR B 1 134 ? 11.523 -38.125 -5.727 1 63.06 134 THR B C 1
ATOM 2799 O O . THR B 1 134 ? 10.875 -39.156 -5.953 1 63.06 134 THR B O 1
ATOM 2802 N N . GLY B 1 135 ? 11.289 -37.469 -4.66 1 67.56 135 GLY B N 1
ATOM 2803 C CA . GLY B 1 135 ? 10.5 -38.062 -3.592 1 67.56 135 GLY B CA 1
ATOM 2804 C C . GLY B 1 135 ? 9.023 -37.719 -3.672 1 67.56 135 GLY B C 1
ATOM 2805 O O . GLY B 1 135 ? 8.273 -37.969 -2.736 1 67.56 135 GLY B O 1
ATOM 2806 N N . GLY B 1 136 ? 8.57 -37.219 -4.789 1 82.38 136 GLY B N 1
ATOM 2807 C CA . GLY B 1 136 ? 7.156 -36.938 -4.938 1 82.38 136 GLY B CA 1
ATOM 2808 C C . GLY B 1 136 ? 6.773 -35.562 -4.359 1 82.38 136 GLY B C 1
ATOM 2809 O O . GLY B 1 136 ? 7.605 -34.906 -3.746 1 82.38 136 GLY B O 1
ATOM 2810 N N . PHE B 1 137 ? 5.52 -35.219 -4.48 1 86.81 137 PHE B N 1
ATOM 2811 C CA . PHE B 1 137 ? 5.07 -33.906 -4.117 1 86.81 137 PHE B CA 1
ATOM 2812 C C . PHE B 1 137 ? 4.879 -33.781 -2.609 1 86.81 137 PHE B C 1
ATOM 2814 O O . PHE B 1 137 ? 4.871 -32.688 -2.062 1 86.81 137 PHE B O 1
ATOM 2821 N N . GLY B 1 138 ? 4.781 -34.906 -1.96 1 86.56 138 GLY B N 1
ATOM 2822 C CA . GLY B 1 138 ? 4.832 -34.844 -0.508 1 86.56 138 GLY B CA 1
ATOM 2823 C C . GLY B 1 138 ? 6.152 -34.344 0.027 1 86.56 138 GLY B C 1
ATOM 2824 O O . GLY B 1 138 ? 6.176 -33.531 0.954 1 86.56 138 GLY B O 1
ATOM 2825 N N . ALA B 1 139 ? 7.141 -34.875 -0.558 1 88.12 139 ALA B N 1
ATOM 2826 C CA . ALA B 1 139 ? 8.477 -34.438 -0.15 1 88.12 139 ALA B CA 1
ATOM 2827 C C . ALA B 1 139 ? 8.695 -32.969 -0.475 1 88.12 139 ALA B C 1
ATOM 2829 O O . ALA B 1 139 ? 9.289 -32.219 0.317 1 88.12 139 ALA B O 1
ATOM 2830 N N . VAL B 1 140 ? 8.227 -32.531 -1.598 1 90.69 140 VAL B N 1
ATOM 2831 C CA . VAL B 1 140 ? 8.344 -31.125 -1.999 1 90.69 140 VAL B CA 1
ATOM 2832 C C . VAL B 1 140 ? 7.586 -30.25 -1.012 1 90.69 140 VAL B C 1
ATOM 2834 O O . VAL B 1 140 ? 8.086 -29.203 -0.601 1 90.69 140 VAL B O 1
ATOM 2837 N N . ALA B 1 141 ? 6.418 -30.719 -0.634 1 93.81 141 ALA B N 1
ATOM 2838 C CA . ALA B 1 141 ? 5.605 -29.953 0.319 1 93.81 141 ALA B CA 1
ATOM 2839 C C . ALA B 1 141 ? 6.348 -29.766 1.638 1 93.81 141 ALA B C 1
ATOM 2841 O O . ALA B 1 141 ? 6.297 -28.688 2.232 1 93.81 141 ALA B O 1
ATOM 2842 N N . GLU B 1 142 ? 7.02 -30.766 2.074 1 93.31 142 GLU B N 1
ATOM 2843 C CA . GLU B 1 142 ? 7.781 -30.656 3.314 1 93.31 142 GLU B CA 1
ATOM 2844 C C . GLU B 1 142 ? 8.922 -29.656 3.174 1 93.31 142 GLU B C 1
ATOM 2846 O O . GLU B 1 142 ? 9.234 -28.938 4.125 1 93.31 142 GLU B O 1
ATOM 2851 N N . GLN B 1 143 ? 9.523 -29.656 2.043 1 93.12 143 GLN B N 1
ATOM 2852 C CA . GLN B 1 143 ? 10.57 -28.672 1.796 1 93.12 143 GLN B CA 1
ATOM 2853 C C . GLN B 1 143 ? 10.016 -27.25 1.817 1 93.12 143 GLN B C 1
ATOM 2855 O O . GLN B 1 143 ? 10.641 -26.344 2.365 1 93.12 143 GLN B O 1
ATOM 2860 N N . ILE B 1 144 ? 8.914 -27.078 1.188 1 95.94 144 ILE B N 1
ATOM 2861 C CA . ILE B 1 144 ? 8.266 -25.781 1.158 1 95.94 144 ILE B CA 1
ATOM 2862 C C . ILE B 1 144 ? 7.902 -25.344 2.578 1 95.94 144 ILE B C 1
ATOM 2864 O O . ILE B 1 144 ? 8.148 -24.203 2.971 1 95.94 144 ILE B O 1
ATOM 2868 N N . LYS B 1 145 ? 7.352 -26.281 3.367 1 96.56 145 LYS B N 1
ATOM 2869 C CA . LYS B 1 145 ? 7.023 -25.984 4.762 1 96.56 145 LYS B CA 1
ATOM 2870 C C . LYS B 1 145 ? 8.258 -25.531 5.531 1 96.56 145 LYS B C 1
ATOM 2872 O O . LYS B 1 145 ? 8.203 -24.547 6.277 1 96.56 145 LYS B O 1
ATOM 2877 N N . ALA B 1 146 ? 9.312 -26.281 5.355 1 96 146 ALA B N 1
ATOM 2878 C CA . ALA B 1 146 ? 10.555 -25.938 6.047 1 96 146 ALA B CA 1
ATOM 2879 C C . ALA B 1 146 ? 11.031 -24.547 5.66 1 96 146 ALA B C 1
ATOM 2881 O O . ALA B 1 146 ? 11.492 -23.781 6.512 1 96 146 ALA B O 1
ATOM 2882 N N . GLU B 1 147 ? 10.938 -24.219 4.371 1 96.31 147 GLU B N 1
ATOM 2883 C CA . GLU B 1 147 ? 11.336 -22.922 3.865 1 96.31 147 GLU B CA 1
ATOM 2884 C C . GLU B 1 147 ? 10.5 -21.797 4.484 1 96.31 147 GLU B C 1
ATOM 2886 O O . GLU B 1 147 ? 11.039 -20.812 4.973 1 96.31 147 GLU B O 1
ATOM 2891 N N . ILE B 1 148 ? 9.234 -22 4.504 1 97.88 148 ILE B N 1
ATOM 2892 C CA . ILE B 1 148 ? 8.32 -20.984 5.031 1 97.88 148 ILE B CA 1
ATOM 2893 C C . ILE B 1 148 ? 8.547 -20.828 6.531 1 97.88 148 ILE B C 1
ATOM 2895 O O . ILE B 1 148 ? 8.578 -19.703 7.035 1 97.88 148 ILE B O 1
ATOM 2899 N N . TYR B 1 149 ? 8.719 -21.922 7.215 1 97.62 149 TYR B N 1
ATOM 2900 C CA . TYR B 1 149 ? 8.945 -21.891 8.656 1 97.62 149 TYR B CA 1
ATOM 2901 C C . TYR B 1 149 ? 10.211 -21.109 8.984 1 97.62 149 TYR B C 1
ATOM 2903 O O . TYR B 1 149 ? 10.227 -20.297 9.914 1 97.62 149 TYR B O 1
ATOM 2911 N N . ALA B 1 150 ? 11.195 -21.312 8.195 1 96.31 150 ALA B N 1
ATOM 2912 C CA . ALA B 1 150 ? 12.516 -20.766 8.508 1 96.31 150 ALA B CA 1
ATOM 2913 C C . ALA B 1 150 ? 12.625 -19.312 8.055 1 96.31 150 ALA B C 1
ATOM 2915 O O . ALA B 1 150 ? 13.211 -18.484 8.75 1 96.31 150 ALA B O 1
ATOM 2916 N N . ARG B 1 151 ? 12.102 -19.047 6.828 1 96.5 151 ARG B N 1
ATOM 2917 C CA . ARG B 1 151 ? 12.523 -17.781 6.246 1 96.5 151 ARG B CA 1
ATOM 2918 C C . ARG B 1 151 ? 11.32 -17.016 5.703 1 96.5 151 ARG B C 1
ATOM 2920 O O . ARG B 1 151 ? 11.453 -15.852 5.312 1 96.5 151 ARG B O 1
ATOM 2927 N N . GLY B 1 152 ? 10.141 -17.672 5.605 1 97.94 152 GLY B N 1
ATOM 2928 C CA . GLY B 1 152 ? 8.953 -16.922 5.211 1 97.94 152 GLY B CA 1
ATOM 2929 C C . GLY B 1 152 ? 8.367 -17.406 3.893 1 97.94 152 GLY B C 1
ATOM 2930 O O . GLY B 1 152 ? 8.781 -18.438 3.359 1 97.94 152 GLY B O 1
ATOM 2931 N N . PRO B 1 153 ? 7.449 -16.656 3.32 1 98.44 153 PRO B N 1
ATOM 2932 C CA . PRO B 1 153 ? 6.652 -17.047 2.154 1 98.44 153 PRO B CA 1
ATOM 2933 C C . PRO B 1 153 ? 7.512 -17.312 0.92 1 98.44 153 PRO B C 1
ATOM 2935 O O . PRO B 1 153 ? 8.648 -16.844 0.836 1 98.44 153 PRO B O 1
ATOM 2938 N N . VAL B 1 154 ? 6.871 -18.047 -0.018 1 98.69 154 VAL B N 1
ATOM 2939 C CA . VAL B 1 154 ? 7.52 -18.359 -1.287 1 98.69 154 VAL B CA 1
ATOM 2940 C C . VAL B 1 154 ? 6.602 -17.969 -2.445 1 98.69 154 VAL B C 1
ATOM 2942 O O . VAL B 1 154 ? 5.383 -17.922 -2.289 1 98.69 154 VAL B O 1
ATOM 2945 N N . ALA B 1 155 ? 7.195 -17.656 -3.59 1 98.62 155 ALA B N 1
ATOM 2946 C CA . ALA B 1 155 ? 6.453 -17.422 -4.828 1 98.62 155 ALA B CA 1
ATOM 2947 C C . ALA B 1 155 ? 6.352 -18.703 -5.652 1 98.62 155 ALA B C 1
ATOM 2949 O O . ALA B 1 155 ? 7.301 -19.484 -5.715 1 98.62 155 ALA B O 1
ATOM 2950 N N . THR B 1 156 ? 5.184 -18.875 -6.32 1 98 156 THR B N 1
ATOM 2951 C CA . THR B 1 156 ? 5.027 -20.078 -7.117 1 98 156 THR B CA 1
ATOM 2952 C C . THR B 1 156 ? 3.967 -19.875 -8.203 1 98 156 THR B C 1
ATOM 2954 O O . THR B 1 156 ? 3.234 -18.891 -8.18 1 98 156 THR B O 1
ATOM 2957 N N . GLY B 1 157 ? 3.943 -20.859 -9.117 1 97.06 157 GLY B N 1
ATOM 2958 C CA . GLY B 1 157 ? 2.939 -20.844 -10.172 1 97.06 157 GLY B CA 1
ATOM 2959 C C . GLY B 1 157 ? 1.71 -21.656 -9.828 1 97.06 157 GLY B C 1
ATOM 2960 O O . GLY B 1 157 ? 1.793 -22.625 -9.062 1 97.06 157 GLY B O 1
ATOM 2961 N N . VAL B 1 158 ? 0.588 -21.25 -10.391 1 97.75 158 VAL B N 1
ATOM 2962 C CA . VAL B 1 158 ? -0.646 -22.031 -10.352 1 97.75 158 VAL B CA 1
ATOM 2963 C C . VAL B 1 158 ? -1.401 -21.859 -11.672 1 97.75 158 VAL B C 1
ATOM 2965 O O . VAL B 1 158 ? -1.146 -20.922 -12.422 1 97.75 158 VAL B O 1
ATOM 2968 N N . ASN B 1 159 ? -2.191 -22.828 -11.93 1 98.31 159 ASN B N 1
ATOM 2969 C CA . ASN B 1 159 ? -3.191 -22.609 -12.969 1 98.31 159 ASN B CA 1
ATOM 2970 C C . ASN B 1 159 ? -4.383 -21.812 -12.445 1 98.31 159 ASN B C 1
ATOM 2972 O O . ASN B 1 159 ? -5.062 -22.25 -11.516 1 98.31 159 ASN B O 1
ATOM 2976 N N . ALA B 1 160 ? -4.672 -20.703 -13.055 1 97.69 160 ALA B N 1
ATOM 2977 C CA . ALA B 1 160 ? -5.652 -19.766 -12.508 1 97.69 160 ALA B CA 1
ATOM 2978 C C . ALA B 1 160 ? -7.066 -20.156 -12.93 1 97.69 160 ALA B C 1
ATOM 2980 O O . ALA B 1 160 ? -8.047 -19.703 -12.32 1 97.69 160 ALA B O 1
ATOM 2981 N N . GLU B 1 161 ? -7.266 -20.906 -13.891 1 96.88 161 GLU B N 1
ATOM 2982 C CA . GLU B 1 161 ? -8.555 -21.094 -14.555 1 96.88 161 GLU B CA 1
ATOM 2983 C C . GLU B 1 161 ? -9.594 -21.656 -13.578 1 96.88 161 GLU B C 1
ATOM 2985 O O . GLU B 1 161 ? -10.703 -21.125 -13.484 1 96.88 161 GLU B O 1
ATOM 2990 N N . PRO B 1 162 ? -9.25 -22.609 -12.789 1 97.5 162 PRO B N 1
ATOM 2991 C CA . PRO B 1 162 ? -10.273 -23.188 -11.922 1 97.5 162 PRO B CA 1
ATOM 2992 C C . PRO B 1 162 ? -10.609 -22.312 -10.719 1 97.5 162 PRO B C 1
ATOM 2994 O O . PRO B 1 162 ? -11.586 -22.578 -10.008 1 97.5 162 PRO B O 1
ATOM 2997 N N . ILE B 1 163 ? -9.828 -21.281 -10.477 1 97.56 163 ILE B N 1
ATOM 2998 C CA . ILE B 1 163 ? -10.055 -20.562 -9.234 1 97.56 163 ILE B CA 1
ATOM 2999 C C . ILE B 1 163 ? -10.57 -19.156 -9.539 1 97.56 163 ILE B C 1
ATOM 3001 O O . ILE B 1 163 ? -10.68 -18.312 -8.641 1 97.56 163 ILE B O 1
ATOM 3005 N N . VAL B 1 164 ? -10.961 -18.875 -10.727 1 96.75 164 VAL B N 1
ATOM 3006 C CA . VAL B 1 164 ? -11.453 -17.562 -11.109 1 96.75 164 VAL B CA 1
ATOM 3007 C C . VAL B 1 164 ? -12.656 -17.188 -10.242 1 96.75 164 VAL B C 1
ATOM 3009 O O . VAL B 1 164 ? -12.766 -16.031 -9.789 1 96.75 164 VAL B O 1
ATOM 3012 N N . ASN B 1 165 ? -13.508 -18.172 -9.852 1 95.81 165 ASN B N 1
ATOM 3013 C CA . ASN B 1 165 ? -14.719 -17.906 -9.086 1 95.81 165 ASN B CA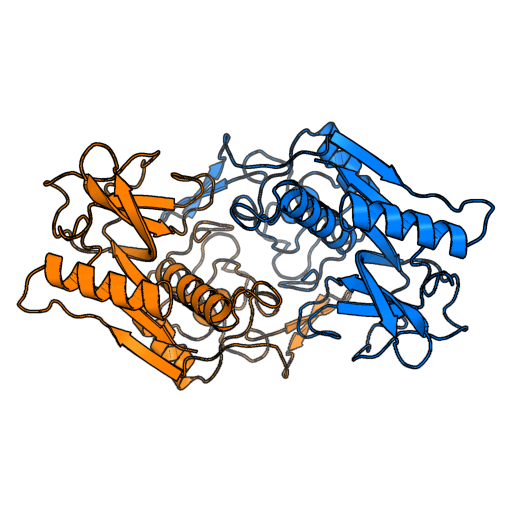 1
ATOM 3014 C C . ASN B 1 165 ? -14.602 -18.438 -7.656 1 95.81 165 ASN B C 1
ATOM 3016 O O . ASN B 1 165 ? -15.609 -18.703 -7.008 1 95.81 165 ASN B O 1
ATOM 3020 N N . TYR B 1 166 ? -13.414 -18.672 -7.211 1 97.25 166 TYR B N 1
ATOM 3021 C CA . TYR B 1 166 ? -13.203 -19.141 -5.848 1 97.25 166 TYR B CA 1
ATOM 3022 C C . TYR B 1 166 ? -13.781 -18.156 -4.836 1 97.25 166 TYR B C 1
ATOM 3024 O O . TYR B 1 166 ? -13.508 -16.953 -4.898 1 97.25 166 TYR B O 1
ATOM 3032 N N . ALA B 1 167 ? -14.562 -18.688 -3.885 1 95.12 167 ALA B N 1
ATOM 3033 C CA . ALA B 1 167 ? -15.195 -17.844 -2.887 1 95.12 167 ALA B CA 1
ATOM 3034 C C . ALA B 1 167 ? -14.914 -18.328 -1.473 1 95.12 167 ALA B C 1
ATOM 3036 O O . ALA B 1 167 ? -15.25 -17.672 -0.492 1 95.12 167 ALA B O 1
ATOM 3037 N N . GLY B 1 168 ? -14.312 -19.562 -1.38 1 96 168 GLY B N 1
ATOM 3038 C CA . GLY B 1 168 ? -14 -20.109 -0.068 1 96 168 GLY B CA 1
ATOM 3039 C C . GLY B 1 168 ? -13.805 -21.609 -0.074 1 96 168 GLY B C 1
ATOM 3040 O O . GLY B 1 168 ? -14.055 -22.266 -1.086 1 96 168 GLY B O 1
ATOM 3041 N N . GLY B 1 169 ? -13.289 -22.125 1.057 1 94.5 169 GLY B N 1
ATOM 3042 C CA . GLY B 1 169 ? -13.016 -23.547 1.191 1 94.5 169 GLY B CA 1
ATOM 3043 C C . GLY B 1 169 ? -11.641 -23.953 0.708 1 94.5 169 GLY B C 1
ATOM 3044 O O . GLY B 1 169 ? -10.867 -23.094 0.259 1 94.5 169 GLY B O 1
ATOM 3045 N N . VAL B 1 170 ? -11.352 -25.25 0.846 1 96.5 170 VAL B N 1
ATOM 3046 C CA . VAL B 1 170 ? -10.07 -25.766 0.383 1 96.5 170 VAL B CA 1
ATOM 3047 C C . VAL B 1 170 ? -10.211 -26.328 -1.031 1 96.5 170 VAL B C 1
ATOM 3049 O O . VAL B 1 170 ? -11.023 -27.234 -1.271 1 96.5 170 VAL B O 1
ATOM 3052 N N . VAL B 1 171 ? -9.531 -25.734 -1.989 1 95.75 171 VAL B N 1
ATOM 3053 C CA . VAL B 1 171 ? -9.5 -26.266 -3.348 1 95.75 171 VAL B CA 1
ATOM 3054 C C . VAL B 1 171 ? -8.898 -27.672 -3.342 1 95.75 171 VAL B C 1
ATOM 3056 O O . VAL B 1 171 ? -7.715 -27.844 -3.053 1 95.75 171 VAL B O 1
ATOM 3059 N N . ASN B 1 172 ? -9.727 -28.594 -3.551 1 92.25 172 ASN B N 1
ATOM 3060 C CA . ASN B 1 172 ? -9.359 -30 -3.465 1 92.25 172 ASN B CA 1
ATOM 3061 C C . ASN B 1 172 ? -10.125 -30.844 -4.48 1 92.25 172 ASN B C 1
ATOM 3063 O O . ASN B 1 172 ? -11.18 -31.406 -4.164 1 92.25 172 ASN B O 1
ATOM 3067 N N . ASN B 1 173 ? -9.711 -30.828 -5.633 1 91.12 173 ASN B N 1
ATOM 3068 C CA . ASN B 1 173 ? -10.266 -31.641 -6.707 1 91.12 173 ASN B CA 1
ATOM 3069 C C . ASN B 1 173 ? -9.164 -32.375 -7.484 1 91.12 173 ASN B C 1
ATOM 3071 O O . ASN B 1 173 ? -8.25 -31.734 -8.016 1 91.12 173 ASN B O 1
ATOM 3075 N N . THR B 1 174 ? -9.312 -33.719 -7.547 1 90.62 174 THR B N 1
ATOM 3076 C CA . THR B 1 174 ? -8.281 -34.5 -8.195 1 90.62 174 THR B CA 1
ATOM 3077 C C . THR B 1 174 ? -8.133 -34.125 -9.664 1 90.62 174 THR B C 1
ATOM 3079 O O . THR B 1 174 ? -7.094 -34.375 -10.273 1 90.62 174 THR B O 1
ATOM 3082 N N . LYS B 1 175 ? -9.109 -33.531 -10.289 1 94.56 175 LYS B N 1
ATOM 3083 C CA . LYS B 1 175 ? -9.102 -33.156 -11.703 1 94.56 175 LYS B CA 1
ATOM 3084 C C . LYS B 1 175 ? -8.164 -31.984 -11.969 1 94.56 175 LYS B C 1
ATOM 3086 O O . LYS B 1 175 ? -7.82 -31.703 -13.117 1 94.56 175 LYS B O 1
ATOM 3091 N N . ILE B 1 176 ? -7.699 -31.359 -10.875 1 93.56 176 ILE B N 1
ATOM 3092 C CA . ILE B 1 176 ? -6.918 -30.141 -11.086 1 93.56 176 ILE B CA 1
ATOM 3093 C C . ILE B 1 176 ? -5.465 -30.391 -10.68 1 93.56 176 ILE B C 1
ATOM 3095 O O . ILE B 1 176 ? -4.684 -29.438 -10.555 1 93.56 176 ILE B O 1
ATOM 3099 N N . TRP B 1 177 ? -5.137 -31.703 -10.5 1 93.12 177 TRP B N 1
ATOM 3100 C CA . TRP B 1 177 ? -3.764 -32.031 -10.125 1 93.12 177 TRP B CA 1
ATOM 3101 C C . TRP B 1 177 ? -2.824 -31.859 -11.32 1 93.12 177 TRP B C 1
ATOM 3103 O O . TRP B 1 177 ? -3.207 -32.125 -12.461 1 93.12 177 TRP B O 1
ATOM 3113 N N . ASN B 1 178 ? -1.626 -31.359 -11 1 93.62 178 ASN B N 1
ATOM 3114 C CA . ASN B 1 178 ? -0.515 -31.281 -11.945 1 93.62 178 ASN B CA 1
ATOM 3115 C C . ASN B 1 178 ? -0.881 -30.453 -13.172 1 93.62 178 ASN B C 1
ATOM 3117 O O . ASN B 1 178 ? -0.529 -30.828 -14.297 1 93.62 178 ASN B O 1
ATOM 3121 N N . MET B 1 179 ? -1.643 -29.422 -12.977 1 95 179 MET B N 1
ATOM 3122 C CA . MET B 1 179 ? -1.991 -28.547 -14.094 1 95 179 MET B CA 1
ATOM 3123 C C . MET B 1 179 ? -0.819 -27.641 -14.469 1 95 179 MET B C 1
ATOM 3125 O O . MET B 1 179 ? 0.031 -27.344 -13.625 1 95 179 MET B O 1
ATOM 3129 N N . MET B 1 180 ? -0.791 -27.312 -15.766 1 95.88 180 MET B N 1
ATOM 3130 C CA . MET B 1 180 ? 0.202 -26.344 -16.219 1 95.88 180 MET B CA 1
ATOM 3131 C C . MET B 1 180 ? -0.055 -24.984 -15.594 1 95.88 180 MET B C 1
ATOM 3133 O O . MET B 1 180 ? -1.19 -24.5 -15.586 1 95.88 180 MET B O 1
ATOM 3137 N N . VAL B 1 181 ? 0.994 -24.344 -15.164 1 96.5 181 VAL B N 1
ATOM 3138 C CA . VAL B 1 181 ? 0.838 -23.078 -14.453 1 96.5 181 VAL B CA 1
ATOM 3139 C C . VAL B 1 181 ? 0.701 -21.938 -15.461 1 96.5 181 VAL B C 1
ATOM 3141 O O . VAL B 1 181 ? 1.315 -21.969 -16.531 1 96.5 181 VAL B O 1
ATOM 3144 N N . ASN B 1 182 ? -0.132 -20.891 -15.164 1 97.69 182 ASN B N 1
ATOM 3145 C CA . ASN B 1 182 ? -0.304 -19.703 -15.992 1 97.69 182 ASN B CA 1
ATOM 3146 C C . ASN B 1 182 ? -0.517 -18.453 -15.141 1 97.69 182 ASN B C 1
ATOM 3148 O O . ASN B 1 182 ? -0.967 -17.422 -15.648 1 97.69 182 ASN B O 1
ATOM 3152 N N . HIS B 1 183 ? -0.234 -18.547 -13.938 1 98.19 183 HIS B N 1
ATOM 3153 C CA . HIS B 1 183 ? -0.392 -17.484 -12.945 1 98.19 183 HIS B CA 1
ATOM 3154 C C . HIS B 1 183 ? 0.591 -17.672 -11.797 1 98.19 183 HIS B C 1
ATOM 3156 O O . HIS B 1 183 ? 1.005 -18.781 -11.492 1 98.19 183 HIS B O 1
ATOM 3162 N N . VAL B 1 184 ? 0.996 -16.516 -11.211 1 98.69 184 VAL B N 1
ATOM 3163 C CA . VAL B 1 184 ? 1.938 -16.594 -10.094 1 98.69 184 VAL B CA 1
ATOM 3164 C C . VAL B 1 184 ? 1.28 -16.062 -8.82 1 98.69 184 VAL B C 1
ATOM 3166 O O . VAL B 1 184 ? 0.599 -15.031 -8.852 1 98.69 184 VAL B O 1
ATOM 3169 N N . VAL B 1 185 ? 1.443 -16.797 -7.723 1 98.81 185 VAL B N 1
ATOM 3170 C CA . VAL B 1 185 ? 0.92 -16.469 -6.402 1 98.81 185 VAL B CA 1
ATOM 3171 C C . VAL B 1 185 ? 2.01 -16.656 -5.352 1 98.81 185 VAL B C 1
ATOM 3173 O O . VAL B 1 185 ? 3.168 -16.906 -5.688 1 98.81 185 VAL B O 1
ATOM 3176 N N . SER B 1 186 ? 1.656 -16.422 -4.078 1 98.75 186 SER B N 1
ATOM 3177 C CA . SER B 1 186 ? 2.572 -16.656 -2.967 1 98.75 186 SER B CA 1
ATOM 3178 C C . SER B 1 186 ? 1.969 -17.609 -1.945 1 98.75 186 SER B C 1
ATOM 3180 O O . SER B 1 186 ? 0.828 -17.438 -1.515 1 98.75 186 SER B O 1
ATOM 3182 N N . ILE B 1 187 ? 2.701 -18.641 -1.594 1 98.69 187 ILE B N 1
ATOM 3183 C CA . ILE B 1 187 ? 2.326 -19.438 -0.434 1 98.69 187 ILE B CA 1
ATOM 3184 C C . ILE B 1 187 ? 2.857 -18.781 0.839 1 98.69 187 ILE B C 1
ATOM 3186 O O . ILE B 1 187 ? 4.07 -18.641 1.012 1 98.69 187 ILE B O 1
ATOM 3190 N N . VAL B 1 188 ? 1.902 -18.469 1.784 1 98.19 188 VAL B N 1
ATOM 3191 C CA . VAL B 1 188 ? 2.328 -17.688 2.934 1 98.19 188 VAL B CA 1
ATOM 3192 C C . VAL B 1 188 ? 2.312 -18.547 4.191 1 98.19 188 VAL B C 1
ATOM 3194 O O . VAL B 1 188 ? 2.82 -18.141 5.238 1 98.19 188 VAL B O 1
ATOM 3197 N N . GLY B 1 189 ? 1.743 -19.688 4.113 1 98.31 189 GLY B N 1
ATOM 3198 C CA . GLY B 1 189 ? 1.657 -20.594 5.246 1 98.31 189 GLY B CA 1
ATOM 3199 C C . GLY B 1 189 ? 0.848 -21.844 4.949 1 98.31 189 GLY B C 1
ATOM 3200 O O . GLY B 1 189 ? 0.59 -22.156 3.785 1 98.31 189 GLY B O 1
ATOM 3201 N N . TRP B 1 190 ? 0.6 -22.547 5.992 1 98.25 190 TRP B N 1
ATOM 3202 C CA . TRP B 1 190 ? -0.211 -23.766 5.879 1 98.25 190 TRP B CA 1
ATOM 3203 C C . TRP B 1 190 ? -1.004 -24 7.16 1 98.25 190 TRP B C 1
ATOM 3205 O O . TRP B 1 190 ? -0.742 -23.375 8.188 1 98.25 190 TRP B O 1
ATOM 3215 N N . ASP B 1 191 ? -2.006 -24.719 6.941 1 97.31 191 ASP B N 1
ATOM 3216 C CA . ASP B 1 191 ? -2.832 -25.141 8.07 1 97.31 191 ASP B CA 1
ATOM 3217 C C . ASP B 1 191 ? -3.422 -26.531 7.844 1 97.31 191 ASP B C 1
ATOM 3219 O O . ASP B 1 191 ? -3.131 -27.172 6.836 1 97.31 191 ASP B O 1
ATOM 3223 N N . MET B 1 192 ? -4.062 -27.062 8.898 1 95.06 192 MET B N 1
ATOM 3224 C CA . MET B 1 192 ? -4.645 -28.406 8.852 1 95.06 192 MET B CA 1
ATOM 3225 C C . MET B 1 192 ? -6.109 -28.375 9.273 1 95.06 192 MET B C 1
ATOM 3227 O O . MET B 1 192 ? -6.469 -27.672 10.227 1 95.06 192 MET B O 1
ATOM 3231 N N . ASP B 1 193 ? -6.938 -28.984 8.461 1 91.38 193 ASP B N 1
ATOM 3232 C CA . ASP B 1 193 ? -8.312 -29.203 8.906 1 91.38 193 ASP B CA 1
ATOM 3233 C C . ASP B 1 193 ? -8.344 -30.156 10.102 1 91.38 193 ASP B C 1
ATOM 3235 O O . ASP B 1 193 ? -7.918 -31.312 10 1 91.38 193 ASP B O 1
ATOM 3239 N N . GLU B 1 194 ? -8.906 -29.594 11.117 1 90.25 194 GLU B N 1
ATOM 3240 C CA . GLU B 1 194 ? -8.844 -30.359 12.359 1 90.25 194 GLU B CA 1
ATOM 3241 C C . GLU B 1 194 ? -9.688 -31.625 12.266 1 90.25 194 GLU B C 1
ATOM 3243 O O . GLU B 1 194 ? -9.352 -32.656 12.875 1 90.25 194 GLU B O 1
ATOM 3248 N N . GLU B 1 195 ? -10.789 -31.562 11.555 1 89.94 195 GLU B N 1
ATOM 3249 C CA . GLU B 1 195 ? -11.703 -32.688 11.469 1 89.94 195 GLU B CA 1
ATOM 3250 C C . GLU B 1 195 ? -11.164 -33.781 10.523 1 89.94 195 GLU B C 1
ATOM 3252 O O . GLU B 1 195 ? -11.195 -34.969 10.836 1 89.94 195 GLU B O 1
ATOM 3257 N N . THR B 1 196 ? -10.578 -33.438 9.414 1 88.38 196 THR B N 1
ATOM 3258 C CA . THR B 1 196 ? -10.195 -34.406 8.383 1 88.38 196 THR B CA 1
ATOM 3259 C C . THR B 1 196 ? -8.688 -34.656 8.414 1 88.38 196 THR B C 1
ATOM 3261 O O . THR B 1 196 ? -8.203 -35.625 7.828 1 88.38 196 THR B O 1
ATOM 3264 N N . GLY B 1 197 ? -7.945 -33.781 9.078 1 91.25 197 GLY B N 1
ATOM 3265 C CA . GLY B 1 197 ? -6.492 -33.875 9.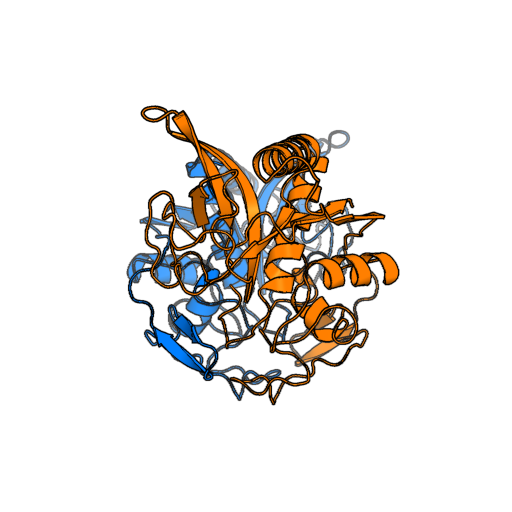086 1 91.25 197 GLY B CA 1
ATOM 3266 C C . GLY B 1 197 ? -5.855 -33.438 7.785 1 91.25 197 GLY B C 1
ATOM 3267 O O . GLY B 1 197 ? -4.633 -33.5 7.633 1 91.25 197 GLY B O 1
ATOM 3268 N N . GLN B 1 198 ? -6.629 -33.031 6.879 1 92.25 198 GLN B N 1
ATOM 3269 C CA . GLN B 1 198 ? -6.105 -32.594 5.59 1 92.25 198 GLN B CA 1
ATOM 3270 C C . GLN B 1 198 ? -5.363 -31.266 5.707 1 92.25 198 GLN B C 1
ATOM 3272 O O . GLN B 1 198 ? -5.883 -30.312 6.281 1 92.25 198 GLN B O 1
ATOM 3277 N N . GLN B 1 199 ? -4.113 -31.344 5.137 1 96.69 199 GLN B N 1
ATOM 3278 C CA . GLN B 1 199 ? -3.299 -30.125 5.168 1 96.69 199 GLN B CA 1
ATOM 3279 C C . GLN B 1 199 ? -3.502 -29.297 3.904 1 96.69 199 GLN B C 1
ATOM 3281 O O . GLN B 1 199 ? -3.732 -29.844 2.824 1 96.69 199 GLN B O 1
ATOM 3286 N N . HIS B 1 200 ? -3.475 -27.969 4.086 1 98.06 200 HIS B N 1
ATOM 3287 C CA . HIS B 1 200 ? -3.641 -27.094 2.938 1 98.06 200 HIS B CA 1
ATOM 3288 C C . HIS B 1 200 ? -2.688 -25.906 3.016 1 98.06 200 HIS B C 1
ATOM 3290 O O . HIS B 1 200 ? -2.24 -25.531 4.102 1 98.06 200 HIS B O 1
ATOM 3296 N N . TRP B 1 201 ? -2.346 -25.406 1.826 1 98.5 201 TRP B N 1
ATOM 3297 C CA . TRP B 1 201 ? -1.595 -24.156 1.711 1 98.5 201 TRP B CA 1
ATOM 3298 C C . TRP B 1 201 ? -2.508 -22.953 1.898 1 98.5 201 TRP B C 1
ATOM 3300 O O . TRP B 1 201 ? -3.666 -22.969 1.474 1 98.5 201 TRP B O 1
ATOM 3310 N N . ILE B 1 202 ? -2.037 -21.922 2.551 1 98.44 202 ILE B N 1
ATOM 3311 C CA . ILE B 1 202 ? -2.621 -20.594 2.525 1 98.44 202 ILE B CA 1
ATOM 3312 C C . ILE B 1 202 ? -1.921 -19.734 1.465 1 98.44 202 ILE B C 1
ATOM 3314 O O . ILE B 1 202 ? -0.708 -19.531 1.534 1 98.44 202 ILE B O 1
ATOM 3318 N N . VAL B 1 203 ? -2.711 -19.297 0.479 1 98.81 203 VAL B N 1
ATOM 3319 C CA . VAL B 1 203 ? -2.105 -18.734 -0.72 1 98.81 203 VAL B CA 1
ATOM 3320 C C . VAL B 1 203 ? -2.621 -17.312 -0.934 1 98.81 203 VAL B C 1
ATOM 3322 O O . VAL B 1 203 ? -3.828 -17.062 -0.866 1 98.81 203 VAL B O 1
ATOM 3325 N N . ARG B 1 204 ? -1.728 -16.375 -1.164 1 98.25 204 ARG B N 1
ATOM 3326 C CA . ARG B 1 204 ? -2.078 -15 -1.471 1 98.25 204 ARG B CA 1
ATOM 3327 C C . ARG B 1 204 ? -2.158 -14.773 -2.977 1 98.25 204 ARG B C 1
ATOM 3329 O O . ARG B 1 204 ? -1.219 -15.094 -3.707 1 98.25 204 ARG B O 1
ATOM 3336 N N . ASN B 1 205 ? -3.24 -14.242 -3.404 1 98.44 205 ASN B N 1
ATOM 3337 C CA . ASN B 1 205 ? -3.475 -13.867 -4.793 1 98.44 205 ASN B CA 1
ATOM 3338 C C . ASN B 1 205 ? -3.287 -12.375 -5.012 1 98.44 205 ASN B C 1
ATOM 3340 O O . ASN B 1 205 ? -3.02 -11.633 -4.066 1 98.44 205 ASN B O 1
ATOM 3344 N N . SER B 1 206 ? -3.332 -11.961 -6.289 1 98.38 206 SER B N 1
ATOM 3345 C CA . SER B 1 206 ? -3.129 -10.555 -6.613 1 98.38 206 SER B CA 1
ATOM 3346 C C . SER B 1 206 ? -4.344 -9.977 -7.332 1 98.38 206 SER B C 1
ATOM 3348 O O . SER B 1 206 ? -4.199 -9.102 -8.195 1 98.38 206 SER B O 1
ATOM 3350 N N . TRP B 1 207 ? -5.516 -10.477 -7.031 1 97.75 207 TRP B N 1
ATOM 3351 C CA . TRP B 1 207 ? -6.719 -10.07 -7.75 1 97.75 207 TRP B CA 1
ATOM 3352 C C . TRP B 1 207 ? -7.59 -9.164 -6.891 1 97.75 207 TRP B C 1
ATOM 3354 O O . TRP B 1 207 ? -8.758 -8.938 -7.203 1 97.75 207 TRP B O 1
ATOM 3364 N N . GLY B 1 208 ? -7 -8.656 -5.797 1 95.38 208 GLY B N 1
ATOM 3365 C CA . GLY B 1 208 ? -7.73 -7.766 -4.91 1 95.38 208 GLY B CA 1
ATOM 3366 C C . GLY B 1 208 ? -8.375 -8.477 -3.736 1 95.38 208 GLY B C 1
ATOM 3367 O O . GLY B 1 208 ? -8.609 -9.688 -3.795 1 95.38 208 GLY B O 1
ATOM 3368 N N . GLN B 1 209 ? -8.734 -7.699 -2.697 1 95.69 209 GLN B N 1
ATOM 3369 C CA . GLN B 1 209 ? -9.258 -8.273 -1.459 1 95.69 209 GLN B CA 1
ATOM 3370 C C . GLN B 1 209 ? -10.734 -8.625 -1.593 1 95.69 209 GLN B C 1
ATOM 3372 O O . GLN B 1 209 ? -11.281 -9.359 -0.765 1 95.69 209 GLN B O 1
ATOM 3377 N N . TYR B 1 210 ? -11.367 -8.094 -2.643 1 94.81 210 TYR B N 1
ATOM 3378 C CA . TYR B 1 210 ? -12.758 -8.484 -2.879 1 94.81 210 TYR B CA 1
ATOM 3379 C C . TYR B 1 210 ? -12.852 -9.953 -3.279 1 94.81 210 TYR B C 1
ATOM 3381 O O . TYR B 1 210 ? -13.898 -10.578 -3.111 1 94.81 210 TYR B O 1
ATOM 3389 N N . TRP B 1 211 ? -11.812 -10.5 -3.771 1 97 211 TRP B N 1
ATOM 3390 C CA . TRP B 1 211 ? -11.773 -11.844 -4.34 1 97 211 TRP B CA 1
ATOM 3391 C C . TRP B 1 211 ? -11.43 -12.875 -3.275 1 97 211 TRP B C 1
ATOM 3393 O O . TRP B 1 211 ? -10.562 -12.641 -2.43 1 97 211 TRP B O 1
ATOM 3403 N N . GLY B 1 212 ? -12.07 -14.047 -3.312 1 97.19 212 GLY B N 1
ATOM 3404 C CA . GLY B 1 212 ? -11.742 -15.164 -2.436 1 97.19 212 GLY B CA 1
ATOM 3405 C C . GLY B 1 212 ? -11.906 -14.828 -0.964 1 97.19 212 GLY B C 1
ATOM 3406 O O . GLY B 1 212 ? -12.938 -14.281 -0.557 1 97.19 212 GLY B O 1
ATOM 3407 N N . GLU B 1 213 ? -10.984 -15.297 -0.221 1 96.38 213 GLU B N 1
ATOM 3408 C CA . GLU B 1 213 ? -10.961 -15.008 1.209 1 96.38 213 GLU B CA 1
ATOM 3409 C C . GLU B 1 213 ? -10.086 -13.797 1.509 1 96.38 213 GLU B C 1
ATOM 3411 O O . GLU B 1 213 ? -8.945 -13.945 1.954 1 96.38 213 GLU B O 1
ATOM 3416 N N . MET B 1 214 ? -10.625 -12.602 1.145 1 95.12 214 MET B N 1
ATOM 3417 C CA . MET B 1 214 ? -9.914 -11.336 1.323 1 95.12 214 MET B CA 1
ATOM 3418 C C . MET B 1 214 ? -8.586 -11.352 0.573 1 95.12 214 MET B C 1
ATOM 3420 O O . MET B 1 214 ? -7.559 -10.953 1.117 1 95.12 214 MET B O 1
ATOM 3424 N N . GLY B 1 215 ? -8.625 -11.984 -0.602 1 96.75 215 GLY B N 1
ATOM 3425 C CA . GLY B 1 215 ? -7.445 -12 -1.45 1 96.75 215 GLY B CA 1
ATOM 3426 C C . GLY B 1 215 ? -6.633 -13.273 -1.32 1 96.75 215 GLY B C 1
ATOM 3427 O O . GLY B 1 215 ? -5.629 -13.453 -2.014 1 96.75 215 GLY B O 1
ATOM 3428 N N . PHE B 1 216 ? -7.117 -14.203 -0.442 1 97.81 216 PHE B N 1
ATOM 3429 C CA . PHE B 1 216 ? -6.422 -15.469 -0.225 1 97.81 216 PHE B CA 1
ATOM 3430 C C . PHE B 1 216 ? -7.289 -16.641 -0.659 1 97.81 216 PHE B C 1
ATOM 3432 O O . PHE B 1 216 ? -8.492 -16.484 -0.88 1 97.81 216 PHE B O 1
ATOM 3439 N N . PHE B 1 217 ? -6.66 -17.766 -0.844 1 98.31 217 PHE B N 1
ATOM 3440 C CA . PHE B 1 217 ? -7.371 -19.016 -1.03 1 98.31 217 PHE B CA 1
ATOM 3441 C C . PHE B 1 217 ? -6.594 -20.172 -0.419 1 98.31 217 PHE B C 1
ATOM 3443 O O . PHE B 1 217 ? -5.43 -20.031 -0.051 1 98.31 217 PHE B O 1
ATOM 3450 N N . ARG B 1 218 ? -7.25 -21.281 -0.245 1 98.31 218 ARG B N 1
ATOM 3451 C CA . ARG B 1 218 ? -6.68 -22.484 0.34 1 98.31 218 ARG B CA 1
ATOM 3452 C C . ARG B 1 218 ? -6.703 -23.641 -0.658 1 98.31 218 ARG B C 1
ATOM 3454 O O . ARG B 1 218 ? -7.672 -23.797 -1.404 1 98.31 218 ARG B O 1
ATOM 3461 N N . ILE B 1 219 ? -5.613 -24.312 -0.656 1 98 219 ILE B N 1
ATOM 3462 C CA . ILE B 1 219 ? -5.512 -25.406 -1.628 1 98 219 ILE B CA 1
ATOM 3463 C C . ILE B 1 219 ? -4.805 -26.594 -0.996 1 98 219 ILE B C 1
ATOM 3465 O O . ILE B 1 219 ? -3.848 -26.422 -0.237 1 98 219 ILE B O 1
ATOM 3469 N N . VAL B 1 220 ? -5.211 -27.797 -1.354 1 97.19 220 VAL B N 1
ATOM 3470 C CA . VAL B 1 220 ? -4.699 -29.031 -0.76 1 97.19 220 VAL B CA 1
ATOM 3471 C C . VAL B 1 220 ? -3.189 -29.109 -0.964 1 97.19 220 VAL B C 1
ATOM 3473 O O . VAL B 1 220 ? -2.68 -28.766 -2.029 1 97.19 220 VAL B O 1
ATOM 3476 N N . MET B 1 221 ? -2.52 -29.625 0.021 1 96.25 221 MET B N 1
ATOM 3477 C CA . MET B 1 221 ? -1.062 -29.734 0.055 1 96.25 221 MET B CA 1
ATOM 3478 C C . MET B 1 221 ? -0.6 -31.109 -0.379 1 96.25 221 MET B C 1
ATOM 3480 O O . MET B 1 221 ? -1.235 -32.125 -0.049 1 96.25 221 MET B O 1
ATOM 3484 N N . GLY B 1 222 ? 0.494 -31.141 -1.122 1 93.56 222 GLY B N 1
ATOM 3485 C CA . GLY B 1 222 ? 1.193 -32.375 -1.378 1 93.56 222 GLY B CA 1
ATOM 3486 C C . GLY B 1 222 ? 0.647 -33.156 -2.574 1 93.56 222 GLY B C 1
ATOM 3487 O O . GLY B 1 222 ? 1.024 -34.281 -2.814 1 93.56 222 GLY B O 1
ATOM 3488 N N . LYS B 1 223 ? -0.228 -32.469 -3.35 1 93.62 223 LYS B N 1
ATOM 3489 C CA . LYS B 1 223 ? -0.839 -33.125 -4.496 1 93.62 223 LYS B CA 1
ATOM 3490 C C . LYS B 1 223 ? -0.515 -32.406 -5.793 1 93.62 223 LYS B C 1
ATOM 3492 O O . LYS B 1 223 ? -0.955 -32.812 -6.871 1 93.62 223 LYS B O 1
ATOM 3497 N N . ASN B 1 224 ? 0.174 -31.312 -5.691 1 95.19 224 ASN B N 1
ATOM 3498 C CA . ASN B 1 224 ? 0.491 -30.422 -6.805 1 95.19 224 ASN B CA 1
ATOM 3499 C C . ASN B 1 224 ? -0.771 -29.953 -7.52 1 95.19 224 ASN B C 1
ATOM 3501 O O . ASN B 1 224 ? -0.833 -29.953 -8.75 1 95.19 224 ASN B O 1
ATOM 3505 N N . ALA B 1 225 ? -1.753 -29.734 -6.68 1 96.38 225 ALA B N 1
ATOM 3506 C CA . ALA B 1 225 ? -2.994 -29.172 -7.203 1 96.38 225 ALA B CA 1
ATOM 3507 C C . ALA B 1 225 ? -2.736 -27.844 -7.891 1 96.38 225 ALA B C 1
ATOM 3509 O O . ALA B 1 225 ? -2.021 -26.984 -7.363 1 96.38 225 ALA B O 1
ATOM 3510 N N . LEU B 1 226 ? -3.281 -27.688 -9.156 1 97.5 226 LEU B N 1
ATOM 3511 C CA . LEU B 1 226 ? -3.143 -26.516 -9.992 1 97.5 226 LEU B CA 1
ATOM 3512 C C . LEU B 1 226 ? -1.682 -26.266 -10.352 1 97.5 226 LEU B C 1
ATOM 3514 O O . LEU B 1 226 ? -1.341 -25.219 -10.914 1 97.5 226 LEU B O 1
ATOM 3518 N N . GLY B 1 227 ? -0.799 -27.156 -10.008 1 95.25 227 GLY B N 1
ATOM 3519 C CA . GLY B 1 227 ? 0.618 -27.031 -10.312 1 95.25 227 GLY B CA 1
ATOM 3520 C C . GLY B 1 227 ? 1.379 -26.219 -9.266 1 95.25 227 GLY B C 1
ATOM 3521 O O . GLY B 1 227 ? 2.512 -25.797 -9.508 1 95.25 227 GLY B O 1
ATOM 3522 N N . ILE B 1 228 ? 0.859 -26.094 -8.086 1 96.5 228 ILE B N 1
ATOM 3523 C CA . ILE B 1 228 ? 1.308 -25.062 -7.141 1 96.5 228 ILE B CA 1
ATOM 3524 C C . ILE B 1 228 ? 2.666 -25.469 -6.562 1 96.5 228 ILE B C 1
ATOM 3526 O O . ILE B 1 228 ? 3.398 -24.609 -6.051 1 96.5 228 ILE B O 1
ATOM 3530 N N . GLU B 1 229 ? 3.064 -26.719 -6.625 1 95.69 229 GLU B N 1
ATOM 3531 C CA . GLU B 1 229 ? 4.301 -27.156 -5.977 1 95.69 229 GLU B CA 1
ATOM 3532 C C . GLU B 1 229 ? 5.398 -27.406 -7.004 1 95.69 229 GLU B C 1
ATOM 3534 O O . GLU B 1 229 ? 6.461 -27.938 -6.668 1 95.69 229 GLU B O 1
ATOM 3539 N N . SER B 1 230 ? 5.176 -26.953 -8.227 1 92.38 230 SER B N 1
ATOM 3540 C CA . SER B 1 230 ? 6.074 -27.312 -9.32 1 92.38 230 SER B CA 1
ATOM 3541 C C . SER B 1 230 ? 7.121 -26.234 -9.562 1 92.38 230 SER B C 1
ATOM 3543 O O . SER B 1 230 ? 8.219 -26.516 -10.047 1 92.38 230 SER B O 1
ATOM 3545 N N . GLU B 1 231 ? 6.785 -25 -9.336 1 91.88 231 GLU B N 1
ATOM 3546 C CA . GLU B 1 231 ? 7.68 -23.891 -9.664 1 91.88 231 GLU B CA 1
ATOM 3547 C C . GLU B 1 231 ? 7.82 -22.938 -8.484 1 91.88 231 GLU B C 1
ATOM 3549 O O . GLU B 1 231 ? 7.59 -21.734 -8.633 1 91.88 231 GLU B O 1
ATOM 3554 N N . VAL B 1 232 ? 8.352 -23.453 -7.422 1 96.56 232 VAL B N 1
ATOM 3555 C CA . VAL B 1 232 ? 8.453 -22.688 -6.188 1 96.56 232 VAL B CA 1
ATOM 3556 C C . VAL B 1 232 ? 9.781 -21.938 -6.156 1 96.56 232 VAL B C 1
ATOM 3558 O O . VAL B 1 232 ? 10.836 -22.516 -6.434 1 96.56 232 VAL B O 1
ATOM 3561 N N . ALA B 1 233 ? 9.727 -20.641 -5.887 1 97.44 233 ALA B N 1
ATOM 3562 C CA . ALA B 1 233 ? 10.914 -19.812 -5.801 1 97.44 233 ALA B CA 1
ATOM 3563 C C . ALA B 1 233 ? 10.992 -19.094 -4.457 1 97.44 233 ALA B C 1
ATOM 3565 O O . ALA B 1 233 ? 9.961 -18.734 -3.879 1 97.44 233 ALA B O 1
ATOM 3566 N N . TRP B 1 234 ? 12.219 -18.953 -3.939 1 97.81 234 TRP B N 1
ATOM 3567 C CA . TRP B 1 234 ? 12.477 -18.219 -2.705 1 97.81 234 TRP B CA 1
ATOM 3568 C C . TRP B 1 234 ? 13.602 -17.203 -2.898 1 97.81 234 TRP B C 1
ATOM 3570 O O . TRP B 1 234 ? 14.391 -17.312 -3.838 1 97.81 234 TRP B O 1
ATOM 3580 N N . ALA B 1 235 ? 13.617 -16.141 -2.098 1 98.31 235 ALA B N 1
ATOM 3581 C CA . ALA B 1 235 ? 14.695 -15.156 -2.051 1 98.31 235 ALA B CA 1
ATOM 3582 C C . ALA B 1 235 ? 14.953 -14.703 -0.619 1 98.31 235 ALA B C 1
ATOM 3584 O O . ALA B 1 235 ? 14.055 -14.742 0.226 1 98.31 235 ALA B O 1
ATOM 3585 N N . THR B 1 236 ? 16.188 -14.344 -0.338 1 96.31 236 THR B N 1
ATOM 3586 C CA . THR B 1 236 ? 16.547 -13.781 0.959 1 96.31 236 THR B CA 1
ATOM 3587 C C . THR B 1 236 ? 17.156 -12.391 0.796 1 96.31 236 THR B C 1
ATOM 3589 O O . THR B 1 236 ? 17.891 -12.133 -0.162 1 96.31 236 THR B O 1
ATOM 3592 N N . PRO B 1 237 ? 16.734 -11.562 1.705 1 93.94 237 PRO B N 1
ATOM 3593 C CA . PRO B 1 237 ? 17.297 -10.211 1.632 1 93.94 237 PRO B CA 1
ATOM 3594 C C . PRO B 1 237 ? 18.75 -10.148 2.088 1 93.94 237 PRO B C 1
ATOM 3596 O O . PRO B 1 237 ? 19.203 -11.023 2.832 1 93.94 237 PRO B O 1
#

Foldseek 3Di:
DCPPPHHFQLLLLVAQQVFAQVLVCVVVVNDDDRFAWASLLCLLEQCPQARHSVDGHNLSSQVVQQVVFWTATCQFPPDHNEHPPDDTDCNVVDDSHNDQQNRGWDADPVGDIDGDDDGDTDGFNDKDKDADDPPAQQVLLVVLQVCCVVRFKKKFFFACVVCVQAAADAADDLVQFQADGDGMWMFGHKDADPVPRWIWTWIAGDPALVGHPRRIYIYTGRRCGRPGSHTIMDTHD/DCPPPHHFQLLLLVAQQVFAQVLVCVVVVNDDDRFAWASLLCLLEQCPQARHSVDGHNLSSQVCQQVVFWTATCQFPPDHNEHPPDDTDCNVVDDSHNDQQNRGWDADPVGDIDGDDDGDTDGFNDKDKDADDPPAQQVLLVVLQVCCVVRFKKKFFFACVVCVQAAADAADDLVQFPADGDGMWMFGHKDADPVPRWIWTWIAGDPALVGHPRRIYIYTGRRCGRPGSHTIMDTHD

Nearest PDB structures (foldseek):
  1jqp-assembly1_A  TM=7.986E-01  e=2.095E-17  Rattus norvegicus
  3pdf-assembly1_A  TM=7.918E-01  e=2.235E-17  Homo sapiens
  1m6d-assembly1_B  TM=8.793E-01  e=1.427E-14  Homo sapiens
  6czk-assembly1_A  TM=8.785E-01  e=2.103E-14  Homo sapiens
  1nb5-assembly1_A  TM=8.873E-01  e=4.379E-13  Sus scrofa

pLDDT: mean 95.55, std 5.76, range [59.31, 98.88]

Organism: Phaeodactylum tricornutum (strain CCAP 1055/1) (NCBI:txid556484)

InterPro domains:
  IPR000668 Peptidase C1A, papain C-terminal [PF00112] (6-233)
  IPR000668 Peptidase C1A, papain C-terminal [SM00645] (1-236)
  IPR013128 Peptidase C1A [PTHR12411] (6-222)
  IPR025661 Cysteine peptidase, asparagine active site [PS00640] (200-219)
  IPR038765 Papain-like cysteine peptidase superfamily [SSF54001] (4-237)